Protein AF-A0A7S1F324-F1 (afdb_monomer_lite)

Sequence (450 aa):
MTAVSWQACWEHEQEELARSQRVQKQLEDVLQTMVARCQDAEAQNAKLCSGLREAQVETMESEAERASEANADAEARLCFLENEMVVLQQEHQDSLRLLSERRRGIERATSRQLALEQECSNAESRLKAAAEESRSLVTEEALERGRAEAVFHRQRLQESETETARLREALADSWASRDQVDSVGVCDLASDLQALDDVEDSLRSLADQQKTSASEVHRVQKLERTEMVLQAQLRGKSEEHAELKSARVDLGDTGQAMREALASQSEGHVTRIDKMAEQRRVMDQDRARLQDEIADLQARITCMAPELENVRELKLKHDRLDVENQAFINESTRLQAMNSAFGAQLLGEALDDGTAAVSEAVSRLLTLQSRLCERREKHCAEKQKLADKIRTLERGMAQGIAQDAELPRSSTTSTESQGAWTSPGSLGTTVSGAKTAFQSGLSMLRKTVS

Radius of gyration: 83.54 Å; chains: 1; bounding box: 169×84×232 Å

pLDDT: mean 81.4, std 20.2, range [29.12, 98.31]

Organism: Noctiluca scintillans (NCBI:txid2966)

Foldseek 3Di:
DPPPDPVVVVVVVVVVVVVVVVVVVVVVVVVVVVVVVVVVVVVVVVVVVVVVVVVVVVVVVVVVVVVVVVVVVVVVVVVVVVVVVVVVVVVVVVVVVVVVVVVVVVVVVVVVVVVVVVVVVVVVVVVVVVVVVVVVVVVVVVVVVVVVVVVVVVVVVVVVVVVVVVVVVVVVVVVVDDDDDDDDDDDDPPDVVVVVVVVVVVVVVVVVVVVVVVVVVVVVVVVVVVVVVVVVVVVVVVVVVVVVVVVVVVVVVVVVVVVVVVVVVVVVVVVVVVVVVVVVVVVVVVVVVVVVVVVVVVVVVVVCVVVVVVVVVVVVVVVVVVVVVVVVVVVVVVVVVVVVVVCCVLQPPDVVPVPVSVVVSVVVVVVVVVVVVVVVVVVVVVVVVVVVVVVVVVVVVVVVVVPDPDDDDDDDDYDDDDDDDDDDDDDDDDDDDDDDDDPDDPDPPPPPDD

Secondary structure (DSSP, 8-state):
-----HHHHHHHHHHHHHHHHHHHHHHHHHHHHHHHHHHHHHHHHHHHHHHHHHHHHHHHHHHHHHHHHHHHHHHHHHHHHHHHHHHHHHHHHHHHHHHHHHHHHHHHHHHHHHHHHHHHHHHHHHHHHHHHHHHHHHHHHHHHHHHHHHHHHHHHHHHHHHHHHHHHHHHHHHTSS------------TTHHHHHHHHHHHHHHHHHHHHHHHHHHHHHHHHHHHHHHHHHHHHHHHHHHHHHHHHHHHHHHHHHHHHHHHHHHHHHHHHHHHHHHHHHHHHHHHHHHHHHHHHHHHHHHHHHHHHHHHHHHHHHHHHHHHHHHHHHHHHHHHHHHHHHHHHHHHH-S--SSTTHHHHHHHHHHHHHHHHHHHHHHHHHHHHHHHHHHHHHHHHHHHHHTSS----------------------------------SS-SSSSSSS---

Structure (mmCIF, N/CA/C/O backbone):
data_AF-A0A7S1F324-F1
#
_entry.id   AF-A0A7S1F324-F1
#
loop_
_atom_site.group_PDB
_atom_site.id
_atom_site.type_symbol
_atom_site.label_atom_id
_atom_site.label_alt_id
_atom_site.label_comp_id
_atom_site.label_asym_id
_atom_site.label_entity_id
_atom_site.label_seq_id
_atom_site.pdbx_PDB_ins_code
_atom_site.Cartn_x
_atom_site.Cartn_y
_atom_site.Cartn_z
_atom_site.occupancy
_atom_site.B_iso_or_equiv
_atom_site.auth_seq_id
_atom_site.auth_comp_id
_atom_site.auth_asym_id
_atom_site.auth_atom_id
_atom_site.pdbx_PDB_model_num
ATOM 1 N N . MET A 1 1 ? 82.723 6.793 -105.016 1.00 43.66 1 MET A N 1
ATOM 2 C CA . MET A 1 1 ? 82.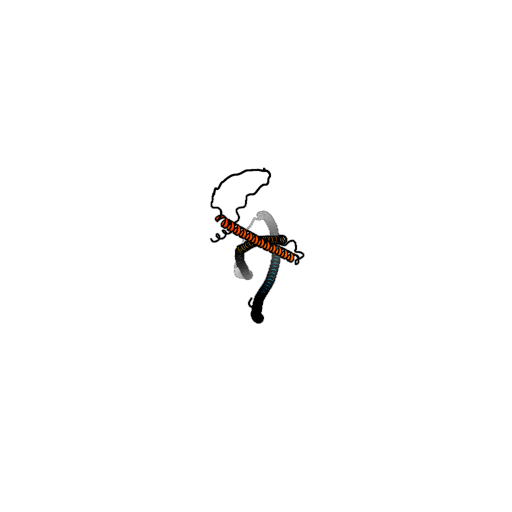043 5.482 -105.019 1.00 43.66 1 MET A CA 1
ATOM 3 C C . MET A 1 1 ? 83.060 4.430 -104.620 1.00 43.66 1 MET A C 1
ATOM 5 O O . MET A 1 1 ? 83.708 3.839 -105.470 1.00 43.66 1 MET A O 1
ATOM 9 N N . THR A 1 2 ? 83.286 4.279 -103.320 1.00 45.34 2 THR A N 1
ATOM 10 C CA . THR A 1 2 ? 84.038 3.146 -102.785 1.00 45.34 2 THR A CA 1
ATOM 11 C C . THR A 1 2 ? 83.086 1.959 -102.784 1.00 45.34 2 THR A C 1
ATOM 13 O O . THR A 1 2 ? 82.023 2.023 -102.169 1.00 45.34 2 THR A O 1
ATOM 16 N N . ALA A 1 3 ? 83.419 0.917 -103.543 1.00 52.47 3 ALA A N 1
ATOM 17 C CA . ALA A 1 3 ? 82.713 -0.352 -103.491 1.00 52.47 3 ALA A CA 1
ATOM 18 C C . ALA A 1 3 ? 82.925 -0.933 -102.089 1.00 52.47 3 ALA A C 1
ATOM 20 O O . ALA A 1 3 ? 83.946 -1.561 -101.815 1.00 52.47 3 ALA A O 1
ATOM 21 N N . VAL A 1 4 ? 81.995 -0.642 -101.177 1.00 57.00 4 VAL A N 1
ATOM 22 C CA . VAL A 1 4 ? 81.882 -1.372 -99.918 1.00 57.00 4 VAL A CA 1
ATOM 23 C C . VAL A 1 4 ? 81.675 -2.823 -100.325 1.00 57.00 4 VAL A C 1
ATOM 25 O O . VAL A 1 4 ? 80.717 -3.143 -101.029 1.00 57.00 4 VAL A O 1
ATOM 28 N N . SER A 1 5 ? 82.642 -3.678 -99.993 1.00 67.44 5 SER A N 1
ATOM 29 C CA . SER A 1 5 ? 82.547 -5.096 -100.316 1.00 67.44 5 SER A CA 1
ATOM 30 C C . SER A 1 5 ? 81.265 -5.639 -99.687 1.00 67.44 5 SER A C 1
ATOM 32 O O . SER A 1 5 ? 81.006 -5.383 -98.513 1.00 67.44 5 SER A O 1
ATOM 34 N N . TRP A 1 6 ? 80.464 -6.365 -100.466 1.00 73.56 6 TRP A N 1
ATOM 35 C CA . TRP A 1 6 ? 79.213 -6.997 -100.027 1.00 73.56 6 TRP A CA 1
ATOM 36 C C . TRP A 1 6 ? 79.372 -7.775 -98.703 1.00 73.56 6 TRP A C 1
ATOM 38 O O . TRP A 1 6 ? 78.458 -7.821 -97.885 1.00 73.56 6 TRP A O 1
ATOM 48 N N . GLN A 1 7 ? 80.580 -8.280 -98.447 1.00 78.06 7 GLN A N 1
ATOM 49 C CA . GLN A 1 7 ? 80.986 -8.957 -97.221 1.00 78.06 7 GLN A CA 1
ATOM 50 C C . GLN A 1 7 ? 80.931 -8.067 -95.961 1.00 78.06 7 GLN A C 1
ATOM 52 O O . GLN A 1 7 ? 80.422 -8.510 -94.940 1.00 78.06 7 GLN A O 1
ATOM 57 N N . ALA A 1 8 ? 81.351 -6.800 -96.037 1.00 77.94 8 ALA A N 1
ATOM 58 C CA . ALA A 1 8 ? 81.306 -5.874 -94.898 1.00 77.94 8 ALA A CA 1
ATOM 59 C C . ALA A 1 8 ? 79.869 -5.445 -94.539 1.00 77.94 8 ALA A C 1
ATOM 61 O O . ALA A 1 8 ? 79.550 -5.247 -93.369 1.00 77.94 8 ALA A O 1
ATOM 62 N N . CYS A 1 9 ? 78.985 -5.323 -95.537 1.00 80.38 9 CYS A N 1
ATOM 63 C CA . CYS A 1 9 ? 77.559 -5.086 -95.293 1.00 80.38 9 CYS A CA 1
ATOM 64 C C . CYS A 1 9 ? 76.898 -6.302 -94.629 1.00 80.38 9 CYS A C 1
ATOM 66 O O . CYS A 1 9 ? 76.153 -6.133 -93.670 1.00 80.38 9 CYS A O 1
ATOM 68 N N . TRP A 1 10 ? 77.218 -7.514 -95.092 1.00 82.88 10 TRP A N 1
ATOM 69 C CA . TRP A 1 10 ? 76.704 -8.751 -94.503 1.00 82.88 10 TRP A CA 1
ATOM 70 C C . TRP A 1 10 ? 77.180 -8.953 -93.055 1.00 82.88 10 TRP A C 1
ATOM 72 O O . TRP A 1 10 ? 76.378 -9.297 -92.192 1.00 82.88 10 TRP A O 1
ATOM 82 N N . GLU A 1 11 ? 78.453 -8.678 -92.754 1.00 84.88 11 GLU A N 1
ATOM 83 C CA . GLU A 1 11 ? 78.986 -8.729 -91.383 1.00 84.88 11 GLU A CA 1
ATOM 84 C C . GLU A 1 11 ? 78.299 -7.707 -90.463 1.00 84.88 11 GLU A C 1
ATOM 86 O O . GLU A 1 11 ? 77.912 -8.049 -89.346 1.00 84.88 11 GLU A O 1
ATOM 91 N N . HIS A 1 12 ? 78.057 -6.483 -90.945 1.00 85.25 12 HIS A N 1
ATOM 92 C CA . HIS A 1 12 ? 77.325 -5.471 -90.182 1.00 85.25 12 HIS A CA 1
ATOM 93 C C . HIS A 1 12 ? 75.865 -5.878 -89.911 1.00 85.25 12 HIS A C 1
ATOM 95 O O . HIS A 1 12 ? 75.381 -5.720 -88.792 1.00 85.25 12 HIS A O 1
ATOM 101 N N . GLU A 1 13 ? 75.172 -6.461 -90.894 1.00 84.94 13 GLU A N 1
ATOM 102 C CA . GLU A 1 13 ? 73.819 -7.002 -90.708 1.00 84.94 13 GLU A CA 1
ATOM 103 C C . GLU A 1 13 ? 73.797 -8.167 -89.704 1.00 84.94 13 GLU A C 1
ATOM 105 O O . GLU A 1 13 ? 72.893 -8.236 -88.872 1.00 84.94 13 GLU A O 1
ATOM 110 N N . GLN A 1 14 ? 74.803 -9.050 -89.712 1.00 86.19 14 GLN A N 1
ATOM 111 C CA . GLN A 1 14 ? 74.933 -10.121 -88.714 1.00 86.19 14 GLN A CA 1
ATOM 112 C C . GLN A 1 14 ? 75.189 -9.572 -87.304 1.00 86.19 14 GLN A C 1
ATOM 114 O O . GLN A 1 14 ? 74.622 -10.073 -86.329 1.00 86.19 14 GLN A O 1
ATOM 119 N N . GLU A 1 15 ? 75.998 -8.520 -87.173 1.00 88.19 15 GLU A N 1
ATOM 120 C CA . GLU A 1 15 ? 76.213 -7.847 -85.892 1.00 88.19 15 GLU A CA 1
ATOM 121 C C . GLU A 1 15 ? 74.943 -7.169 -85.369 1.00 88.19 15 GLU A C 1
ATOM 123 O O . GLU A 1 15 ? 74.643 -7.280 -84.178 1.00 88.19 15 GLU A O 1
ATOM 128 N N . GLU A 1 16 ? 74.182 -6.494 -86.233 1.00 87.88 16 GLU A N 1
ATOM 129 C CA . GLU A 1 16 ? 72.907 -5.869 -85.868 1.00 87.88 16 GLU A CA 1
ATOM 130 C C . GLU A 1 16 ? 71.838 -6.914 -85.518 1.00 87.88 16 GLU A C 1
ATOM 132 O O . GLU A 1 16 ? 71.122 -6.748 -84.528 1.00 87.88 16 GLU A O 1
ATOM 137 N N . LEU A 1 17 ? 71.791 -8.054 -86.216 1.00 89.94 17 LEU A N 1
ATOM 138 C CA . LEU A 1 17 ? 70.951 -9.192 -85.828 1.00 89.94 17 LEU A CA 1
ATOM 139 C C . LEU A 1 17 ? 71.356 -9.750 -84.457 1.00 89.94 17 LEU A C 1
ATOM 141 O O . LEU A 1 17 ? 70.496 -9.974 -83.606 1.00 89.94 17 LEU A O 1
ATOM 145 N N . ALA A 1 18 ? 72.652 -9.913 -84.187 1.00 88.88 18 ALA A N 1
ATOM 146 C CA . ALA A 1 18 ? 73.140 -10.366 -82.884 1.00 88.88 18 ALA A CA 1
ATOM 147 C C . ALA A 1 18 ? 72.895 -9.335 -81.762 1.00 88.88 18 ALA A C 1
ATOM 149 O O . ALA A 1 18 ? 72.732 -9.704 -80.594 1.00 88.88 18 ALA A O 1
ATOM 150 N N . ARG A 1 19 ? 72.882 -8.032 -82.073 1.00 90.12 19 ARG A N 1
ATOM 151 C CA . ARG A 1 19 ? 72.473 -6.968 -81.138 1.00 90.12 19 ARG A CA 1
ATOM 152 C C . ARG A 1 19 ? 70.972 -7.026 -80.879 1.00 90.12 19 ARG A C 1
ATOM 154 O O . ARG A 1 19 ? 70.580 -7.049 -79.717 1.00 90.12 19 ARG A O 1
ATOM 161 N N . SER A 1 20 ? 70.157 -7.138 -81.924 1.00 90.62 20 SER A N 1
ATOM 162 C CA . SER A 1 20 ? 68.700 -7.268 -81.827 1.00 90.62 20 SER A CA 1
ATOM 163 C C . SER A 1 20 ? 68.297 -8.496 -81.007 1.00 90.62 20 SER A C 1
ATOM 165 O O . SER A 1 20 ? 67.514 -8.366 -80.072 1.00 90.62 20 SER A O 1
ATOM 167 N N . GLN A 1 21 ? 68.923 -9.654 -81.240 1.00 92.94 21 GLN A N 1
ATOM 168 C CA . GLN A 1 21 ? 68.690 -10.872 -80.453 1.00 92.94 21 GLN A CA 1
ATOM 169 C C . GLN A 1 21 ? 69.096 -10.716 -78.981 1.00 92.94 21 GLN A C 1
ATOM 171 O O . GLN A 1 21 ? 68.427 -11.244 -78.096 1.00 92.94 21 GLN A O 1
ATOM 176 N N . ARG A 1 22 ? 70.185 -9.990 -78.687 1.00 92.81 22 ARG A N 1
ATOM 177 C CA . ARG A 1 22 ? 70.582 -9.689 -77.300 1.00 92.81 22 ARG A CA 1
ATOM 178 C C . ARG A 1 22 ? 69.589 -8.760 -76.615 1.00 92.81 22 ARG A C 1
ATOM 180 O O . ARG A 1 22 ? 69.219 -9.030 -75.478 1.00 92.81 22 ARG A O 1
ATOM 187 N N . VAL A 1 23 ? 69.144 -7.708 -77.300 1.00 93.88 23 VAL A N 1
ATOM 188 C CA . VAL A 1 23 ? 68.120 -6.789 -76.782 1.00 93.88 23 VAL A CA 1
ATOM 189 C C . VAL A 1 23 ? 66.800 -7.528 -76.575 1.00 93.88 23 VAL A C 1
ATOM 191 O O . VAL A 1 23 ? 66.173 -7.353 -75.539 1.00 93.88 23 VAL A O 1
ATOM 194 N N . GLN A 1 24 ? 66.408 -8.407 -77.499 1.00 94.06 24 GLN A N 1
ATOM 195 C CA . GLN A 1 24 ? 65.212 -9.229 -77.356 1.00 94.06 24 GLN A CA 1
ATOM 196 C C . GLN A 1 24 ? 65.297 -10.128 -76.117 1.00 94.06 24 GLN A C 1
ATOM 198 O O . GLN A 1 24 ? 64.374 -10.111 -75.312 1.00 94.06 24 GLN A O 1
ATOM 203 N N . LYS A 1 25 ? 66.420 -10.827 -75.899 1.00 93.88 25 LYS A N 1
ATOM 204 C CA . LYS A 1 25 ? 66.631 -11.624 -74.678 1.00 93.88 25 LYS A CA 1
ATOM 205 C C . LYS A 1 25 ? 66.580 -10.776 -73.408 1.00 93.88 25 LYS A C 1
ATOM 207 O O . LYS A 1 25 ? 65.934 -11.162 -72.448 1.00 93.88 25 LYS A O 1
ATOM 212 N N . GLN A 1 26 ? 67.198 -9.594 -73.413 1.00 93.81 26 GLN A N 1
ATOM 213 C CA . GLN A 1 26 ? 67.134 -8.676 -72.271 1.00 93.81 26 GLN A CA 1
ATOM 214 C C . GLN A 1 26 ? 65.704 -8.198 -71.993 1.00 93.81 26 GLN A C 1
ATOM 216 O O . GLN A 1 26 ? 65.310 -8.092 -70.835 1.00 93.81 26 GLN A O 1
ATOM 221 N N . LEU A 1 27 ? 64.917 -7.915 -73.034 1.00 93.88 27 LEU A N 1
ATOM 222 C CA . LEU A 1 27 ? 63.509 -7.552 -72.887 1.00 93.88 27 LEU A CA 1
ATOM 223 C C . LEU A 1 27 ? 62.671 -8.735 -72.392 1.00 93.88 27 LEU A C 1
ATOM 225 O O . LEU A 1 27 ? 61.809 -8.533 -71.544 1.00 93.88 27 LEU A O 1
ATOM 229 N N . GLU A 1 28 ? 62.937 -9.952 -72.865 1.00 95.12 28 GLU A N 1
ATOM 230 C CA . GLU A 1 28 ? 62.298 -11.179 -72.376 1.00 95.12 28 GLU A CA 1
ATOM 231 C C . GLU A 1 28 ? 62.618 -11.422 -70.894 1.00 95.12 28 GLU A C 1
ATOM 233 O O . GLU A 1 28 ? 61.700 -11.659 -70.111 1.00 95.12 28 GLU A O 1
ATOM 238 N N . ASP A 1 29 ? 63.875 -11.260 -70.475 1.00 94.50 29 ASP A N 1
ATOM 239 C CA . ASP A 1 29 ? 64.290 -11.373 -69.072 1.00 94.50 29 ASP A CA 1
ATOM 240 C C . ASP A 1 29 ? 63.619 -10.292 -68.200 1.00 94.50 29 ASP A C 1
ATOM 242 O O . ASP A 1 29 ? 63.104 -10.571 -67.112 1.00 94.50 29 ASP A O 1
ATOM 246 N N . VAL A 1 30 ? 63.554 -9.042 -68.678 1.00 95.25 30 VAL A N 1
ATOM 247 C CA . VAL A 1 30 ? 62.850 -7.955 -67.975 1.00 95.25 30 VAL A CA 1
ATOM 248 C C . VAL A 1 30 ? 61.349 -8.242 -67.884 1.00 95.25 30 VAL A C 1
ATOM 250 O O . VAL A 1 30 ? 60.758 -8.051 -66.823 1.00 95.25 30 VAL A O 1
ATOM 253 N N . LEU A 1 31 ? 60.722 -8.750 -68.945 1.00 94.50 31 LEU A N 1
ATOM 254 C CA . LEU A 1 31 ? 59.314 -9.146 -68.910 1.00 94.50 31 LEU A CA 1
ATOM 255 C C . LEU A 1 31 ? 59.080 -10.286 -67.915 1.00 94.50 31 LEU A C 1
ATOM 257 O O . LEU A 1 31 ? 58.154 -10.196 -67.114 1.00 94.50 31 LEU A O 1
ATOM 261 N N . GLN A 1 32 ? 59.934 -11.311 -67.894 1.00 95.06 32 GLN A N 1
ATOM 262 C CA . GLN A 1 32 ? 59.830 -12.416 -66.936 1.00 95.06 32 GLN A CA 1
ATOM 263 C C . GLN A 1 32 ? 59.980 -11.937 -65.488 1.00 95.06 32 GLN A 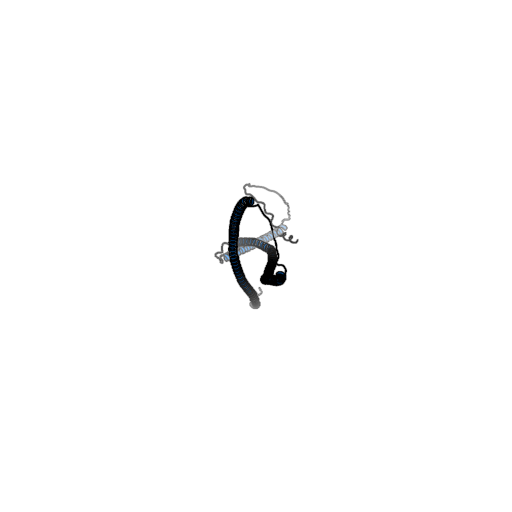C 1
ATOM 265 O O . GLN A 1 32 ? 59.193 -12.330 -64.627 1.00 95.06 32 GLN A O 1
ATOM 270 N N . THR A 1 33 ? 60.933 -11.041 -65.210 1.00 95.06 33 THR A N 1
ATOM 271 C CA . THR A 1 33 ? 61.098 -10.471 -63.861 1.00 95.06 33 THR A CA 1
ATOM 272 C C . THR A 1 33 ? 59.917 -9.593 -63.443 1.00 95.06 33 THR A C 1
ATOM 274 O O . THR A 1 33 ? 59.525 -9.622 -62.277 1.00 95.06 33 THR A O 1
ATOM 277 N N . MET A 1 34 ? 59.308 -8.845 -64.370 1.00 93.31 34 MET A N 1
ATOM 278 C CA . MET A 1 34 ? 58.098 -8.065 -64.085 1.00 93.31 34 MET A CA 1
ATOM 279 C C . MET A 1 34 ? 56.879 -8.961 -63.863 1.00 93.31 34 MET A C 1
ATOM 281 O O . MET A 1 34 ? 56.130 -8.720 -62.922 1.00 93.31 34 MET A O 1
ATOM 285 N N . VAL A 1 35 ? 56.714 -10.027 -64.651 1.00 95.25 35 VAL A N 1
ATOM 286 C CA . VAL A 1 35 ? 55.645 -11.020 -64.454 1.00 95.25 35 VAL A CA 1
ATOM 287 C C . VAL A 1 35 ? 55.781 -11.702 -63.092 1.00 95.25 35 VAL A C 1
ATOM 289 O O . VAL A 1 35 ? 54.798 -11.770 -62.359 1.00 95.25 35 VAL A O 1
ATOM 292 N N . ALA A 1 36 ? 56.988 -12.130 -62.711 1.00 94.81 36 ALA A N 1
ATOM 293 C CA . ALA A 1 36 ? 57.236 -12.714 -61.393 1.00 94.81 36 ALA A CA 1
ATOM 294 C C . ALA A 1 36 ? 56.895 -11.727 -60.261 1.00 94.81 36 ALA A C 1
ATOM 296 O O . ALA A 1 36 ? 56.207 -12.084 -59.310 1.00 94.81 36 ALA A O 1
ATOM 297 N N . ARG A 1 37 ? 57.282 -10.451 -60.400 1.00 94.94 37 ARG A N 1
ATOM 298 C CA . ARG A 1 37 ? 56.924 -9.399 -59.435 1.00 94.94 37 ARG A CA 1
ATOM 299 C C . ARG A 1 37 ? 55.421 -9.141 -59.346 1.00 94.94 37 ARG A C 1
ATOM 301 O O . ARG A 1 37 ? 54.924 -8.904 -58.248 1.00 94.94 37 ARG A O 1
ATOM 308 N N . CYS A 1 38 ? 54.701 -9.171 -60.467 1.00 93.56 38 CYS A N 1
ATOM 309 C CA . CYS A 1 38 ? 53.242 -9.056 -60.473 1.00 93.56 38 CYS A CA 1
ATOM 310 C C . CYS A 1 38 ? 52.597 -10.236 -59.739 1.00 93.56 38 CYS A C 1
ATOM 312 O O . CYS A 1 38 ? 51.747 -10.011 -58.884 1.00 93.56 38 CYS A O 1
ATOM 314 N N . GLN A 1 39 ? 53.052 -11.465 -59.996 1.00 95.56 39 GLN A N 1
ATOM 315 C CA . GLN A 1 39 ? 52.561 -12.663 -59.308 1.00 95.56 39 GLN A CA 1
ATOM 316 C C . GLN A 1 39 ? 52.850 -12.623 -57.800 1.00 95.56 39 GLN A C 1
ATOM 318 O O . GLN A 1 39 ? 51.973 -12.938 -56.997 1.00 95.56 39 GLN A O 1
ATOM 323 N N . ASP A 1 40 ? 54.041 -12.172 -57.395 1.00 94.62 40 ASP A N 1
ATOM 324 C CA . ASP A 1 40 ? 54.388 -11.995 -55.981 1.00 94.62 40 ASP A CA 1
ATOM 325 C C . ASP A 1 40 ? 53.497 -10.941 -55.305 1.00 94.62 40 ASP A C 1
ATOM 327 O O . ASP A 1 40 ? 53.024 -11.149 -54.185 1.00 94.62 40 ASP A O 1
ATOM 331 N N . ALA A 1 41 ? 53.230 -9.819 -55.982 1.00 91.88 41 ALA A N 1
ATOM 332 C CA . ALA A 1 41 ? 52.347 -8.770 -55.478 1.00 91.88 41 ALA A CA 1
ATOM 333 C C . ALA A 1 41 ? 50.883 -9.237 -55.386 1.00 91.88 41 ALA A C 1
ATOM 335 O O . ALA A 1 41 ? 50.205 -8.942 -54.402 1.00 91.88 41 ALA A O 1
ATOM 336 N N . GLU A 1 42 ? 50.397 -10.002 -56.365 1.00 94.38 42 GLU A N 1
ATOM 337 C CA . GLU A 1 42 ? 49.073 -10.632 -56.333 1.00 94.38 42 GLU A CA 1
ATOM 338 C C . GLU A 1 42 ? 48.958 -11.631 -55.179 1.00 94.38 42 GLU A C 1
ATOM 340 O O . GLU A 1 42 ? 47.978 -11.598 -54.435 1.00 94.38 42 GLU A O 1
ATOM 345 N N . ALA A 1 43 ? 49.981 -12.462 -54.958 1.00 94.00 43 ALA A N 1
ATOM 346 C CA . ALA A 1 43 ? 50.018 -13.401 -53.842 1.00 94.00 43 ALA A CA 1
ATOM 347 C C . ALA A 1 43 ? 50.049 -12.686 -52.479 1.00 94.00 43 ALA A C 1
ATOM 349 O O . ALA A 1 43 ? 49.397 -13.129 -51.531 1.00 94.00 43 ALA A O 1
ATOM 350 N N . GLN A 1 44 ? 50.778 -11.572 -52.364 1.00 93.19 44 GLN A N 1
ATOM 351 C CA . GLN A 1 44 ? 50.785 -10.744 -51.153 1.00 93.19 44 GLN A CA 1
ATOM 352 C C . GLN A 1 44 ? 49.433 -10.064 -50.920 1.00 93.19 44 GLN A C 1
ATOM 354 O O . GLN A 1 44 ? 48.917 -10.120 -49.805 1.00 93.19 44 GLN A O 1
ATOM 359 N N . ASN A 1 45 ? 48.819 -9.494 -51.959 1.00 89.31 45 ASN A N 1
ATOM 360 C CA . ASN A 1 45 ? 47.478 -8.917 -51.866 1.00 89.31 45 ASN A CA 1
ATOM 361 C C . ASN A 1 45 ? 46.437 -9.970 -51.478 1.00 89.31 45 ASN A C 1
ATOM 363 O O . ASN A 1 45 ? 45.616 -9.711 -50.605 1.00 89.31 45 ASN A O 1
ATOM 367 N N . ALA A 1 46 ? 46.499 -11.175 -52.049 1.00 93.19 46 ALA A N 1
ATOM 368 C CA . ALA A 1 46 ? 45.600 -12.267 -51.688 1.00 93.19 46 ALA A CA 1
ATOM 369 C C . ALA A 1 46 ? 45.723 -12.644 -50.202 1.00 93.19 46 ALA A C 1
ATOM 371 O O . ALA A 1 46 ? 44.701 -12.782 -49.533 1.00 93.19 46 ALA A O 1
ATOM 372 N N . LYS A 1 47 ? 46.953 -12.732 -49.670 1.00 93.19 47 LYS A N 1
ATOM 373 C CA . LYS A 1 47 ? 47.212 -12.995 -48.242 1.00 93.19 47 LYS A CA 1
ATOM 374 C C . LYS A 1 47 ? 46.704 -11.878 -47.331 1.00 93.19 47 LYS A C 1
ATOM 376 O O . LYS A 1 47 ? 46.124 -12.156 -46.286 1.00 93.19 47 LYS A O 1
ATOM 381 N N . LEU A 1 48 ? 46.911 -10.616 -47.711 1.00 90.00 48 LEU A N 1
ATOM 382 C CA . LEU A 1 48 ? 46.400 -9.478 -46.944 1.00 90.00 48 LEU A CA 1
ATOM 383 C C . LEU A 1 48 ? 44.869 -9.448 -46.961 1.00 90.00 48 LEU A C 1
ATOM 385 O O . LEU A 1 48 ? 44.248 -9.233 -45.925 1.00 90.00 48 LEU A O 1
ATOM 389 N N . CYS A 1 49 ? 44.249 -9.714 -48.112 1.00 88.88 49 CYS A N 1
ATOM 390 C CA . CYS A 1 49 ? 42.799 -9.782 -48.231 1.00 88.88 49 CYS A CA 1
ATOM 391 C C . CYS A 1 49 ? 42.195 -10.958 -47.455 1.00 88.88 49 CYS A C 1
ATOM 393 O O . CYS A 1 49 ? 41.130 -10.780 -46.869 1.00 88.88 49 CYS A O 1
ATOM 395 N N . SER A 1 50 ? 42.826 -12.138 -47.436 1.00 89.69 50 SER A N 1
ATOM 396 C CA . SER A 1 50 ? 42.333 -13.268 -46.637 1.00 89.69 50 SER A CA 1
ATOM 397 C C . SER A 1 50 ? 42.469 -12.988 -45.142 1.00 89.69 50 SER A C 1
ATOM 399 O O . SER A 1 50 ? 41.479 -13.111 -44.432 1.00 89.69 50 SER A O 1
ATOM 401 N N . GLY A 1 51 ? 43.624 -12.489 -44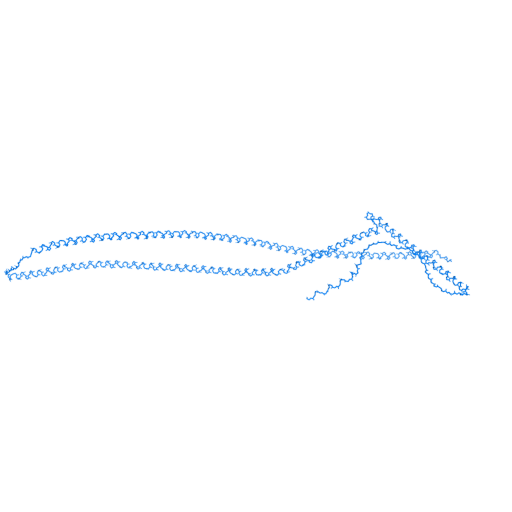.687 1.00 90.06 51 GLY A N 1
ATOM 402 C CA . GLY A 1 51 ? 43.835 -12.157 -43.274 1.00 90.06 51 GLY A CA 1
ATOM 403 C C . GLY A 1 51 ? 42.916 -11.040 -42.768 1.00 90.06 51 GLY A C 1
ATOM 404 O O . GLY A 1 51 ? 42.402 -11.120 -41.657 1.00 90.06 51 GLY A O 1
ATOM 405 N N . LEU A 1 52 ? 42.641 -10.018 -43.591 1.00 88.38 52 LEU A N 1
ATOM 406 C CA . LEU A 1 52 ? 41.666 -8.975 -43.246 1.00 88.38 52 LEU A CA 1
ATOM 407 C C . LEU A 1 52 ? 40.239 -9.522 -43.160 1.00 88.38 52 LEU A C 1
ATOM 409 O O . LEU A 1 52 ? 39.497 -9.116 -42.271 1.00 88.38 52 LEU A O 1
ATOM 413 N N . ARG A 1 53 ? 39.849 -10.432 -44.062 1.00 90.31 53 ARG A N 1
ATOM 414 C CA . ARG A 1 53 ? 38.523 -11.065 -44.019 1.00 90.31 53 ARG A CA 1
ATOM 415 C C . ARG A 1 53 ? 38.376 -11.973 -42.805 1.00 90.31 53 ARG A C 1
ATOM 417 O O . ARG A 1 53 ? 37.347 -11.899 -42.154 1.00 90.31 53 ARG A O 1
ATOM 424 N N . GLU A 1 54 ? 39.385 -12.781 -42.495 1.00 91.62 54 GLU A N 1
ATOM 425 C CA . GLU A 1 54 ? 39.394 -13.662 -41.320 1.00 91.62 54 GLU A CA 1
ATOM 426 C C . GLU A 1 54 ? 39.268 -12.846 -40.029 1.00 91.62 54 GLU A C 1
ATOM 428 O O . GLU A 1 54 ? 38.343 -13.075 -39.259 1.00 91.62 54 GLU A O 1
ATOM 433 N N . ALA A 1 55 ? 40.087 -11.802 -39.854 1.00 90.06 55 ALA A N 1
ATOM 434 C CA . ALA A 1 55 ? 40.000 -10.930 -38.683 1.00 90.06 55 ALA A CA 1
ATOM 435 C C . ALA A 1 55 ? 38.646 -10.202 -38.583 1.00 90.06 55 ALA A C 1
ATOM 437 O O . ALA A 1 55 ? 38.087 -10.074 -37.497 1.00 90.06 55 ALA A O 1
ATOM 438 N N . GLN A 1 56 ? 38.094 -9.734 -39.710 1.00 91.81 56 GLN A N 1
ATOM 439 C CA . GLN A 1 56 ? 36.760 -9.128 -39.730 1.00 91.81 56 GLN A CA 1
ATOM 440 C C . GLN A 1 56 ? 35.678 -10.136 -39.332 1.00 91.81 56 GLN A C 1
ATOM 442 O O . GLN A 1 56 ? 34.819 -9.804 -38.519 1.00 91.81 56 GLN A O 1
ATOM 447 N N . VAL A 1 57 ? 35.728 -11.362 -39.857 1.00 92.88 57 VAL A N 1
ATOM 448 C CA . VAL A 1 57 ? 34.778 -12.426 -39.508 1.00 92.88 57 VAL A CA 1
ATOM 449 C C . VAL A 1 57 ? 34.870 -12.764 -38.021 1.00 92.88 57 VAL A C 1
ATOM 451 O O . VAL A 1 57 ? 33.843 -12.715 -37.356 1.00 92.88 57 VAL A O 1
ATOM 454 N N . GLU A 1 58 ? 36.069 -12.966 -37.470 1.00 93.94 58 GLU A N 1
ATOM 455 C CA . GLU A 1 58 ? 36.262 -13.239 -36.036 1.00 93.94 58 GLU A CA 1
ATOM 456 C C . GLU A 1 58 ? 35.704 -12.112 -35.152 1.00 93.94 58 GLU A C 1
ATOM 458 O O . GLU A 1 58 ? 35.032 -12.365 -34.149 1.00 93.94 58 GLU A O 1
ATOM 463 N N . THR A 1 59 ? 35.928 -10.844 -35.526 1.00 94.38 59 THR A N 1
ATOM 464 C CA . THR A 1 59 ? 35.364 -9.717 -34.767 1.00 94.38 59 THR A CA 1
ATOM 465 C C . THR A 1 59 ? 33.840 -9.703 -34.809 1.00 94.38 59 THR A C 1
ATOM 467 O O . THR A 1 59 ? 33.217 -9.566 -33.757 1.00 94.38 59 THR A O 1
ATOM 470 N N . MET A 1 60 ? 33.240 -9.918 -35.983 1.00 92.06 60 MET A N 1
ATOM 471 C CA . MET A 1 60 ? 31.787 -9.955 -36.149 1.00 92.06 60 MET A CA 1
ATOM 472 C C . MET A 1 60 ? 31.159 -11.157 -35.435 1.00 92.06 60 MET A C 1
ATOM 474 O O . MET A 1 60 ? 30.093 -11.012 -34.844 1.00 92.06 60 MET A O 1
ATOM 478 N N . GLU A 1 61 ? 31.816 -12.319 -35.441 1.00 94.69 61 GLU A N 1
ATOM 479 C CA . GLU A 1 61 ? 31.395 -13.505 -34.685 1.00 94.69 61 GLU A CA 1
ATOM 480 C C . GLU A 1 61 ? 31.422 -13.219 -33.180 1.00 94.69 61 GLU A C 1
ATOM 482 O O . GLU A 1 61 ? 30.413 -13.413 -32.508 1.00 94.69 61 GLU A O 1
ATOM 487 N N . SER A 1 62 ? 32.503 -12.622 -32.663 1.00 94.19 62 SER A N 1
ATOM 488 C CA . SER A 1 62 ? 32.587 -12.239 -31.245 1.00 94.19 62 SER A CA 1
ATOM 489 C C . SER A 1 62 ? 31.554 -11.176 -30.840 1.00 94.19 62 SER A C 1
ATOM 491 O O . SER A 1 62 ? 31.112 -11.124 -29.692 1.00 94.19 62 SER A O 1
ATOM 493 N N . GLU A 1 63 ? 31.191 -10.275 -31.757 1.00 94.62 63 GLU A N 1
ATOM 494 C CA . GLU A 1 63 ? 30.145 -9.272 -31.543 1.00 94.62 63 GLU A CA 1
ATOM 495 C C . GLU A 1 63 ? 28.758 -9.910 -31.555 1.00 94.62 63 GLU A C 1
ATOM 497 O O . GLU A 1 63 ? 27.934 -9.577 -30.703 1.00 94.62 63 GLU A O 1
ATOM 502 N N . ALA A 1 64 ? 28.518 -10.851 -32.469 1.00 93.06 64 ALA A N 1
ATOM 503 C CA . ALA A 1 64 ? 27.274 -11.601 -32.555 1.00 93.06 64 ALA A CA 1
ATOM 504 C C . ALA A 1 64 ? 27.062 -12.496 -31.326 1.00 93.06 64 ALA A C 1
ATOM 506 O O . ALA A 1 64 ? 25.959 -12.517 -30.782 1.00 93.06 64 ALA A O 1
ATOM 507 N N . GLU A 1 65 ? 28.105 -13.173 -30.842 1.00 96.06 65 GLU A N 1
ATOM 508 C CA . GLU A 1 65 ? 28.060 -13.968 -29.610 1.00 96.06 65 GLU A CA 1
ATOM 509 C C . GLU A 1 65 ? 27.739 -13.088 -28.399 1.00 96.06 65 GLU A C 1
ATOM 511 O O . GLU A 1 65 ? 26.774 -13.358 -27.685 1.00 96.06 65 GLU A O 1
ATOM 516 N N . ARG A 1 66 ? 28.449 -11.964 -28.226 1.00 95.31 66 ARG A N 1
ATOM 517 C CA . ARG A 1 66 ? 28.161 -11.005 -27.143 1.00 95.31 66 ARG A CA 1
ATOM 518 C C . ARG A 1 66 ? 26.745 -10.438 -27.219 1.00 95.31 66 ARG A C 1
ATOM 520 O O . ARG A 1 66 ? 26.099 -10.262 -26.188 1.00 95.31 66 ARG A O 1
ATOM 527 N N . ALA A 1 67 ? 26.255 -10.133 -28.420 1.00 93.06 67 ALA A N 1
ATOM 528 C CA . ALA A 1 67 ? 24.887 -9.662 -28.613 1.00 93.06 67 ALA A CA 1
ATOM 529 C C . ALA A 1 67 ? 23.857 -10.758 -28.293 1.00 93.06 67 ALA A C 1
ATOM 531 O O . ALA A 1 67 ? 22.828 -10.467 -27.684 1.00 93.06 67 ALA A O 1
ATOM 532 N N . SER A 1 68 ? 24.143 -12.011 -28.656 1.00 95.00 68 SER A N 1
ATOM 533 C CA . SER A 1 68 ? 23.299 -13.166 -28.343 1.00 95.00 68 SER A CA 1
ATOM 534 C C . SER A 1 68 ? 23.229 -13.428 -26.838 1.00 95.00 68 SER A C 1
ATOM 536 O O . SER A 1 68 ? 22.139 -13.643 -26.314 1.00 95.00 68 SER A O 1
ATOM 538 N N . GLU A 1 69 ? 24.360 -13.380 -26.132 1.00 96.75 69 GLU A N 1
ATOM 539 C CA . GLU A 1 69 ? 24.412 -13.516 -24.671 1.00 96.75 69 GLU A CA 1
ATOM 540 C C . GLU A 1 69 ? 23.643 -12.385 -23.980 1.00 96.75 69 GLU A C 1
ATOM 542 O O . GLU A 1 69 ? 22.795 -12.641 -23.126 1.00 96.75 69 GLU A O 1
ATOM 547 N N . ALA A 1 70 ? 23.854 -11.136 -24.408 1.00 95.62 70 ALA A N 1
ATOM 548 C CA . ALA A 1 70 ? 23.123 -9.990 -23.873 1.00 95.62 70 ALA A CA 1
ATOM 549 C C . ALA A 1 70 ? 21.606 -10.094 -24.114 1.00 95.62 70 ALA A C 1
ATOM 551 O O . ALA A 1 70 ? 20.818 -9.688 -23.257 1.00 95.62 70 ALA A O 1
ATOM 552 N N . ASN A 1 71 ? 21.188 -10.645 -25.259 1.00 93.50 71 ASN A N 1
ATOM 553 C CA . ASN A 1 71 ? 19.777 -10.882 -25.543 1.00 93.50 71 ASN A CA 1
ATOM 554 C C . ASN A 1 71 ? 19.200 -12.006 -24.667 1.00 93.50 71 ASN A C 1
ATOM 556 O O . ASN A 1 71 ? 18.123 -11.833 -24.104 1.00 93.50 71 ASN A O 1
ATOM 560 N N . ALA A 1 72 ? 19.930 -13.108 -24.473 1.00 96.75 72 ALA A N 1
ATOM 561 C CA . ALA A 1 72 ? 19.515 -14.187 -23.574 1.00 96.75 72 ALA A CA 1
ATOM 562 C C . ALA A 1 72 ? 19.363 -13.698 -22.118 1.00 96.75 72 ALA A C 1
ATOM 564 O O . ALA A 1 72 ? 18.380 -14.022 -21.449 1.00 96.75 72 ALA A O 1
ATOM 565 N N . ASP A 1 73 ? 20.282 -12.853 -21.645 1.00 96.44 73 ASP A N 1
ATOM 566 C CA . ASP A 1 73 ? 20.192 -12.219 -20.327 1.00 96.44 73 ASP A CA 1
ATOM 567 C C . ASP A 1 73 ? 18.983 -11.277 -20.217 1.00 96.44 73 ASP A C 1
ATOM 569 O O . ASP A 1 73 ? 18.315 -11.228 -19.179 1.00 96.44 73 ASP A O 1
ATOM 573 N N . ALA A 1 74 ? 18.684 -10.519 -21.275 1.00 94.38 74 ALA A N 1
ATOM 574 C CA . ALA A 1 74 ? 17.511 -9.651 -21.321 1.00 94.38 74 ALA A CA 1
ATOM 575 C C . ALA A 1 74 ? 16.206 -10.464 -21.297 1.00 94.38 74 ALA A C 1
ATOM 577 O O . ALA A 1 74 ? 15.302 -10.135 -20.528 1.00 94.38 74 ALA A O 1
ATOM 578 N N . GLU A 1 75 ? 16.122 -11.550 -22.065 1.00 96.50 75 GLU A N 1
ATOM 579 C CA . GLU A 1 75 ? 14.981 -12.473 -22.073 1.00 96.50 75 GLU A CA 1
ATOM 580 C C . GLU A 1 75 ? 14.775 -13.132 -20.702 1.00 96.50 75 GLU A C 1
ATOM 582 O O . GLU A 1 75 ? 13.648 -13.181 -20.203 1.00 96.50 75 GLU A O 1
ATOM 587 N N . ALA A 1 76 ? 15.852 -13.556 -20.035 1.00 96.88 76 ALA A N 1
ATOM 588 C CA . ALA A 1 76 ? 15.783 -14.104 -18.682 1.00 96.88 76 ALA A CA 1
ATOM 589 C C . ALA A 1 76 ? 15.256 -13.075 -17.666 1.00 96.88 76 ALA A C 1
ATOM 591 O O . ALA A 1 76 ? 14.428 -13.407 -16.812 1.00 96.88 76 ALA A O 1
ATOM 592 N N . ARG A 1 77 ? 15.684 -11.808 -17.775 1.00 96.56 77 ARG A N 1
ATOM 593 C CA . ARG A 1 77 ? 15.168 -10.709 -16.939 1.00 96.56 77 ARG A CA 1
ATOM 594 C C . ARG A 1 77 ? 13.697 -10.423 -17.212 1.00 96.56 77 ARG A C 1
ATOM 596 O O . ARG A 1 77 ? 12.951 -10.207 -16.262 1.00 96.56 77 ARG A O 1
ATOM 603 N N . LEU A 1 78 ? 13.271 -10.441 -18.475 1.00 95.12 78 LEU A N 1
ATOM 604 C CA . LEU A 1 78 ? 11.861 -10.273 -18.832 1.00 95.12 78 LEU A CA 1
ATOM 605 C C . LEU A 1 78 ? 11.009 -11.402 -18.246 1.00 95.12 78 LEU A C 1
ATOM 607 O O . LEU A 1 78 ? 10.024 -11.111 -17.577 1.00 95.12 78 LEU A O 1
ATOM 611 N N . CYS A 1 79 ? 11.436 -12.660 -18.377 1.00 96.94 79 CYS A N 1
ATOM 612 C CA . CYS A 1 79 ? 10.737 -13.800 -17.774 1.00 96.94 79 CYS A CA 1
ATOM 613 C C . CYS A 1 79 ? 10.642 -13.677 -16.243 1.00 96.94 79 CYS A C 1
ATOM 615 O O . CYS A 1 79 ? 9.615 -14.002 -15.647 1.00 96.94 79 CYS A O 1
ATOM 617 N N . PHE A 1 80 ? 11.708 -13.207 -15.583 1.00 97.06 80 PHE A N 1
ATOM 618 C CA . PHE A 1 80 ? 11.694 -12.960 -14.141 1.00 97.06 80 PHE A CA 1
ATOM 619 C C . PHE A 1 80 ? 10.664 -11.888 -13.759 1.00 97.06 80 PHE A C 1
ATOM 621 O O . PHE A 1 80 ? 9.842 -12.124 -12.875 1.00 97.06 80 PHE A O 1
ATOM 628 N N . LEU A 1 81 ? 10.664 -10.751 -14.459 1.00 95.69 81 LEU A N 1
ATOM 629 C CA . LEU A 1 81 ? 9.722 -9.655 -14.216 1.00 95.69 81 LEU A CA 1
ATOM 630 C C . LEU A 1 81 ? 8.273 -10.061 -14.515 1.00 95.69 81 LEU A C 1
ATOM 632 O O . LEU A 1 81 ? 7.366 -9.682 -13.778 1.00 95.69 81 LEU A O 1
ATOM 636 N N . GLU A 1 82 ? 8.036 -10.855 -15.559 1.00 97.06 82 GLU A N 1
ATOM 637 C CA . GLU A 1 82 ? 6.712 -11.405 -15.865 1.00 97.06 82 GLU A CA 1
ATOM 638 C C . GLU A 1 82 ? 6.203 -12.300 -14.729 1.00 97.06 82 GLU A C 1
ATOM 640 O O . GLU A 1 82 ? 5.062 -12.145 -14.288 1.00 97.06 82 GLU A O 1
ATOM 645 N N . ASN A 1 83 ? 7.054 -13.182 -14.197 1.00 96.88 83 ASN A N 1
ATOM 646 C CA . ASN A 1 83 ? 6.709 -14.016 -13.046 1.00 96.88 83 ASN A CA 1
ATOM 647 C C . ASN A 1 83 ? 6.431 -13.174 -11.792 1.00 96.88 83 ASN A C 1
ATOM 649 O O . ASN A 1 83 ? 5.460 -13.436 -11.082 1.00 96.88 83 ASN A O 1
ATOM 653 N N . GLU A 1 84 ? 7.236 -12.142 -11.538 1.00 96.75 84 GLU A N 1
ATOM 654 C CA . GLU A 1 84 ? 7.036 -11.220 -10.416 1.00 96.75 84 GLU A CA 1
ATOM 655 C C . GLU A 1 84 ? 5.705 -10.461 -10.540 1.00 96.75 84 GLU A C 1
ATOM 657 O O . GLU A 1 84 ? 4.939 -10.392 -9.577 1.00 96.75 84 GLU A O 1
ATOM 662 N N . MET A 1 85 ? 5.353 -9.982 -11.739 1.00 95.50 85 MET A N 1
ATOM 663 C CA . MET A 1 85 ? 4.046 -9.362 -11.976 1.00 95.50 85 MET A CA 1
ATOM 664 C C . MET A 1 85 ? 2.888 -10.327 -11.713 1.00 95.50 85 MET A C 1
ATOM 666 O O . MET A 1 85 ? 1.873 -9.914 -11.150 1.00 95.50 85 MET A O 1
ATOM 670 N N . VAL A 1 86 ? 3.010 -11.598 -12.107 1.00 97.75 86 VAL A N 1
ATOM 671 C CA . VAL A 1 86 ? 1.975 -12.610 -11.842 1.00 97.75 86 VAL A CA 1
ATOM 672 C C . VAL A 1 86 ? 1.800 -12.826 -10.337 1.00 97.75 86 VAL A C 1
ATOM 674 O O . VAL A 1 86 ? 0.663 -12.876 -9.866 1.00 97.75 86 VAL A O 1
ATOM 677 N N . VAL A 1 87 ? 2.894 -12.897 -9.574 1.00 97.50 87 VAL A N 1
ATOM 678 C CA . VAL A 1 87 ? 2.844 -13.021 -8.107 1.00 97.50 87 VAL A CA 1
ATOM 679 C C . VAL A 1 87 ? 2.165 -11.801 -7.483 1.00 97.50 87 VAL A C 1
ATOM 681 O O . VAL A 1 87 ? 1.200 -11.958 -6.737 1.00 97.50 87 VAL A O 1
ATOM 684 N N . LEU A 1 88 ? 2.571 -10.585 -7.858 1.00 94.44 88 LEU A N 1
ATOM 685 C CA . LEU A 1 88 ? 1.964 -9.351 -7.346 1.00 94.44 88 LEU A CA 1
ATOM 686 C C . LEU A 1 88 ? 0.467 -9.252 -7.682 1.00 94.44 88 LEU A C 1
ATOM 688 O O . LEU A 1 88 ? -0.338 -8.802 -6.864 1.00 94.44 88 LEU A O 1
ATOM 692 N N . GLN A 1 89 ? 0.057 -9.706 -8.870 1.00 96.44 89 GLN A N 1
ATOM 693 C CA . GLN A 1 89 ? -1.358 -9.773 -9.241 1.00 96.44 89 GLN A CA 1
ATOM 694 C C . GLN A 1 89 ? -2.136 -10.770 -8.374 1.00 96.44 89 GLN A C 1
ATOM 696 O O . GLN A 1 89 ? -3.273 -10.478 -7.991 1.00 96.44 89 GLN A O 1
ATOM 701 N N . GLN A 1 90 ? -1.549 -11.922 -8.043 1.00 97.25 90 GLN A N 1
ATOM 702 C CA . GLN A 1 90 ? -2.164 -12.905 -7.146 1.00 97.25 90 GLN A CA 1
ATOM 703 C C . GLN A 1 90 ? -2.304 -12.349 -5.724 1.00 97.25 90 GLN A C 1
ATOM 705 O O . GLN A 1 90 ? -3.403 -12.374 -5.168 1.00 97.25 90 GLN A O 1
ATOM 710 N N . GLU A 1 91 ? -1.248 -11.748 -5.174 1.00 96.38 91 GLU A N 1
ATOM 711 C CA . GLU A 1 91 ? -1.274 -11.111 -3.850 1.00 96.38 91 GLU A CA 1
ATOM 712 C C . GLU A 1 91 ? -2.314 -9.985 -3.770 1.00 96.38 91 GLU A C 1
ATOM 714 O O . GLU A 1 91 ? -3.034 -9.844 -2.773 1.00 96.38 91 GLU A O 1
ATOM 719 N N . HIS A 1 92 ? -2.450 -9.200 -4.843 1.00 94.12 92 HIS A N 1
ATOM 720 C CA . HIS A 1 92 ? -3.481 -8.174 -4.943 1.00 94.12 92 HIS A CA 1
ATOM 721 C C . HIS A 1 92 ? -4.893 -8.779 -4.929 1.00 94.12 92 HIS A C 1
ATOM 723 O O . HIS A 1 92 ? -5.769 -8.304 -4.199 1.00 94.12 92 HIS A O 1
ATOM 729 N N . GLN A 1 93 ? -5.128 -9.851 -5.692 1.00 97.44 93 GLN A N 1
ATOM 730 C CA . GLN A 1 93 ? -6.416 -10.551 -5.701 1.00 97.44 93 GLN A CA 1
ATOM 731 C C . GLN A 1 93 ? -6.753 -11.151 -4.332 1.00 97.44 93 GLN A C 1
ATOM 733 O O . GLN A 1 93 ? -7.893 -11.028 -3.874 1.00 97.44 93 GLN A O 1
ATOM 738 N N . ASP A 1 94 ? -5.780 -11.743 -3.646 1.00 96.50 94 ASP A N 1
ATOM 739 C CA . ASP A 1 94 ? -5.976 -12.307 -2.311 1.00 96.50 94 ASP A CA 1
ATOM 740 C C . ASP A 1 94 ? -6.235 -11.220 -1.264 1.00 96.50 94 ASP A C 1
ATOM 742 O O . ASP A 1 94 ? -7.133 -11.357 -0.428 1.00 96.50 94 ASP A O 1
ATOM 746 N N . SER A 1 95 ? -5.564 -10.073 -1.376 1.00 95.75 95 SER A N 1
ATOM 747 C CA . SER A 1 95 ? -5.845 -8.895 -0.550 1.00 95.75 95 SER A CA 1
ATOM 748 C C . SER A 1 95 ? -7.279 -8.388 -0.745 1.00 95.75 95 SER A C 1
ATOM 750 O O . SER A 1 95 ? -7.982 -8.095 0.229 1.00 95.75 95 SER A O 1
ATOM 752 N N . LEU A 1 96 ? -7.767 -8.336 -1.990 1.00 97.25 96 LEU A N 1
ATOM 753 C CA . LEU A 1 96 ? -9.156 -7.973 -2.286 1.00 97.25 96 LEU A CA 1
ATOM 754 C C . LEU A 1 96 ? -10.153 -8.991 -1.717 1.00 97.25 96 LEU A C 1
ATOM 756 O O . LEU A 1 96 ? -11.180 -8.589 -1.155 1.00 97.25 96 LEU A O 1
ATOM 760 N N . ARG A 1 97 ? -9.850 -10.293 -1.804 1.00 97.06 97 ARG A N 1
ATOM 761 C CA . ARG A 1 97 ? -10.667 -11.357 -1.197 1.00 97.06 97 ARG A CA 1
ATOM 762 C C . ARG A 1 97 ? -10.750 -11.182 0.316 1.00 97.06 97 ARG A C 1
ATOM 764 O O . ARG A 1 97 ? -11.863 -11.086 0.836 1.00 97.06 97 ARG A O 1
ATOM 771 N N . LEU A 1 98 ? -9.618 -11.007 0.999 1.00 97.69 98 LEU A N 1
ATOM 772 C CA . LEU A 1 98 ? -9.561 -10.763 2.445 1.00 97.69 98 LEU A CA 1
ATOM 773 C C . LEU A 1 98 ? -10.353 -9.514 2.855 1.00 97.69 98 LEU A C 1
ATOM 775 O O . LEU A 1 98 ? -11.097 -9.536 3.837 1.00 97.69 98 LEU A O 1
ATOM 779 N N . LEU A 1 99 ? -10.251 -8.419 2.095 1.00 95.69 99 LEU A N 1
ATOM 780 C CA . LEU A 1 99 ? -11.045 -7.212 2.343 1.00 95.69 99 LEU A CA 1
ATOM 781 C C . LEU A 1 99 ? -12.547 -7.454 2.152 1.00 95.69 99 LEU A C 1
ATOM 783 O O . LEU A 1 99 ? -13.356 -6.899 2.899 1.00 95.69 99 LEU A O 1
ATOM 787 N N . SER A 1 100 ? -12.940 -8.264 1.168 1.00 96.25 100 SER A N 1
ATOM 788 C CA . SER A 1 100 ? -14.344 -8.627 0.954 1.00 96.25 100 SER A CA 1
ATOM 789 C C . SER A 1 100 ? -14.891 -9.489 2.097 1.00 96.25 100 SER A C 1
ATOM 791 O O . SER A 1 100 ? -16.002 -9.256 2.574 1.00 96.25 100 SER A O 1
ATOM 793 N N . GLU A 1 101 ? -14.094 -10.427 2.611 1.00 97.19 101 GLU A N 1
ATOM 794 C CA . GLU A 1 101 ? -14.458 -11.273 3.747 1.00 97.19 101 GLU A CA 1
ATOM 795 C C . GLU A 1 101 ? -14.574 -10.466 5.037 1.00 97.19 101 GLU A C 1
ATOM 797 O O . GLU A 1 101 ? -15.549 -10.627 5.774 1.00 97.19 101 GLU A O 1
ATOM 802 N N . ARG A 1 102 ? -13.639 -9.537 5.279 1.00 94.62 102 ARG A N 1
ATOM 803 C CA . ARG A 1 102 ? -13.713 -8.600 6.409 1.00 94.62 102 ARG A CA 1
ATOM 804 C C . ARG A 1 102 ? -14.959 -7.724 6.333 1.00 94.62 102 ARG A C 1
ATOM 806 O O . ARG A 1 102 ? -15.643 -7.585 7.343 1.00 94.62 102 ARG A O 1
ATOM 813 N N . ARG A 1 103 ? -15.298 -7.189 5.153 1.00 95.50 103 ARG A N 1
ATOM 814 C CA . ARG A 1 103 ? -16.535 -6.412 4.950 1.00 95.50 103 ARG A CA 1
ATOM 815 C C . ARG A 1 103 ? -17.783 -7.231 5.270 1.00 95.50 103 ARG A C 1
ATOM 817 O O . ARG A 1 103 ? -18.579 -6.798 6.095 1.00 95.50 103 ARG A O 1
ATOM 824 N N . ARG A 1 104 ? -17.889 -8.456 4.744 1.00 96.81 104 ARG A N 1
ATOM 825 C CA . ARG A 1 104 ? -18.986 -9.381 5.093 1.00 96.81 104 ARG A CA 1
ATOM 826 C C . ARG A 1 104 ? -19.016 -9.701 6.591 1.00 96.81 104 ARG A C 1
ATOM 828 O O . ARG A 1 104 ? -20.086 -9.850 7.171 1.00 96.81 104 ARG A O 1
ATOM 835 N N . GLY A 1 105 ? -17.854 -9.832 7.230 1.00 95.44 105 GLY A N 1
ATOM 836 C CA . GLY A 1 105 ? -17.740 -10.031 8.676 1.00 95.44 105 GLY A CA 1
ATOM 837 C C . GLY A 1 105 ? -18.316 -8.858 9.472 1.00 95.44 105 GLY A C 1
ATOM 838 O O . GLY A 1 105 ? -19.100 -9.080 10.395 1.00 95.44 105 GLY A O 1
ATOM 839 N N . ILE A 1 106 ? -17.987 -7.627 9.072 1.00 92.25 106 ILE A N 1
ATOM 840 C CA . ILE A 1 106 ? -18.529 -6.397 9.663 1.00 92.25 106 ILE A CA 1
ATOM 841 C C . ILE A 1 106 ? -20.042 -6.324 9.444 1.00 92.25 106 ILE A C 1
ATOM 843 O O . ILE A 1 106 ? -20.764 -6.122 10.409 1.00 92.25 106 ILE A O 1
ATOM 847 N N . GLU A 1 107 ? -20.536 -6.572 8.229 1.00 95.56 107 GLU A N 1
ATOM 848 C CA . GLU A 1 107 ? -21.977 -6.577 7.918 1.00 95.56 107 GLU A CA 1
ATOM 849 C C . GLU A 1 107 ? -22.762 -7.583 8.773 1.00 95.56 107 GLU A C 1
ATOM 851 O O . GLU A 1 107 ? -23.855 -7.290 9.262 1.00 95.56 107 GLU A O 1
ATOM 856 N N . ARG A 1 108 ? -22.206 -8.778 9.012 1.00 95.88 108 ARG A N 1
ATOM 857 C CA . ARG A 1 108 ? -22.818 -9.762 9.920 1.00 95.88 108 ARG A CA 1
ATOM 858 C C . ARG A 1 108 ? -22.803 -9.281 11.368 1.00 95.88 108 ARG A C 1
ATOM 860 O O . ARG A 1 108 ? -23.772 -9.514 12.086 1.00 95.88 108 ARG A O 1
ATOM 867 N N . ALA A 1 109 ? -21.715 -8.652 11.812 1.00 89.19 109 ALA A N 1
ATOM 868 C CA . ALA A 1 109 ? -21.601 -8.129 13.169 1.00 89.19 109 ALA A CA 1
ATOM 869 C C . ALA A 1 109 ? -22.576 -6.968 13.412 1.00 89.19 109 ALA A C 1
ATOM 871 O O . ALA A 1 109 ? -23.281 -6.983 14.416 1.00 89.19 109 ALA A O 1
ATOM 872 N N . THR A 1 110 ? -22.690 -6.026 12.471 1.00 93.81 110 THR A N 1
ATOM 873 C CA . THR A 1 110 ? -23.651 -4.917 12.551 1.00 93.81 110 THR A CA 1
ATOM 874 C C . THR A 1 110 ? -25.089 -5.421 12.503 1.00 93.81 110 THR A C 1
ATOM 876 O O . THR A 1 110 ? -25.913 -4.968 13.289 1.00 93.81 110 THR A O 1
ATOM 879 N N . SER A 1 111 ? -25.391 -6.421 11.668 1.00 94.00 111 SER A N 1
ATOM 880 C CA . SER A 1 111 ? -26.722 -7.046 11.634 1.00 94.00 111 SER A CA 1
ATOM 881 C C . SER A 1 111 ? -27.086 -7.708 12.969 1.00 94.00 111 SER A C 1
ATOM 883 O O . SER A 1 111 ? -28.211 -7.571 13.441 1.00 94.00 111 SER A O 1
ATOM 885 N N . ARG A 1 112 ? -26.131 -8.397 13.614 1.00 90.75 112 ARG A N 1
ATOM 886 C CA . ARG A 1 112 ? -26.327 -8.976 14.956 1.00 90.75 112 ARG A CA 1
ATOM 887 C C . ARG A 1 112 ? -26.505 -7.901 16.022 1.00 90.75 112 ARG A C 1
ATOM 889 O O . ARG A 1 112 ? -27.352 -8.061 16.890 1.00 90.75 112 ARG A O 1
ATOM 896 N N . GLN A 1 113 ? -25.731 -6.821 15.953 1.00 90.44 113 GLN A N 1
ATOM 897 C CA . GLN A 1 113 ? -25.861 -5.702 16.880 1.00 90.44 113 GLN A CA 1
ATOM 898 C C . GLN A 1 113 ? -27.245 -5.049 16.766 1.00 90.44 113 GLN A C 1
ATOM 900 O O . GLN A 1 113 ? -27.901 -4.872 17.784 1.00 90.44 113 GLN A O 1
ATOM 905 N N . LEU A 1 114 ? -27.727 -4.786 15.548 1.00 93.00 114 LEU A N 1
ATOM 906 C CA . LEU A 1 114 ? -29.069 -4.241 15.320 1.00 93.00 114 LEU A CA 1
ATOM 907 C C . LEU A 1 114 ? -30.169 -5.167 15.858 1.00 93.00 114 LEU A C 1
ATOM 909 O O . LEU A 1 114 ? -31.137 -4.687 16.442 1.00 93.00 114 LEU A O 1
ATOM 913 N N . ALA A 1 115 ? -30.022 -6.487 15.703 1.00 91.62 115 ALA A N 1
ATOM 914 C CA . ALA A 1 115 ? -30.964 -7.452 16.274 1.00 91.62 115 ALA A CA 1
ATOM 915 C C . ALA A 1 115 ? -30.975 -7.403 17.814 1.00 91.62 115 ALA A C 1
ATOM 917 O O . ALA A 1 115 ? -32.044 -7.359 18.416 1.00 91.62 115 ALA A O 1
ATOM 918 N N . LEU A 1 116 ? -29.801 -7.328 18.450 1.00 89.06 116 LEU A N 1
ATOM 919 C CA . LEU A 1 116 ? -29.693 -7.186 19.906 1.00 89.06 116 LEU A CA 1
ATOM 920 C C . LEU A 1 116 ? -30.258 -5.846 20.401 1.00 89.06 116 LEU A C 1
ATOM 922 O O . LEU A 1 116 ? -30.948 -5.810 21.413 1.00 89.06 116 LEU A O 1
ATOM 926 N N . GLU A 1 117 ? -30.023 -4.745 19.686 1.00 90.12 117 GLU A N 1
ATOM 927 C CA . GLU A 1 117 ? -30.606 -3.433 20.006 1.00 90.12 117 GLU A CA 1
ATOM 928 C C . GLU A 1 117 ? -32.145 -3.460 19.914 1.00 90.12 117 GLU A C 1
ATOM 930 O O . GLU A 1 117 ? -32.841 -2.901 20.769 1.00 90.12 117 GLU A O 1
ATOM 935 N N . GLN A 1 118 ? -32.701 -4.170 18.928 1.00 92.75 118 GLN A N 1
ATOM 936 C CA . GLN A 1 118 ? -34.144 -4.411 18.828 1.00 92.75 118 GLN A CA 1
ATOM 937 C C . GLN A 1 118 ? -34.670 -5.265 19.990 1.00 92.75 118 GLN A C 1
ATOM 939 O O . GLN A 1 118 ? -35.705 -4.943 20.568 1.00 92.75 118 GLN A O 1
ATOM 944 N N . GLU A 1 119 ? -33.965 -6.326 20.382 1.00 89.50 119 GLU A N 1
ATOM 945 C CA . GLU A 1 119 ? -34.340 -7.143 21.543 1.00 89.50 119 GLU A CA 1
ATOM 946 C C . GLU A 1 119 ? -34.300 -6.342 22.852 1.00 89.50 119 GLU A C 1
ATOM 948 O O . GLU A 1 119 ? -35.248 -6.415 23.637 1.00 89.50 119 GLU A O 1
ATOM 953 N N . CYS A 1 120 ? -33.265 -5.522 23.058 1.00 86.75 120 CYS A N 1
ATOM 954 C CA . CYS A 1 120 ? -33.142 -4.639 24.219 1.00 86.75 120 CYS A CA 1
ATOM 955 C C . CYS A 1 120 ? -34.269 -3.602 24.269 1.00 86.75 120 CYS A C 1
ATOM 957 O O . CYS A 1 120 ? -34.931 -3.473 25.295 1.00 86.75 120 CYS A O 1
ATOM 959 N N . SER A 1 121 ? -34.546 -2.903 23.163 1.00 91.94 121 SER A N 1
ATOM 960 C CA . SER A 1 121 ? -35.643 -1.923 23.114 1.00 91.94 121 SER A CA 1
ATOM 961 C C . SER A 1 121 ? -37.014 -2.569 23.354 1.00 91.94 121 SER A C 1
ATOM 963 O O . SER A 1 121 ? -37.843 -2.022 24.088 1.00 91.94 121 SER A O 1
ATOM 965 N N . ASN A 1 122 ? -37.238 -3.779 22.831 1.00 91.31 122 ASN A N 1
ATOM 966 C CA . ASN A 1 122 ? -38.436 -4.562 23.123 1.00 91.31 122 ASN A CA 1
ATOM 967 C C . ASN A 1 122 ? -38.516 -4.941 24.610 1.00 91.31 122 ASN A C 1
ATOM 969 O O . ASN A 1 122 ? -39.578 -4.795 25.218 1.00 91.31 122 ASN A O 1
ATOM 973 N N . ALA A 1 123 ? -37.419 -5.390 25.222 1.00 86.50 123 ALA A N 1
ATOM 974 C CA . ALA A 1 123 ? -37.371 -5.706 26.648 1.00 86.50 123 ALA A CA 1
ATOM 975 C C . ALA A 1 123 ? -37.635 -4.466 27.521 1.00 86.50 123 ALA A C 1
ATOM 977 O O . ALA A 1 123 ? -38.440 -4.534 28.448 1.00 86.50 123 ALA A O 1
ATOM 978 N N . GLU A 1 124 ? -37.047 -3.317 27.185 1.00 89.50 124 GLU A N 1
ATOM 979 C CA . GLU A 1 124 ? -37.318 -2.044 27.859 1.00 89.50 124 GLU A CA 1
ATOM 980 C C . GLU A 1 124 ? -38.786 -1.628 27.738 1.00 89.50 124 GLU A C 1
ATOM 982 O O . GLU A 1 124 ? -39.373 -1.168 28.717 1.00 89.50 124 GLU A O 1
ATOM 987 N N . SER A 1 125 ? -39.403 -1.804 26.565 1.00 90.94 125 SER A N 1
ATOM 988 C CA . SER A 1 125 ? -40.829 -1.508 26.382 1.00 90.94 125 SER A CA 1
ATOM 989 C C . SER A 1 125 ? -41.717 -2.403 27.255 1.00 90.94 125 SER A C 1
ATOM 991 O O . SER A 1 125 ? -42.649 -1.908 27.885 1.00 90.94 125 SER A O 1
ATOM 993 N N . ARG A 1 126 ? -41.375 -3.694 27.385 1.00 90.56 126 ARG A N 1
ATOM 994 C CA . ARG A 1 126 ? -42.072 -4.638 28.273 1.00 90.56 126 ARG A CA 1
ATOM 995 C C . ARG A 1 126 ? -41.895 -4.270 29.742 1.00 90.56 126 ARG A C 1
ATOM 997 O O . ARG A 1 126 ? -42.859 -4.330 30.494 1.00 90.56 126 ARG A O 1
ATOM 1004 N N . LEU A 1 127 ? -40.692 -3.858 30.147 1.00 88.19 127 LEU A N 1
ATOM 1005 C CA . LEU A 1 127 ? -40.433 -3.388 31.509 1.00 88.19 127 LEU A CA 1
ATOM 1006 C C . LEU A 1 127 ? -41.215 -2.111 31.826 1.00 88.19 127 LEU A C 1
ATOM 1008 O O . LEU A 1 127 ? -41.783 -2.009 32.910 1.00 88.19 127 LEU A O 1
ATOM 1012 N N . LYS A 1 128 ? -41.280 -1.156 30.890 1.00 91.94 128 LYS A N 1
ATOM 1013 C CA . LYS A 1 128 ? -42.096 0.059 31.040 1.00 91.94 128 LYS A CA 1
ATOM 1014 C C . LYS A 1 128 ? -43.580 -0.283 31.172 1.00 91.94 128 LYS A C 1
ATOM 1016 O O . LYS A 1 128 ? -44.203 0.192 32.113 1.00 91.94 128 LYS A O 1
ATOM 1021 N N . ALA A 1 129 ? -44.106 -1.164 30.318 1.00 90.56 129 ALA A N 1
ATOM 1022 C CA . ALA A 1 129 ? -45.491 -1.626 30.402 1.00 90.56 129 ALA A CA 1
ATOM 1023 C C . ALA A 1 129 ? -45.789 -2.316 31.748 1.00 90.56 129 ALA A C 1
ATOM 1025 O O . ALA A 1 129 ? -46.736 -1.940 32.429 1.00 90.56 129 ALA A O 1
ATOM 1026 N N . ALA A 1 130 ? -44.933 -3.238 32.202 1.00 85.56 130 ALA A N 1
ATOM 1027 C CA . ALA A 1 130 ? -45.090 -3.896 33.504 1.00 85.56 130 ALA A CA 1
ATOM 1028 C C . ALA A 1 130 ? -44.983 -2.910 34.690 1.00 85.56 130 ALA A C 1
ATOM 1030 O O . ALA A 1 130 ? -45.669 -3.048 35.708 1.00 85.56 130 ALA A O 1
ATOM 1031 N N . ALA A 1 131 ? -44.133 -1.883 34.580 1.00 83.75 131 ALA A N 1
ATOM 1032 C CA . ALA A 1 131 ? -44.034 -0.818 35.575 1.00 83.75 131 ALA A CA 1
ATOM 1033 C C . ALA A 1 131 ? -45.292 0.071 35.604 1.00 83.75 131 ALA A C 1
ATOM 1035 O O . ALA A 1 131 ? -45.717 0.496 36.677 1.00 83.75 131 ALA A O 1
ATOM 1036 N N . GLU A 1 132 ? -45.900 0.353 34.453 1.00 87.50 132 GLU A N 1
ATOM 1037 C CA . GLU A 1 132 ? -47.174 1.074 34.357 1.00 87.50 132 GLU A CA 1
ATOM 1038 C C . GLU A 1 132 ? -48.335 0.239 34.917 1.00 87.50 132 GLU A C 1
ATOM 1040 O O . GLU A 1 132 ? -49.102 0.743 35.738 1.00 87.50 132 GLU A O 1
ATOM 1045 N N . GLU A 1 133 ? -48.406 -1.050 34.570 1.00 87.88 133 GLU A N 1
ATOM 1046 C CA . GLU A 1 133 ? -49.396 -1.996 35.100 1.00 87.88 133 GLU A CA 1
ATOM 1047 C C . GLU A 1 133 ? -49.302 -2.108 36.629 1.00 87.88 133 GLU A C 1
ATOM 1049 O O . GLU A 1 133 ? -50.300 -1.915 37.324 1.00 87.88 133 GLU A O 1
ATOM 1054 N N . SER A 1 134 ? -48.104 -2.318 37.185 1.00 78.12 134 SER A N 1
ATOM 1055 C CA . SER A 1 134 ? -47.915 -2.383 38.645 1.00 78.12 134 SER A CA 1
ATOM 1056 C C . SER A 1 134 ? -48.277 -1.074 39.353 1.00 78.12 134 SER A C 1
ATOM 1058 O O . SER A 1 134 ? -48.904 -1.108 40.411 1.00 78.12 134 SER A O 1
ATOM 1060 N N . ARG A 1 135 ? -47.964 0.091 38.767 1.00 82.62 135 ARG A N 1
ATOM 1061 C CA . ARG A 1 135 ? -48.411 1.388 39.306 1.00 82.62 135 ARG A CA 1
ATOM 1062 C C . ARG A 1 135 ? -49.934 1.512 39.295 1.00 82.62 135 ARG A C 1
ATOM 1064 O O . ARG A 1 135 ? -50.487 1.992 40.279 1.00 82.62 135 ARG A O 1
ATOM 1071 N N . SER A 1 136 ? -50.600 1.064 38.230 1.00 83.12 136 SER A N 1
ATOM 1072 C CA . SER A 1 136 ? -52.064 1.105 38.129 1.00 83.12 136 SER A CA 1
ATOM 1073 C C . SER A 1 136 ? -52.744 0.212 39.175 1.00 83.12 136 SER A C 1
ATOM 1075 O O . SER A 1 136 ? -53.637 0.682 39.882 1.00 83.12 136 SER A O 1
ATOM 1077 N N . LEU A 1 137 ? -52.236 -1.009 39.383 1.00 81.19 137 LEU A N 1
ATOM 1078 C CA . LEU A 1 137 ? -52.739 -1.939 40.398 1.00 81.19 137 LEU A CA 1
ATOM 1079 C C . LEU A 1 137 ? -52.532 -1.394 41.816 1.00 81.19 137 LEU A C 1
ATOM 1081 O O . LEU A 1 137 ? -53.450 -1.419 42.626 1.00 81.19 137 LEU A O 1
ATOM 1085 N N . VAL A 1 138 ? -51.365 -0.811 42.113 1.00 82.62 138 VAL A N 1
ATOM 1086 C CA . VAL A 1 138 ? -51.107 -0.196 43.429 1.00 82.62 138 VAL A CA 1
ATOM 1087 C C . VAL A 1 138 ? -52.039 0.993 43.689 1.00 82.62 138 VAL A C 1
ATOM 1089 O O . VAL A 1 138 ? -52.494 1.176 44.820 1.00 82.62 138 VAL A O 1
ATOM 1092 N N . THR A 1 139 ? -52.357 1.800 42.669 1.00 76.81 139 THR A N 1
ATOM 1093 C CA . THR A 1 139 ? -53.340 2.884 42.825 1.00 76.81 139 THR A CA 1
ATOM 1094 C C . THR A 1 139 ? -54.759 2.358 43.028 1.00 76.81 139 THR A C 1
ATOM 1096 O O . THR A 1 139 ? -55.508 2.943 43.809 1.00 76.81 139 THR A O 1
ATOM 1099 N N . GLU A 1 140 ? -55.119 1.245 42.390 1.00 80.69 140 GLU A N 1
ATOM 1100 C CA . GLU A 1 140 ? -56.416 0.592 42.568 1.00 80.69 140 GLU A CA 1
ATOM 1101 C C . GLU A 1 140 ? -56.548 -0.008 43.977 1.00 80.69 140 GLU A C 1
ATOM 1103 O O . GLU A 1 140 ? -57.489 0.327 44.698 1.00 80.69 140 GLU A O 1
ATOM 1108 N N . GLU A 1 141 ? -55.545 -0.757 44.446 1.00 78.50 141 GLU A N 1
ATOM 1109 C CA . GLU A 1 141 ? -55.509 -1.301 45.810 1.00 78.50 141 GLU A CA 1
ATOM 1110 C C . GLU A 1 141 ? -55.544 -0.200 46.886 1.00 78.50 141 GLU A C 1
ATOM 1112 O O . GLU A 1 141 ? -56.196 -0.351 47.922 1.00 78.50 141 GLU A O 1
ATOM 1117 N N . ALA A 1 142 ? -54.858 0.929 46.671 1.00 74.69 142 ALA A N 1
ATOM 1118 C CA . ALA A 1 142 ? -54.885 2.058 47.603 1.00 74.69 142 ALA A CA 1
ATOM 1119 C C . ALA A 1 142 ? -56.276 2.714 47.678 1.00 74.69 142 ALA A C 1
ATOM 1121 O O . ALA A 1 142 ? -56.720 3.101 48.762 1.00 74.69 142 ALA A O 1
ATOM 1122 N N . LEU A 1 143 ? -56.988 2.805 46.550 1.00 74.62 143 LEU A N 1
ATOM 1123 C CA . LEU A 1 143 ? -58.367 3.296 46.511 1.00 74.62 143 LEU A CA 1
ATOM 1124 C C . LEU A 1 143 ? -59.336 2.326 47.196 1.00 74.62 143 LEU A C 1
ATOM 1126 O O . LEU A 1 143 ? -60.247 2.775 47.894 1.00 74.62 143 LEU A O 1
ATOM 1130 N N . GLU A 1 144 ? -59.147 1.017 47.041 1.00 81.50 144 GLU A N 1
ATOM 1131 C CA . GLU A 1 144 ? -59.952 0.006 47.734 1.00 81.50 144 GLU A CA 1
ATOM 1132 C C . GLU A 1 144 ? -59.741 0.032 49.250 1.00 81.50 144 GLU A C 1
ATOM 1134 O O . GLU A 1 144 ? -60.723 0.055 49.997 1.00 81.50 144 GLU A O 1
ATOM 1139 N N . ARG A 1 145 ? -58.488 0.132 49.719 1.00 82.75 145 ARG A N 1
ATOM 1140 C CA . ARG A 1 145 ? -58.185 0.317 51.150 1.00 82.75 145 ARG A CA 1
ATOM 1141 C C . ARG A 1 145 ? -58.804 1.603 51.689 1.00 82.75 145 ARG A C 1
ATOM 1143 O O . ARG A 1 145 ? -59.487 1.557 52.706 1.00 82.75 145 ARG A O 1
ATOM 1150 N N . GLY A 1 146 ? -58.683 2.717 50.964 1.00 80.25 146 GLY A N 1
ATOM 1151 C CA . GLY A 1 146 ? -59.319 3.981 51.347 1.00 80.25 146 GLY A CA 1
ATOM 1152 C C . GLY A 1 146 ? -60.851 3.894 51.414 1.00 80.25 146 GLY A C 1
ATOM 1153 O O . GLY A 1 146 ? -61.471 4.468 52.310 1.00 80.25 146 GLY A O 1
ATOM 1154 N N . ARG A 1 147 ? -61.490 3.131 50.514 1.00 84.31 147 ARG A N 1
ATOM 1155 C CA . ARG A 1 147 ? -62.939 2.859 50.572 1.00 84.31 147 ARG A CA 1
ATOM 1156 C C . ARG A 1 147 ? -63.306 2.002 51.784 1.00 84.31 147 ARG A C 1
ATOM 1158 O O . ARG A 1 147 ? -64.286 2.320 52.456 1.00 84.31 147 ARG A O 1
ATOM 1165 N N . ALA A 1 148 ? -62.537 0.956 52.080 1.00 85.81 148 ALA A N 1
ATOM 1166 C CA . ALA A 1 148 ? -62.765 0.089 53.235 1.00 85.81 148 ALA A CA 1
ATOM 1167 C C . ALA A 1 148 ? -62.586 0.846 54.564 1.00 85.81 148 ALA A C 1
ATOM 1169 O O . ALA A 1 148 ? -63.448 0.765 55.440 1.00 85.81 148 ALA A O 1
ATOM 1170 N N . GLU A 1 149 ? -61.531 1.654 54.684 1.00 85.38 149 GLU A N 1
ATOM 1171 C CA . GLU A 1 149 ? -61.284 2.524 55.839 1.00 85.38 149 GLU A CA 1
ATOM 1172 C C . GLU A 1 149 ? -62.403 3.563 56.011 1.00 85.38 149 GLU A C 1
ATOM 1174 O O . GLU A 1 149 ? -62.898 3.766 57.120 1.00 85.38 149 GLU A O 1
ATOM 1179 N N . ALA A 1 150 ? -62.889 4.171 54.923 1.00 80.94 150 ALA A N 1
ATOM 1180 C CA . ALA A 1 150 ? -64.017 5.101 54.978 1.00 80.94 150 ALA A CA 1
ATOM 1181 C C . ALA A 1 150 ? -65.326 4.428 55.435 1.00 80.94 150 ALA A C 1
ATOM 1183 O O . ALA A 1 150 ? -66.098 5.029 56.186 1.00 80.94 150 ALA A O 1
ATOM 1184 N N . VAL A 1 151 ? -65.587 3.186 55.011 1.00 88.00 151 VAL A N 1
ATOM 1185 C CA . VAL A 1 151 ? -66.736 2.395 55.488 1.00 88.00 151 VAL A CA 1
ATOM 1186 C C . VAL A 1 151 ? -66.586 2.066 56.975 1.00 88.00 151 VAL A C 1
ATOM 1188 O O . VAL A 1 151 ? -67.536 2.267 57.731 1.00 88.00 151 VAL A O 1
ATOM 1191 N N . PHE A 1 152 ? -65.397 1.651 57.412 1.00 88.94 152 PHE A N 1
ATOM 1192 C CA . PHE A 1 152 ? -65.102 1.371 58.819 1.00 88.94 152 PHE A CA 1
ATOM 1193 C C . PHE A 1 152 ? -65.292 2.608 59.712 1.00 88.94 152 PHE A C 1
ATOM 1195 O O . PHE A 1 152 ? -65.942 2.536 60.755 1.00 88.94 152 PHE A O 1
ATOM 1202 N N . HIS A 1 153 ? -64.798 3.775 59.289 1.00 83.44 153 HIS A N 1
ATOM 1203 C CA . HIS A 1 153 ? -64.998 5.023 60.027 1.00 83.44 153 HIS A CA 1
ATOM 1204 C C . HIS A 1 153 ? -66.469 5.449 60.084 1.00 83.44 153 HIS A C 1
ATOM 1206 O O . HIS A 1 153 ? -66.913 5.925 61.128 1.00 83.44 153 HIS A O 1
ATOM 1212 N N . ARG A 1 154 ? -67.248 5.239 59.013 1.00 86.06 154 ARG A N 1
ATOM 1213 C CA . ARG A 1 154 ? -68.703 5.472 59.037 1.00 86.06 154 ARG A CA 1
ATOM 1214 C C . ARG A 1 154 ? -69.415 4.547 60.021 1.00 86.06 154 ARG A C 1
ATOM 1216 O O . ARG A 1 154 ? -70.279 5.022 60.747 1.00 86.06 154 ARG A O 1
ATOM 1223 N N . GLN A 1 155 ? -69.039 3.269 60.077 1.00 88.88 155 GLN A N 1
ATOM 1224 C CA . GLN A 1 155 ? -69.600 2.317 61.041 1.00 88.88 155 GLN A CA 1
ATOM 1225 C C . GLN A 1 155 ? -69.272 2.716 62.484 1.00 88.88 155 GLN A C 1
ATOM 1227 O O . GLN A 1 155 ? -70.189 2.823 63.289 1.00 88.88 155 GLN A O 1
ATOM 1232 N N . ARG A 1 156 ? -68.016 3.068 62.800 1.00 85.94 156 ARG A N 1
ATOM 1233 C CA . ARG A 1 156 ? -67.654 3.580 64.140 1.00 85.94 156 ARG A CA 1
ATOM 1234 C C . ARG A 1 156 ? -68.379 4.873 64.505 1.00 85.94 156 ARG A C 1
ATOM 1236 O O . ARG A 1 156 ? -68.677 5.103 65.674 1.00 85.94 156 ARG A O 1
ATOM 1243 N N . LEU A 1 157 ? -68.648 5.737 63.526 1.00 85.50 157 LEU A N 1
ATOM 1244 C CA . LEU A 1 157 ? -69.396 6.967 63.765 1.00 85.50 157 LEU A CA 1
ATOM 1245 C C . LEU A 1 157 ? -70.865 6.652 64.071 1.00 85.50 157 LEU A C 1
ATOM 1247 O O . LEU A 1 157 ? -71.376 7.157 65.060 1.00 85.50 157 LEU A O 1
ATOM 1251 N N . GLN A 1 158 ? -71.489 5.730 63.332 1.00 85.94 158 GLN A N 1
ATOM 1252 C CA . GLN A 1 158 ? -72.833 5.228 63.641 1.00 85.94 158 GLN A CA 1
ATOM 1253 C C . GLN A 1 158 ? -72.891 4.538 65.010 1.00 85.94 158 GLN A C 1
ATOM 1255 O O . GLN A 1 158 ? -73.799 4.807 65.788 1.00 85.94 158 GLN A O 1
ATOM 1260 N N . GLU A 1 159 ? -71.912 3.696 65.346 1.00 88.06 159 GLU A N 1
ATOM 1261 C CA . GLU A 1 159 ? -71.803 3.067 66.666 1.00 88.06 159 GLU A CA 1
ATOM 1262 C C . GLU A 1 159 ? -71.709 4.127 67.764 1.00 88.06 159 GLU A C 1
ATOM 1264 O O . GLU A 1 159 ? -72.527 4.118 68.681 1.00 88.06 159 GLU A O 1
ATOM 1269 N N . SER A 1 160 ? -70.813 5.109 67.631 1.00 79.44 160 SER A N 1
ATOM 1270 C CA . SER A 1 160 ? -70.693 6.182 68.625 1.00 79.44 160 SER A CA 1
ATOM 1271 C C . SER A 1 160 ? -71.937 7.082 68.686 1.00 79.44 160 SER A C 1
ATOM 1273 O O . SER A 1 160 ? -72.342 7.496 69.769 1.00 79.44 160 SER A O 1
ATOM 1275 N N . GLU A 1 161 ? -72.633 7.328 67.572 1.00 82.50 161 GLU A N 1
ATOM 1276 C CA . GLU A 1 161 ? -73.938 7.997 67.563 1.00 82.50 161 GLU A CA 1
ATOM 1277 C C . GLU A 1 161 ? -74.992 7.179 68.325 1.00 82.50 161 GLU A C 1
ATOM 1279 O O . GLU A 1 161 ? -75.693 7.736 69.173 1.00 82.50 161 GLU A O 1
ATOM 1284 N N . THR A 1 162 ? -75.064 5.860 68.115 1.00 86.00 162 THR A N 1
ATOM 1285 C CA . THR A 1 162 ? -75.988 4.988 68.861 1.00 86.00 162 THR A CA 1
ATOM 1286 C C . THR A 1 162 ? -75.630 4.871 70.342 1.00 86.00 162 THR A C 1
ATOM 1288 O O . THR A 1 162 ? -76.522 4.868 71.186 1.00 86.00 162 THR A O 1
ATOM 1291 N N . GLU A 1 163 ? -74.346 4.839 70.693 1.00 82.62 163 GLU A N 1
ATOM 1292 C CA . GLU A 1 163 ? -73.881 4.856 72.080 1.00 82.62 163 GLU A CA 1
ATOM 1293 C C . GLU A 1 163 ? -74.199 6.193 72.749 1.00 82.62 163 GLU A C 1
ATOM 1295 O O . GLU A 1 163 ? -74.701 6.208 73.870 1.00 82.62 163 GLU A O 1
ATOM 1300 N N . THR A 1 164 ? -74.011 7.324 72.059 1.00 76.75 164 THR A N 1
ATOM 1301 C CA . THR A 1 164 ? -74.424 8.630 72.596 1.00 76.75 164 THR A CA 1
ATOM 1302 C C . THR A 1 164 ? -75.941 8.727 72.741 1.00 76.75 164 THR A C 1
ATOM 1304 O O . THR A 1 164 ? -76.414 9.377 73.668 1.00 76.75 164 THR A O 1
ATOM 1307 N N . ALA A 1 165 ? -76.728 8.085 71.871 1.00 73.94 165 ALA A N 1
ATOM 1308 C CA . ALA A 1 165 ? -78.177 7.989 72.037 1.00 73.94 165 ALA A CA 1
ATOM 1309 C C . ALA A 1 165 ? -78.547 7.155 73.279 1.00 73.94 165 ALA A C 1
ATOM 1311 O O . ALA A 1 165 ? -79.317 7.629 74.109 1.00 73.94 165 ALA A O 1
ATOM 1312 N N . ARG A 1 166 ? -77.918 5.987 73.473 1.00 80.31 166 ARG A N 1
ATOM 1313 C CA . ARG A 1 166 ? -78.106 5.137 74.665 1.00 80.31 166 ARG A CA 1
ATOM 1314 C C . ARG A 1 166 ? -77.675 5.819 75.961 1.00 80.31 166 ARG A C 1
ATOM 1316 O O . ARG A 1 166 ? -78.348 5.684 76.972 1.00 80.31 166 ARG A O 1
ATOM 1323 N N . LEU A 1 167 ? -76.570 6.563 75.955 1.00 78.25 167 LEU A N 1
ATOM 1324 C CA . LEU A 1 167 ? -76.108 7.306 77.132 1.00 78.25 167 LEU A CA 1
ATOM 1325 C C . LEU A 1 167 ? -77.037 8.479 77.469 1.00 78.25 167 LEU A C 1
ATOM 1327 O O . LEU A 1 167 ? -77.218 8.781 78.645 1.00 78.25 167 LEU A O 1
ATOM 1331 N N . ARG A 1 168 ? -77.659 9.118 76.467 1.00 77.38 168 ARG A N 1
ATOM 1332 C CA . ARG A 1 168 ? -78.713 10.121 76.704 1.00 77.38 168 ARG A CA 1
ATOM 1333 C C . ARG A 1 168 ? -79.960 9.492 77.339 1.00 77.38 168 ARG A C 1
ATOM 1335 O O . ARG A 1 168 ? -80.555 10.123 78.204 1.00 77.38 168 ARG A O 1
ATOM 1342 N N . GLU A 1 169 ? -80.312 8.267 76.956 1.00 76.12 169 GLU A N 1
ATOM 1343 C CA . GLU A 1 169 ? -81.416 7.494 77.545 1.00 76.12 169 GLU A CA 1
ATOM 1344 C C . GLU A 1 169 ? -81.089 7.040 78.983 1.00 76.12 169 GLU A C 1
ATOM 1346 O O . GLU A 1 169 ? -81.824 7.355 79.912 1.00 76.12 169 GLU A O 1
ATOM 1351 N N . ALA A 1 170 ? -79.909 6.454 79.216 1.00 75.81 170 ALA A N 1
ATOM 1352 C CA . ALA A 1 170 ? -79.471 6.014 80.544 1.00 75.81 170 ALA A CA 1
ATOM 1353 C C . ALA A 1 170 ? -79.266 7.170 81.541 1.00 75.81 170 ALA A C 1
ATOM 1355 O O . ALA A 1 170 ? -79.487 7.000 82.739 1.00 75.81 170 ALA A O 1
ATOM 1356 N N . LEU A 1 171 ? -78.851 8.355 81.076 1.00 72.38 171 LEU A N 1
ATOM 1357 C CA . LEU A 1 171 ? -78.823 9.556 81.916 1.00 72.38 171 LEU A CA 1
ATOM 1358 C C . LEU A 1 171 ? -80.234 10.055 82.246 1.00 72.38 171 LEU A C 1
ATOM 1360 O O . LEU A 1 171 ? -80.431 10.568 83.340 1.00 72.38 171 LEU A O 1
ATOM 1364 N N . ALA A 1 172 ? -81.223 9.892 81.365 1.00 65.81 172 ALA A N 1
ATOM 1365 C CA . ALA A 1 172 ? -82.611 10.179 81.725 1.00 65.81 172 ALA A CA 1
ATOM 1366 C C . ALA A 1 172 ? -83.117 9.203 82.809 1.00 65.81 172 ALA A C 1
ATOM 1368 O O . ALA A 1 172 ? -83.791 9.630 83.747 1.00 65.81 172 ALA A O 1
ATOM 1369 N N . ASP A 1 173 ? -82.701 7.934 82.744 1.00 62.78 173 ASP A N 1
ATOM 1370 C CA . ASP A 1 173 ? -83.082 6.894 83.708 1.00 62.78 173 ASP A CA 1
ATOM 1371 C C . ASP A 1 173 ? -82.365 7.024 85.066 1.00 62.78 173 ASP A C 1
ATOM 1373 O O . ASP A 1 173 ? -82.982 6.861 86.119 1.00 62.78 173 ASP A O 1
ATOM 1377 N N . SER A 1 174 ? -81.071 7.374 85.089 1.00 58.00 174 SER A N 1
ATOM 1378 C CA . SER A 1 174 ? -80.297 7.482 86.341 1.00 58.00 174 SER A CA 1
ATOM 1379 C C . SER A 1 174 ? -80.686 8.690 87.197 1.00 58.00 174 SER A C 1
ATOM 1381 O O . SER A 1 174 ? -80.341 8.744 88.379 1.00 58.00 174 SER A O 1
ATOM 1383 N N . TRP A 1 175 ? -81.371 9.676 86.620 1.00 56.56 175 TRP A N 1
ATOM 1384 C CA . TRP A 1 175 ? -81.936 10.795 87.372 1.00 56.56 175 TRP A CA 1
ATOM 1385 C C . TRP A 1 175 ? -83.251 10.415 88.075 1.00 56.56 175 TRP A C 1
ATOM 1387 O O . TRP A 1 175 ? -83.687 11.145 88.961 1.00 56.56 175 TRP A O 1
ATOM 1397 N N . ALA A 1 176 ? -83.847 9.257 87.761 1.00 48.81 176 ALA A N 1
ATOM 1398 C CA . ALA A 1 176 ? -85.094 8.781 88.362 1.00 48.81 176 ALA A CA 1
ATOM 1399 C C . ALA A 1 176 ? -84.912 7.874 89.601 1.00 48.81 176 ALA A C 1
ATOM 1401 O O . ALA A 1 176 ? -85.899 7.573 90.268 1.00 48.81 176 ALA A O 1
ATOM 1402 N N . SER A 1 177 ? -83.692 7.429 89.943 1.00 47.31 177 SER A N 1
ATOM 1403 C CA . SER A 1 177 ? -83.492 6.323 90.903 1.00 47.31 177 SER A CA 1
ATOM 1404 C C . SER A 1 177 ? -82.546 6.600 92.085 1.00 47.31 177 SER A C 1
ATOM 1406 O O . SER A 1 177 ? -81.859 5.684 92.540 1.00 47.31 177 SER A O 1
ATOM 1408 N N . ARG A 1 178 ? -82.469 7.832 92.608 1.00 34.97 178 ARG A N 1
ATOM 1409 C CA . ARG A 1 178 ? -81.587 8.144 93.751 1.00 34.97 178 ARG A CA 1
ATOM 1410 C C . ARG A 1 178 ? -82.337 8.763 94.933 1.00 34.97 178 ARG A C 1
ATOM 1412 O O . ARG A 1 178 ? -82.380 9.980 95.052 1.00 34.97 178 ARG A O 1
ATOM 1419 N N . ASP A 1 179 ? -82.834 7.897 95.822 1.00 30.84 179 ASP A N 1
ATOM 1420 C CA . ASP A 1 179 ? -83.191 8.223 97.209 1.00 30.84 179 ASP A CA 1
ATOM 1421 C C . ASP A 1 179 ? -83.031 6.991 98.144 1.00 30.84 179 ASP A C 1
ATOM 1423 O O . ASP A 1 179 ? -83.530 5.913 97.833 1.00 30.84 179 ASP A O 1
ATOM 1427 N N . GLN A 1 180 ? -82.373 7.213 99.299 1.00 33.38 180 GLN A N 1
ATOM 1428 C CA . GLN A 1 180 ? -82.523 6.552 100.623 1.00 33.38 180 GLN A CA 1
ATOM 1429 C C . GLN A 1 180 ? -81.733 5.283 101.098 1.00 33.38 180 GLN A C 1
ATOM 1431 O O . GLN A 1 180 ? -81.946 4.169 100.635 1.00 33.38 180 GLN A O 1
ATOM 1436 N N . VAL A 1 181 ? -80.961 5.518 102.192 1.00 36.62 181 VAL A N 1
ATOM 1437 C CA . VAL A 1 181 ? -80.893 4.811 103.517 1.00 36.62 181 VAL A CA 1
ATOM 1438 C C . VAL A 1 181 ? -79.801 3.747 103.815 1.00 36.62 181 VAL A C 1
ATOM 1440 O O . VAL A 1 181 ? -79.897 2.583 103.447 1.00 36.62 181 VAL A O 1
ATOM 1443 N N . ASP A 1 182 ? -78.753 4.198 104.525 1.00 29.12 182 ASP A N 1
ATOM 1444 C CA . ASP A 1 182 ? -78.323 3.927 105.924 1.00 29.12 182 ASP A CA 1
ATOM 1445 C C . ASP A 1 182 ? -78.535 2.570 106.664 1.00 29.12 182 ASP A C 1
ATOM 1447 O O . ASP A 1 182 ? -79.639 2.214 107.052 1.00 29.12 182 ASP A O 1
ATOM 1451 N N . SER A 1 183 ? -77.391 1.980 107.069 1.00 33.53 183 SER A N 1
ATOM 1452 C CA . SER A 1 183 ? -76.898 1.688 108.451 1.00 33.53 183 SER A CA 1
ATOM 1453 C C . SER A 1 183 ? -77.497 0.622 109.420 1.00 33.53 183 SER A C 1
ATOM 1455 O O . SER A 1 183 ? -78.703 0.438 109.516 1.00 33.53 183 SER A O 1
ATOM 1457 N N . VAL A 1 184 ? -76.576 0.101 110.276 1.00 33.44 184 VAL A N 1
ATOM 1458 C CA . VAL A 1 184 ? -76.697 -0.612 111.594 1.00 33.44 184 VAL A CA 1
ATOM 1459 C C . VAL A 1 184 ? -76.940 -2.139 111.531 1.00 33.44 184 VAL A C 1
ATOM 1461 O O . VAL A 1 184 ? -77.784 -2.579 110.771 1.00 33.44 184 VAL A O 1
ATOM 1464 N N . GLY A 1 185 ? -76.303 -3.055 112.284 1.00 33.78 185 GLY A N 1
ATOM 1465 C CA . GLY A 1 185 ? -75.286 -3.053 113.353 1.00 33.78 185 GLY A CA 1
ATOM 1466 C C . GLY A 1 185 ? -75.476 -4.266 114.313 1.00 33.78 185 GLY A C 1
ATOM 1467 O O . GLY A 1 185 ? -76.612 -4.699 114.467 1.00 33.78 185 GLY A O 1
ATOM 1468 N N . VAL A 1 186 ? -74.388 -4.713 114.993 1.00 33.84 186 VAL A N 1
ATOM 1469 C CA . VAL A 1 186 ? -74.333 -5.269 116.394 1.00 33.84 186 VAL A CA 1
ATOM 1470 C C . VAL A 1 186 ? -74.850 -6.733 116.605 1.00 33.84 186 VAL A C 1
ATOM 1472 O O . VAL A 1 186 ? -75.890 -7.065 116.061 1.00 33.84 186 VAL A O 1
ATOM 1475 N N . CYS A 1 187 ? -74.295 -7.697 117.383 1.00 34.41 187 CYS A N 1
ATOM 1476 C CA . CYS A 1 187 ? -73.095 -7.896 118.239 1.00 34.41 187 CYS A CA 1
ATOM 1477 C C . CYS A 1 187 ? -72.893 -9.399 118.644 1.00 34.41 187 CYS A C 1
ATOM 1479 O O . CYS A 1 187 ? -73.847 -10.172 118.613 1.00 34.41 187 CYS A O 1
ATOM 1481 N N . ASP A 1 188 ? -71.672 -9.709 119.125 1.00 37.16 188 ASP A N 1
ATOM 1482 C CA . ASP A 1 188 ? -71.195 -10.625 120.203 1.00 37.16 188 ASP A CA 1
ATOM 1483 C C . ASP A 1 188 ? -71.335 -12.170 120.202 1.00 37.16 188 ASP A C 1
ATOM 1485 O O . ASP A 1 188 ? -72.340 -12.736 120.630 1.00 37.16 188 ASP A O 1
ATOM 1489 N N . LEU A 1 189 ? -70.191 -12.842 119.961 1.00 42.97 189 LEU A N 1
ATOM 1490 C CA . LEU A 1 189 ? -69.812 -14.157 120.525 1.00 42.97 189 LEU A CA 1
ATOM 1491 C C . LEU A 1 189 ? -68.262 -14.280 120.648 1.00 42.97 189 LEU A C 1
ATOM 1493 O O . LEU A 1 189 ? -67.629 -15.158 120.074 1.00 42.97 189 LEU A O 1
ATOM 1497 N N . ALA A 1 190 ? -67.624 -13.341 121.356 1.00 53.97 190 ALA A N 1
ATOM 1498 C CA . ALA A 1 190 ? -66.224 -12.925 121.157 1.00 53.97 190 ALA A CA 1
ATOM 1499 C C . ALA A 1 190 ? -65.101 -13.661 121.942 1.00 53.97 190 ALA A C 1
ATOM 1501 O O . ALA A 1 190 ? -64.110 -13.031 122.299 1.00 53.97 190 ALA A O 1
ATOM 1502 N N . SER A 1 191 ? -65.184 -14.958 122.268 1.00 52.62 191 SER A N 1
ATOM 1503 C CA . SER A 1 191 ? -64.015 -15.626 122.908 1.00 52.62 191 SER A CA 1
ATOM 1504 C C . SER A 1 191 ? -63.768 -17.084 122.526 1.00 52.62 191 SER A C 1
ATOM 1506 O O . SER A 1 191 ? -62.608 -17.453 122.384 1.00 52.62 191 SER A O 1
ATOM 1508 N N . ASP A 1 192 ? -64.801 -17.874 122.225 1.00 47.78 192 ASP A N 1
ATOM 1509 C CA . ASP A 1 192 ? -64.611 -19.203 121.612 1.00 47.78 192 ASP A CA 1
ATOM 1510 C C . ASP A 1 192 ? -64.581 -19.130 120.073 1.00 47.78 192 ASP A C 1
ATOM 1512 O O . ASP A 1 192 ? -63.984 -19.987 119.423 1.00 47.78 192 ASP A O 1
ATOM 1516 N N . LEU A 1 193 ? -65.136 -18.052 119.493 1.00 53.84 193 LEU A N 1
ATOM 1517 C CA . LEU A 1 193 ? -64.845 -17.644 118.119 1.00 53.84 193 LEU A CA 1
ATOM 1518 C C . LEU A 1 193 ? -63.420 -17.127 117.976 1.00 53.84 193 LEU A C 1
ATOM 1520 O O . LEU A 1 193 ? -62.839 -17.401 116.955 1.00 53.84 193 LEU A O 1
ATOM 1524 N N . GLN A 1 194 ? -62.803 -16.493 118.979 1.00 57.59 194 GLN A N 1
ATOM 1525 C CA . GLN A 1 194 ? -61.462 -15.911 118.819 1.00 57.59 194 GLN A CA 1
ATOM 1526 C C . GLN A 1 194 ? -60.389 -16.973 118.501 1.00 57.59 194 GLN A C 1
ATOM 1528 O O . GLN A 1 194 ? -59.527 -16.742 117.669 1.00 57.59 194 GLN A O 1
ATOM 1533 N N . ALA A 1 195 ? -60.464 -18.168 119.103 1.00 60.03 195 ALA A N 1
ATOM 1534 C CA . ALA A 1 195 ? -59.525 -19.261 118.818 1.00 60.03 195 ALA A CA 1
ATOM 1535 C C . ALA A 1 195 ? -59.826 -19.992 117.493 1.00 60.03 195 ALA A C 1
ATOM 1537 O O . ALA A 1 195 ? -58.919 -20.537 116.863 1.00 60.03 195 ALA A O 1
ATOM 1538 N N . LEU A 1 196 ? -61.094 -20.012 117.067 1.00 64.94 196 LEU A N 1
ATOM 1539 C CA . LEU A 1 196 ? -61.501 -20.484 115.741 1.00 64.94 196 LEU A CA 1
ATOM 1540 C C . LEU A 1 196 ? -61.197 -19.447 114.655 1.00 64.94 196 LEU A C 1
ATOM 1542 O O . LEU A 1 196 ? -60.804 -19.857 113.576 1.00 64.94 196 LEU A O 1
ATOM 1546 N N . ASP A 1 197 ? -61.287 -18.157 114.966 1.00 70.00 197 ASP A N 1
ATOM 1547 C CA . ASP A 1 197 ? -60.932 -16.998 114.149 1.00 70.00 197 ASP A CA 1
ATOM 1548 C C . ASP A 1 197 ? -59.416 -16.934 113.996 1.00 70.00 197 ASP A C 1
ATOM 1550 O O . ASP A 1 197 ? -58.951 -16.736 112.891 1.00 70.00 197 ASP A O 1
ATOM 1554 N N . ASP A 1 198 ? -58.624 -17.217 115.034 1.00 74.81 198 ASP A N 1
ATOM 1555 C CA . ASP A 1 198 ? -57.162 -17.296 114.920 1.00 74.81 198 ASP A CA 1
ATOM 1556 C C . ASP A 1 198 ? -56.733 -18.480 114.026 1.00 74.81 198 ASP A C 1
ATOM 1558 O O . ASP A 1 198 ? -55.801 -18.372 113.222 1.00 74.81 198 ASP A O 1
ATOM 1562 N N . VAL A 1 199 ? -57.422 -19.628 114.121 1.00 76.62 199 VAL A N 1
ATOM 1563 C CA . VAL A 1 199 ? -57.192 -20.780 113.228 1.00 76.62 199 VAL A CA 1
ATOM 1564 C C . VAL A 1 199 ? -57.723 -20.498 111.821 1.00 76.62 199 VAL A C 1
ATOM 1566 O O . VAL A 1 199 ? -57.049 -20.832 110.848 1.00 76.62 199 VAL A O 1
ATOM 1569 N N . GLU A 1 200 ? -58.875 -19.852 111.683 1.00 80.00 200 GLU A N 1
ATOM 1570 C CA . GLU A 1 200 ? -59.464 -19.442 110.410 1.00 80.00 200 GLU A CA 1
ATOM 1571 C C . GLU A 1 200 ? -58.612 -18.368 109.730 1.00 80.00 200 GLU A C 1
ATOM 1573 O O . GLU A 1 200 ? -58.388 -18.451 108.529 1.00 80.00 200 GLU A O 1
ATOM 1578 N N . ASP A 1 201 ? -58.034 -17.439 110.480 1.00 81.62 201 ASP A N 1
ATOM 1579 C CA . ASP A 1 201 ? -57.105 -16.419 110.010 1.00 81.62 201 ASP A CA 1
ATOM 1580 C C . ASP A 1 201 ? -55.756 -17.041 109.649 1.00 81.62 201 ASP A C 1
ATOM 1582 O O . ASP A 1 201 ? -55.161 -16.667 108.638 1.00 81.62 201 ASP A O 1
ATOM 1586 N N . SER A 1 202 ? -55.298 -18.068 110.375 1.00 82.00 202 SER A N 1
ATOM 1587 C CA . SER A 1 202 ? -54.124 -18.848 109.966 1.00 82.00 202 SER A CA 1
ATOM 1588 C C . SER A 1 202 ? -54.381 -19.632 108.669 1.00 82.00 202 SER A C 1
ATOM 1590 O O . SER A 1 202 ? -53.539 -19.618 107.769 1.00 82.00 202 SER A O 1
ATOM 1592 N N . LEU A 1 203 ? -55.566 -20.234 108.507 1.00 82.12 203 LEU A N 1
ATOM 1593 C CA . LEU A 1 203 ? -55.980 -20.938 107.291 1.00 82.12 203 LEU A CA 1
ATOM 1594 C C . LEU A 1 203 ? -56.210 -19.975 106.123 1.00 82.12 203 LEU A C 1
ATOM 1596 O O . LEU A 1 203 ? -55.823 -20.293 105.001 1.00 82.12 203 LEU A O 1
ATOM 1600 N N . ARG A 1 204 ? -56.763 -18.784 106.371 1.00 86.31 204 ARG A N 1
ATOM 1601 C CA . ARG A 1 204 ? -56.868 -17.691 105.396 1.00 86.31 204 ARG A CA 1
ATOM 1602 C C . ARG A 1 204 ? -55.486 -17.189 105.003 1.00 86.31 204 ARG A C 1
ATOM 1604 O O . ARG A 1 204 ? -55.234 -17.054 103.816 1.00 86.31 204 ARG A O 1
ATOM 1611 N N . SER A 1 205 ? -54.556 -17.029 105.947 1.00 84.50 205 SER A N 1
ATOM 1612 C CA . SER A 1 205 ? -53.176 -16.629 105.646 1.00 84.50 205 SER A CA 1
ATOM 1613 C C . SER A 1 205 ? -52.437 -17.679 104.809 1.00 84.50 205 SER A C 1
ATOM 1615 O O . SER A 1 205 ? -51.717 -17.325 103.877 1.00 84.50 205 SER A O 1
ATOM 1617 N N . LEU A 1 206 ? -52.664 -18.973 105.071 1.00 85.00 206 LEU A N 1
ATOM 1618 C CA . LEU A 1 206 ? -52.130 -20.076 104.268 1.00 85.00 206 LEU A CA 1
ATOM 1619 C C . LEU A 1 206 ? -52.798 -20.152 102.891 1.00 85.00 206 LEU A C 1
ATOM 1621 O O . LEU A 1 206 ? -52.112 -20.385 101.899 1.00 85.00 206 LEU A O 1
ATOM 1625 N N . ALA A 1 207 ? -54.108 -19.916 102.799 1.00 88.69 207 ALA A N 1
ATOM 1626 C CA . ALA A 1 207 ? -54.830 -19.848 101.531 1.00 88.69 207 ALA A CA 1
ATOM 1627 C C . ALA A 1 207 ? -54.389 -18.639 100.691 1.00 88.69 207 ALA A C 1
ATOM 1629 O O . ALA A 1 207 ? -54.216 -18.759 99.478 1.00 88.69 207 ALA A O 1
ATOM 1630 N N . ASP A 1 208 ? -54.131 -17.498 101.327 1.00 89.06 208 ASP A N 1
ATOM 1631 C CA . ASP A 1 208 ? -53.582 -16.307 100.688 1.00 89.06 208 ASP A CA 1
ATOM 1632 C C . ASP A 1 208 ? -52.139 -16.546 100.238 1.00 89.06 208 ASP A C 1
ATOM 1634 O O . ASP A 1 208 ? -51.807 -16.209 99.104 1.00 89.06 208 ASP A O 1
ATOM 1638 N N . GLN A 1 209 ? -51.306 -17.224 101.037 1.00 87.56 209 GLN A N 1
ATOM 1639 C CA . GLN A 1 209 ? -49.969 -17.677 100.623 1.00 87.56 209 GLN A CA 1
ATOM 1640 C C . GLN A 1 209 ? -50.020 -18.698 99.471 1.00 87.56 209 GLN A C 1
ATOM 1642 O O . GLN A 1 209 ? -49.186 -18.682 98.562 1.00 87.56 209 GLN A O 1
ATOM 1647 N N . GLN A 1 210 ? -51.018 -19.583 99.453 1.00 88.81 210 GLN A N 1
ATOM 1648 C CA . GLN A 1 210 ? -51.238 -20.518 98.350 1.00 88.81 210 GLN A CA 1
ATOM 1649 C C . GLN A 1 210 ? -51.703 -19.785 97.082 1.00 88.81 210 GLN A C 1
ATOM 1651 O O . GLN A 1 210 ? -51.306 -20.127 95.969 1.00 88.81 210 GLN A O 1
ATOM 1656 N N . LYS A 1 211 ? -52.514 -18.737 97.232 1.00 90.62 211 LYS A N 1
ATOM 1657 C CA . LYS A 1 211 ? -52.993 -17.905 96.126 1.00 90.62 211 LYS A CA 1
ATOM 1658 C C . LYS A 1 211 ? -51.885 -17.017 95.562 1.00 90.62 211 LYS A C 1
ATOM 1660 O O . LYS A 1 211 ? -51.773 -16.905 94.339 1.00 90.62 211 LYS A O 1
ATOM 1665 N N . THR A 1 212 ? -51.042 -16.429 96.413 1.00 90.69 212 THR A N 1
ATOM 1666 C CA . THR A 1 212 ? -49.871 -15.658 95.975 1.00 90.69 212 THR A CA 1
ATOM 1667 C C . THR A 1 212 ? -48.868 -16.568 95.281 1.00 90.69 212 THR A C 1
ATOM 1669 O O . THR A 1 212 ? -48.509 -16.272 94.144 1.00 90.69 212 THR A O 1
ATOM 1672 N N . SER A 1 213 ? -48.529 -17.728 95.853 1.00 88.44 213 SER A N 1
ATOM 1673 C CA . SER A 1 213 ? -47.644 -18.703 95.195 1.00 88.44 213 SER A CA 1
ATOM 1674 C C . SER A 1 213 ? -48.217 -19.227 93.871 1.00 88.44 213 SER A C 1
ATOM 1676 O O . SER A 1 213 ? -47.491 -19.296 92.881 1.00 88.44 213 SER A O 1
ATOM 1678 N N . ALA A 1 214 ? -49.524 -19.494 93.768 1.00 90.31 214 ALA A N 1
ATOM 1679 C CA . ALA A 1 214 ? -50.155 -19.858 92.495 1.00 90.31 214 ALA A CA 1
ATOM 1680 C C . ALA A 1 214 ? -50.069 -18.727 91.451 1.00 90.31 214 ALA A C 1
ATOM 1682 O O . ALA A 1 214 ? -49.796 -18.985 90.272 1.00 90.31 214 ALA A O 1
ATOM 1683 N N . SER A 1 215 ? -50.262 -17.473 91.871 1.00 91.25 215 SER A N 1
ATOM 1684 C CA . SER A 1 215 ? -50.124 -16.300 91.000 1.00 91.25 215 SER A CA 1
ATOM 1685 C C . SER A 1 215 ? -48.672 -16.054 90.569 1.00 91.25 215 SER A C 1
ATOM 1687 O O . SER A 1 215 ? -48.428 -15.671 89.423 1.00 91.25 215 SER A O 1
ATOM 1689 N N . GLU A 1 216 ? -47.702 -16.351 91.436 1.00 92.62 216 GLU A N 1
ATOM 1690 C CA . GLU A 1 216 ? -46.273 -16.306 91.132 1.00 92.62 216 GLU A CA 1
ATOM 1691 C C . GLU A 1 216 ? -45.881 -17.403 90.148 1.00 92.62 216 GLU A C 1
ATOM 1693 O O . GLU A 1 216 ? -45.199 -17.105 89.173 1.00 92.62 216 GLU A O 1
ATOM 1698 N N . VAL A 1 217 ? -46.385 -18.630 90.311 1.00 93.44 217 VAL A N 1
ATOM 1699 C CA . VAL A 1 217 ? -46.207 -19.710 89.326 1.00 93.44 217 VAL A CA 1
ATOM 1700 C C . VAL A 1 217 ? -46.789 -19.300 87.971 1.00 93.44 217 VAL A C 1
ATOM 1702 O O . VAL A 1 217 ? -46.138 -19.474 86.944 1.00 93.44 217 VAL A O 1
ATOM 1705 N N . HIS A 1 218 ? -47.972 -18.677 87.940 1.00 92.50 218 HIS A N 1
ATOM 1706 C CA . HIS A 1 218 ? -48.542 -18.149 86.693 1.00 92.50 218 HIS A CA 1
ATOM 1707 C C . HIS A 1 218 ? -47.693 -17.015 86.102 1.00 92.50 218 HIS A C 1
ATOM 1709 O O . HIS A 1 218 ? -47.585 -16.899 84.880 1.00 92.50 218 HIS A O 1
ATOM 1715 N N . ARG A 1 219 ? -47.077 -16.175 86.942 1.00 94.94 219 ARG A N 1
ATOM 1716 C CA . ARG A 1 219 ? -46.150 -15.123 86.508 1.00 94.94 219 ARG A CA 1
ATOM 1717 C C . ARG A 1 219 ? -44.875 -15.720 85.918 1.00 94.94 219 ARG A C 1
ATOM 1719 O O . ARG A 1 219 ? -44.467 -15.277 84.851 1.00 94.94 219 ARG A O 1
ATOM 1726 N N . VAL A 1 220 ? -44.295 -16.733 86.558 1.00 95.38 220 VAL A N 1
ATOM 1727 C CA . VAL A 1 220 ? -43.114 -17.456 86.067 1.00 95.38 220 VAL A CA 1
ATOM 1728 C C . VAL A 1 220 ? -43.426 -18.134 84.737 1.00 95.38 220 VAL A C 1
ATOM 1730 O O . VAL A 1 220 ? -42.720 -17.887 83.773 1.00 95.38 220 VAL A O 1
ATOM 1733 N N . GLN A 1 221 ? -44.549 -18.843 84.611 1.00 95.00 221 GLN A N 1
ATOM 1734 C CA . GLN A 1 221 ? -44.955 -19.446 83.334 1.00 95.00 221 GLN A CA 1
ATOM 1735 C C . GLN A 1 221 ? -45.181 -18.408 82.225 1.00 95.00 221 GLN A C 1
ATOM 1737 O O . GLN A 1 221 ? -44.874 -18.656 81.059 1.00 95.00 221 GLN A O 1
ATOM 1742 N N . LYS A 1 222 ? -45.735 -17.231 82.551 1.00 95.44 222 LYS A N 1
ATOM 1743 C CA . LYS A 1 222 ? -45.844 -16.125 81.585 1.00 95.44 222 LYS A CA 1
ATOM 1744 C C . LYS A 1 222 ? -44.463 -15.621 81.168 1.00 95.44 222 LYS A C 1
ATOM 1746 O O . LYS A 1 222 ? -44.257 -15.408 79.977 1.00 95.44 222 LYS A O 1
ATOM 1751 N N . LEU A 1 223 ? -43.541 -15.471 82.120 1.00 94.75 223 LEU A N 1
ATOM 1752 C CA . LEU A 1 223 ? -42.165 -15.056 81.854 1.00 94.75 223 LEU A CA 1
ATOM 1753 C C . LEU A 1 223 ? -41.428 -16.086 80.993 1.00 94.75 223 LEU A C 1
ATOM 1755 O O . LEU A 1 223 ? -40.856 -15.695 79.984 1.00 94.75 223 LEU A O 1
ATOM 1759 N N . GLU A 1 224 ? -41.538 -17.379 81.296 1.00 95.75 224 GLU A N 1
ATOM 1760 C CA . GLU A 1 224 ? -40.978 -18.475 80.495 1.00 95.75 224 GLU A CA 1
ATOM 1761 C C . GLU A 1 224 ? -41.529 -18.466 79.066 1.00 95.75 224 GLU A C 1
ATOM 1763 O O . GLU A 1 224 ? -40.777 -18.597 78.105 1.00 95.75 224 GLU A O 1
ATOM 1768 N N . ARG A 1 225 ? -42.839 -18.241 78.883 1.00 95.81 225 ARG A N 1
ATOM 1769 C CA . ARG A 1 225 ? -43.427 -18.108 77.538 1.00 95.81 225 ARG A CA 1
ATOM 1770 C C . ARG A 1 225 ? -42.865 -16.901 76.795 1.00 95.81 225 ARG A C 1
ATOM 1772 O O . ARG A 1 225 ? -42.518 -17.029 75.625 1.00 95.81 225 ARG A O 1
ATOM 1779 N N . THR A 1 226 ? -42.761 -15.742 77.447 1.00 95.94 226 THR A N 1
ATOM 1780 C CA . THR A 1 226 ? -42.165 -14.557 76.812 1.00 95.94 226 THR A CA 1
ATOM 1781 C C . THR A 1 226 ? -40.679 -14.745 76.533 1.00 95.94 226 THR A C 1
ATOM 1783 O O . THR A 1 226 ? -40.214 -14.321 75.483 1.00 95.94 226 THR A O 1
ATOM 1786 N N . GLU A 1 227 ? -39.946 -15.433 77.408 1.00 95.50 227 GLU A N 1
ATOM 1787 C CA . GLU A 1 227 ? -38.538 -15.761 77.213 1.00 95.50 227 GLU A CA 1
ATOM 1788 C C . GLU A 1 227 ? -38.369 -16.699 76.020 1.00 95.50 227 GLU A C 1
ATOM 1790 O O . GLU A 1 227 ? -37.557 -16.422 75.146 1.00 95.50 227 GLU A O 1
ATOM 1795 N N . MET A 1 228 ? -39.186 -17.748 75.911 1.00 95.31 228 MET A N 1
ATOM 1796 C CA . MET A 1 228 ? -39.171 -18.656 74.762 1.00 95.31 228 MET A CA 1
ATOM 1797 C C . MET A 1 228 ? -39.484 -17.922 73.452 1.00 95.31 228 MET A C 1
ATOM 1799 O O . MET A 1 228 ? -38.821 -18.164 72.444 1.00 95.31 228 MET A O 1
ATOM 1803 N N . VAL A 1 229 ? -40.439 -16.984 73.461 1.00 96.44 229 VAL A N 1
ATOM 1804 C CA . VAL A 1 229 ? -40.742 -16.134 72.296 1.00 96.44 229 VAL A CA 1
ATOM 1805 C C . VAL A 1 229 ? -39.562 -15.223 71.953 1.00 96.44 229 VAL A C 1
ATOM 1807 O O . VAL A 1 229 ? -39.184 -15.141 70.787 1.00 96.44 229 VAL A O 1
ATOM 1810 N N . LEU A 1 230 ? -38.940 -14.576 72.941 1.00 96.06 230 LEU A N 1
ATOM 1811 C CA . LEU A 1 230 ? -37.776 -13.713 72.725 1.00 96.06 230 LEU A CA 1
ATOM 1812 C C . LEU A 1 230 ? -36.553 -14.508 72.250 1.00 96.06 230 LEU A C 1
ATOM 1814 O O . LEU A 1 230 ? -35.847 -14.056 71.354 1.00 96.06 230 LEU A O 1
ATOM 1818 N N . GLN A 1 231 ? -36.322 -15.709 72.781 1.00 96.62 231 GLN A N 1
ATOM 1819 C CA . GLN A 1 231 ? -35.267 -16.607 72.315 1.00 96.62 231 GLN A CA 1
ATOM 1820 C C . GLN A 1 231 ? -35.525 -17.071 70.875 1.00 96.62 231 GLN A C 1
ATOM 1822 O O . GLN A 1 231 ? -34.589 -17.125 70.079 1.00 96.62 231 GLN A O 1
ATOM 1827 N N . ALA A 1 232 ? -36.774 -17.374 70.509 1.00 95.75 232 ALA A N 1
ATOM 1828 C CA . ALA A 1 232 ? -37.136 -17.704 69.130 1.00 95.75 232 ALA A CA 1
ATOM 1829 C C . ALA A 1 232 ? -36.930 -16.509 68.184 1.00 95.75 232 ALA A C 1
ATOM 1831 O O . ALA A 1 232 ? -36.346 -16.672 67.115 1.00 95.75 232 ALA A O 1
ATOM 1832 N N . GLN A 1 233 ? -37.324 -15.300 68.599 1.00 96.38 233 GLN A N 1
ATOM 1833 C CA . GLN A 1 233 ? -37.067 -14.070 67.844 1.00 96.38 233 GLN A CA 1
ATOM 1834 C C . GLN A 1 233 ? -35.565 -13.792 67.696 1.00 96.38 233 GLN A C 1
ATOM 1836 O O . GLN A 1 233 ? -35.125 -13.415 66.614 1.00 96.38 233 GLN A O 1
ATOM 1841 N N . LEU A 1 234 ? -34.764 -14.018 68.742 1.00 96.50 234 LEU A N 1
ATOM 1842 C CA . LEU A 1 234 ? -33.311 -13.855 68.690 1.00 96.50 234 LEU A CA 1
ATOM 1843 C C . LEU A 1 234 ? -32.667 -14.847 67.713 1.00 96.50 234 LEU A C 1
ATOM 1845 O O . LEU A 1 234 ? -31.795 -14.448 66.942 1.00 96.50 234 LEU A O 1
ATOM 1849 N N . ARG A 1 235 ? -33.117 -16.111 67.706 1.00 96.62 235 ARG A N 1
ATOM 1850 C CA . ARG A 1 235 ? -32.669 -17.111 66.723 1.00 96.62 235 ARG A CA 1
ATOM 1851 C C . ARG A 1 235 ? -33.021 -16.673 65.303 1.00 96.62 235 ARG A C 1
ATOM 1853 O O . ARG A 1 235 ? -32.108 -16.553 64.491 1.00 96.62 235 ARG A O 1
ATOM 1860 N N . GLY A 1 236 ? -34.277 -16.297 65.051 1.00 96.88 236 GLY A N 1
ATOM 1861 C CA . GLY A 1 236 ? -34.706 -15.801 63.738 1.00 96.88 236 GLY A CA 1
ATOM 1862 C C . GLY A 1 236 ? -33.899 -14.584 63.269 1.00 96.88 236 GLY A C 1
ATOM 1863 O O . GLY A 1 236 ? -33.410 -14.558 62.147 1.00 96.88 236 GLY A O 1
ATOM 1864 N N . LYS A 1 237 ? -33.637 -13.607 64.149 1.00 95.88 237 LYS A N 1
ATOM 1865 C CA . LYS A 1 237 ? -32.775 -12.457 63.815 1.00 95.88 237 LYS A CA 1
ATOM 1866 C C . LYS A 1 237 ? -31.312 -12.826 63.588 1.00 95.88 237 LYS A C 1
ATOM 1868 O O . LYS A 1 237 ? -30.647 -12.183 62.778 1.00 95.88 237 LYS A O 1
ATOM 1873 N N . SER A 1 238 ? -30.793 -13.841 64.275 1.00 96.19 238 SER A N 1
ATOM 1874 C CA . SER A 1 238 ? -29.431 -14.326 64.037 1.00 96.19 238 SER A CA 1
ATOM 1875 C C . SER A 1 238 ? -29.290 -15.049 62.693 1.00 96.19 238 SER A C 1
ATOM 1877 O O . SER A 1 238 ? -28.266 -14.876 62.032 1.00 96.19 238 SER A O 1
ATOM 1879 N N . GLU A 1 239 ? -30.326 -15.779 62.270 1.00 97.00 239 GLU A N 1
ATOM 1880 C CA . GLU A 1 239 ? -30.420 -16.431 60.959 1.00 97.00 239 GLU A CA 1
ATOM 1881 C C . GLU A 1 239 ? -30.524 -15.383 59.846 1.00 97.00 239 GLU A C 1
ATOM 1883 O O . GLU A 1 239 ? -29.668 -15.365 58.964 1.00 97.00 239 GLU A O 1
ATOM 1888 N N . GLU A 1 240 ? -31.449 -14.419 59.960 1.00 96.75 240 GLU A N 1
ATOM 1889 C CA . GLU A 1 240 ? -31.555 -13.282 59.029 1.00 96.75 240 GLU A CA 1
ATOM 1890 C C . GLU A 1 240 ? -30.209 -12.545 58.887 1.00 96.75 240 GLU A C 1
ATOM 1892 O O . GLU A 1 240 ? -29.779 -12.184 57.794 1.00 96.75 240 GLU A O 1
ATOM 1897 N N . HIS A 1 241 ? -29.492 -12.323 59.992 1.00 96.88 241 HIS A N 1
ATOM 1898 C CA . HIS A 1 241 ? -28.188 -11.666 59.954 1.00 96.88 241 HIS A CA 1
ATOM 1899 C C . HIS A 1 241 ? -27.095 -12.531 59.304 1.00 96.88 241 HIS A C 1
ATOM 1901 O O . HIS A 1 241 ? -26.194 -11.986 58.661 1.00 96.88 241 HIS A O 1
ATOM 1907 N N . ALA A 1 242 ? -27.144 -13.857 59.455 1.00 96.12 242 ALA A N 1
ATOM 1908 C CA . ALA A 1 242 ? -26.241 -14.769 58.757 1.00 96.12 242 ALA A CA 1
ATOM 1909 C C . ALA A 1 242 ? -26.518 -14.780 57.244 1.00 96.12 242 ALA A C 1
ATOM 1911 O O . ALA A 1 242 ? -25.575 -14.685 56.458 1.00 96.12 242 ALA A O 1
ATOM 1912 N N . GLU A 1 243 ? -27.790 -14.791 56.842 1.00 96.38 243 GLU A N 1
ATOM 1913 C CA . GLU A 1 243 ? -28.215 -14.678 55.442 1.00 96.38 243 GLU A CA 1
ATOM 1914 C C . GLU A 1 243 ? -27.773 -13.346 54.828 1.00 96.38 243 GLU A C 1
ATOM 1916 O O . GLU A 1 243 ? -27.133 -13.328 53.777 1.00 96.38 243 GLU A O 1
ATOM 1921 N N . LEU A 1 244 ? -28.012 -12.225 55.519 1.00 96.69 244 LEU A N 1
ATOM 1922 C CA . LEU A 1 244 ? -27.567 -10.902 55.070 1.00 96.69 244 LEU A CA 1
ATOM 1923 C C . LEU A 1 244 ? -26.039 -10.806 54.972 1.00 96.69 244 LEU A C 1
ATOM 1925 O O . LEU A 1 244 ? -25.516 -10.144 54.074 1.00 96.69 244 LEU A O 1
ATOM 1929 N N . LYS A 1 245 ? -25.302 -11.465 55.874 1.00 96.94 245 LYS A N 1
ATOM 1930 C CA . LYS A 1 245 ? -23.839 -11.557 55.782 1.00 96.94 245 LYS A CA 1
ATOM 1931 C C . LYS A 1 245 ? -23.391 -12.368 54.570 1.00 96.94 245 LYS A C 1
ATOM 1933 O O . LYS A 1 245 ? -22.467 -11.917 53.900 1.00 96.94 245 LYS A O 1
ATOM 1938 N N . SER A 1 246 ? -24.032 -13.501 54.282 1.00 96.88 246 SER A N 1
ATOM 1939 C CA . SER A 1 246 ? -23.750 -14.295 53.078 1.00 96.88 246 SER A CA 1
ATOM 1940 C C . SER A 1 246 ? -24.006 -13.472 51.820 1.00 96.88 246 SER A C 1
ATOM 1942 O O . SER A 1 246 ? -23.093 -13.270 51.028 1.00 96.88 246 SER A O 1
ATOM 1944 N N . ALA A 1 247 ? -25.192 -12.865 51.714 1.00 96.12 247 ALA A N 1
ATOM 1945 C CA . ALA A 1 247 ? -25.554 -12.018 50.582 1.00 96.12 247 ALA A CA 1
ATOM 1946 C C . ALA A 1 247 ? -24.579 -10.842 50.400 1.00 96.12 247 ALA A C 1
ATOM 1948 O O . ALA A 1 247 ? -24.261 -10.457 49.277 1.00 96.12 247 ALA A O 1
ATOM 1949 N N . ARG A 1 248 ? -24.056 -10.268 51.493 1.00 96.25 248 ARG A N 1
ATOM 1950 C CA . ARG A 1 248 ? -23.031 -9.217 51.423 1.00 96.25 248 ARG A CA 1
ATOM 1951 C C . ARG A 1 248 ? -21.703 -9.725 50.854 1.00 96.25 248 ARG A C 1
ATOM 1953 O O . ARG A 1 248 ? -21.058 -8.968 50.130 1.00 96.25 248 ARG A O 1
ATOM 1960 N N . VAL A 1 249 ? -21.279 -10.940 51.201 1.00 97.38 249 VAL A N 1
ATOM 1961 C CA . VAL A 1 249 ? -20.069 -11.558 50.632 1.00 97.38 249 VAL A CA 1
ATOM 1962 C C . VAL A 1 249 ? -20.282 -11.827 49.145 1.00 97.38 249 VAL A C 1
ATOM 1964 O O . VAL A 1 249 ? -19.479 -11.359 48.346 1.00 97.38 249 VAL A O 1
ATOM 1967 N N . ASP A 1 250 ? -21.418 -12.412 48.763 1.00 97.19 250 ASP A N 1
ATOM 1968 C CA . ASP A 1 250 ? -21.754 -12.689 47.359 1.00 97.19 250 ASP A CA 1
ATOM 1969 C C . ASP A 1 250 ? -21.804 -11.401 46.511 1.00 97.19 250 ASP A C 1
ATOM 1971 O O . ASP A 1 250 ? -21.283 -11.337 45.394 1.00 97.19 250 ASP A O 1
ATOM 1975 N N . LEU A 1 251 ? -22.380 -10.319 47.049 1.00 96.31 251 LEU A N 1
ATOM 1976 C CA . LEU A 1 251 ? -22.360 -8.995 46.412 1.00 96.31 251 LEU A CA 1
ATOM 1977 C C . LEU A 1 251 ? -20.941 -8.405 46.323 1.00 96.31 251 LEU A C 1
ATOM 1979 O O . LEU A 1 251 ? -20.619 -7.680 45.380 1.00 96.31 251 LEU A O 1
ATOM 1983 N N . GLY A 1 252 ? -20.085 -8.706 47.299 1.00 97.62 252 GLY A N 1
ATOM 1984 C CA . GLY A 1 252 ? -18.672 -8.338 47.288 1.00 97.62 252 GLY A CA 1
ATOM 1985 C C . GLY A 1 252 ? -17.902 -9.045 46.175 1.00 97.62 252 GLY A C 1
ATOM 1986 O O . GLY A 1 252 ? -17.228 -8.373 45.389 1.00 97.62 252 GLY A O 1
ATOM 1987 N N . ASP A 1 253 ? -18.067 -10.363 46.073 1.00 97.06 253 ASP A N 1
ATOM 1988 C CA . ASP A 1 253 ? -17.405 -11.225 45.092 1.00 97.06 253 ASP A CA 1
ATOM 1989 C C . ASP A 1 253 ? -17.874 -10.906 43.670 1.00 97.06 253 ASP A C 1
ATOM 1991 O O . ASP A 1 253 ? -17.058 -10.704 42.770 1.00 97.06 253 ASP A O 1
ATOM 1995 N N . THR A 1 254 ? -19.185 -10.742 43.467 1.00 96.38 254 THR A N 1
ATOM 1996 C CA . THR A 1 254 ? -19.734 -10.280 42.179 1.00 96.38 254 THR A CA 1
ATOM 1997 C C . THR A 1 254 ? -19.239 -8.876 41.828 1.00 96.38 254 THR A C 1
ATOM 1999 O O . THR A 1 254 ? -18.862 -8.620 40.684 1.00 96.38 254 THR A O 1
ATOM 2002 N N . GLY A 1 255 ? -19.159 -7.968 42.805 1.00 96.56 255 GLY A N 1
ATOM 2003 C CA . GLY A 1 255 ? -18.583 -6.638 42.623 1.00 96.56 255 GLY A CA 1
ATOM 2004 C C . GLY A 1 255 ? -17.101 -6.670 42.238 1.00 96.56 255 GLY A C 1
ATOM 2005 O O . GLY A 1 255 ? -16.665 -5.869 41.410 1.00 96.56 255 GLY A O 1
ATOM 2006 N N . GLN A 1 256 ? -16.320 -7.583 42.816 1.00 97.38 256 GLN A N 1
ATOM 2007 C CA . GLN A 1 256 ? -14.918 -7.784 42.462 1.00 97.38 256 GLN A CA 1
ATOM 2008 C C . GLN A 1 256 ? -14.772 -8.377 41.057 1.00 97.38 256 GLN A C 1
ATOM 2010 O O . GLN A 1 256 ? -14.045 -7.802 40.248 1.00 97.38 256 GLN A O 1
ATOM 2015 N N . ALA A 1 257 ? -15.532 -9.422 40.729 1.00 97.19 257 ALA A N 1
ATOM 2016 C CA . ALA A 1 257 ? -15.544 -10.026 39.399 1.00 97.19 257 ALA A CA 1
ATOM 2017 C C . ALA A 1 257 ? -15.926 -9.010 38.308 1.00 97.19 257 ALA A C 1
ATOM 2019 O O . ALA A 1 257 ? -15.294 -8.962 37.254 1.00 97.19 257 ALA A O 1
ATOM 2020 N N . MET A 1 258 ? -16.906 -8.133 38.568 1.00 96.19 258 MET A N 1
ATOM 2021 C CA . MET A 1 258 ? -17.255 -7.047 37.644 1.00 96.19 258 MET A CA 1
ATOM 2022 C C . MET A 1 258 ? -16.110 -6.045 37.460 1.00 96.19 258 MET A C 1
ATOM 2024 O O . MET A 1 258 ? -15.842 -5.629 36.334 1.00 96.19 258 MET A O 1
ATOM 2028 N N . ARG A 1 259 ? -15.408 -5.658 38.535 1.00 97.56 259 ARG A N 1
ATOM 2029 C CA . ARG A 1 259 ? -14.248 -4.754 38.431 1.00 97.56 259 ARG A CA 1
ATOM 2030 C C . ARG A 1 259 ? -13.103 -5.384 37.638 1.00 97.56 259 ARG A C 1
ATOM 2032 O O . ARG A 1 259 ? -12.510 -4.700 36.810 1.00 97.56 259 ARG A O 1
ATOM 2039 N N . GLU A 1 260 ? -12.821 -6.667 37.844 1.00 97.81 260 GLU A N 1
ATOM 2040 C CA . GLU A 1 260 ? -11.789 -7.409 37.106 1.00 97.81 260 GLU A CA 1
ATOM 2041 C C . GLU A 1 260 ? -12.161 -7.597 35.623 1.00 97.81 260 GLU A C 1
ATOM 2043 O O . GLU A 1 260 ? -11.324 -7.415 34.734 1.00 97.81 260 GLU A O 1
ATOM 2048 N N . ALA A 1 261 ? -13.435 -7.869 35.324 1.00 97.38 261 ALA A N 1
ATOM 2049 C CA . ALA A 1 261 ? -13.940 -7.930 33.953 1.00 97.38 261 ALA A CA 1
ATOM 2050 C C . ALA A 1 261 ? -13.823 -6.573 33.237 1.00 97.38 261 ALA A C 1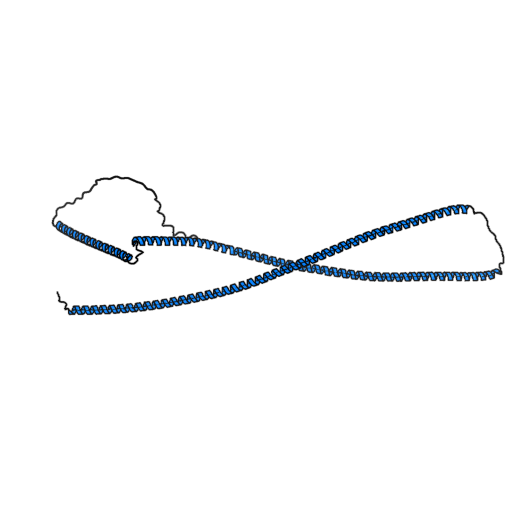
ATOM 2052 O O . ALA A 1 261 ? -13.372 -6.511 32.095 1.00 97.38 261 ALA A O 1
ATOM 2053 N N . LEU A 1 262 ? -14.160 -5.471 33.915 1.00 96.50 262 LEU A N 1
ATOM 2054 C CA . LEU A 1 262 ? -13.992 -4.123 33.365 1.00 96.50 262 LEU A CA 1
ATOM 2055 C C . LEU A 1 262 ? -12.515 -3.761 33.169 1.00 96.50 262 LEU A C 1
ATOM 2057 O O . LEU A 1 262 ? -12.167 -3.183 32.140 1.00 96.50 262 LEU A O 1
ATOM 2061 N N . ALA A 1 263 ? -11.639 -4.127 34.110 1.00 96.69 263 ALA A N 1
ATOM 2062 C CA . ALA A 1 263 ? -10.200 -3.903 33.992 1.00 96.69 263 ALA A CA 1
ATOM 2063 C C . ALA A 1 263 ? -9.621 -4.657 32.785 1.00 96.69 263 ALA A C 1
ATOM 2065 O O . ALA A 1 263 ? -9.046 -4.029 31.896 1.00 96.69 263 ALA A O 1
ATOM 2066 N N . SER A 1 264 ? -9.876 -5.964 32.679 1.00 96.69 264 SER A N 1
ATOM 2067 C CA . SER A 1 264 ? -9.421 -6.784 31.546 1.00 96.69 264 SER A CA 1
ATOM 2068 C C . SER A 1 264 ? -10.001 -6.320 30.204 1.00 96.69 264 SER A C 1
ATOM 2070 O O . SER A 1 264 ? -9.294 -6.283 29.194 1.00 96.69 264 SER A O 1
ATOM 2072 N N . GLN A 1 265 ? -11.265 -5.883 30.175 1.00 97.62 265 GLN A N 1
ATOM 2073 C CA . GLN A 1 265 ? -11.855 -5.272 28.986 1.00 97.62 265 GLN A CA 1
ATOM 2074 C C . GLN A 1 265 ? -11.136 -3.966 28.616 1.00 97.62 265 GLN A C 1
ATOM 2076 O O . GLN A 1 265 ? -10.808 -3.760 27.444 1.00 97.62 265 GLN A O 1
ATOM 2081 N N . SER A 1 266 ? -10.875 -3.093 29.593 1.00 95.69 266 SER A N 1
ATOM 2082 C CA . SER A 1 266 ? -10.191 -1.816 29.371 1.00 95.69 266 SER A CA 1
ATOM 2083 C C . SER A 1 266 ? -8.758 -2.011 28.861 1.00 95.69 266 SER A C 1
ATOM 2085 O O . SER A 1 266 ? -8.384 -1.389 27.868 1.00 95.69 266 SER A O 1
ATOM 2087 N N . GLU A 1 267 ? -8.001 -2.961 29.415 1.00 97.31 267 GLU A N 1
ATOM 2088 C CA . GLU A 1 267 ? -6.680 -3.367 28.916 1.00 97.31 267 GLU A CA 1
ATOM 2089 C C . GLU A 1 267 ? -6.765 -3.913 27.481 1.00 97.31 267 GLU A C 1
ATOM 2091 O O . GLU A 1 267 ? -5.966 -3.564 26.606 1.00 97.31 267 GLU A O 1
ATOM 2096 N N . GLY A 1 268 ? -7.793 -4.713 27.187 1.00 97.19 268 GLY A N 1
ATOM 2097 C CA . GLY A 1 268 ? -8.080 -5.202 25.839 1.00 97.19 268 GLY A CA 1
ATOM 2098 C C . GLY A 1 268 ? -8.399 -4.092 24.826 1.00 97.19 268 GLY A C 1
ATOM 2099 O O . GLY A 1 268 ? -8.139 -4.259 23.631 1.00 97.19 268 GLY A O 1
ATOM 2100 N N . HIS A 1 269 ? -8.962 -2.964 25.267 1.00 96.12 269 HIS A N 1
ATOM 2101 C CA . HIS A 1 269 ? -9.171 -1.782 24.427 1.00 96.12 269 HIS A CA 1
ATOM 2102 C C . HIS A 1 269 ? -7.887 -0.968 24.255 1.00 96.12 269 HIS A C 1
ATOM 2104 O O . HIS A 1 269 ? -7.579 -0.592 23.125 1.00 96.12 269 HIS A O 1
ATOM 2110 N N . VAL A 1 270 ? -7.113 -0.761 25.324 1.00 98.12 270 VAL A N 1
ATOM 2111 C CA . VAL A 1 270 ? -5.816 -0.061 25.273 1.00 98.12 270 VAL A CA 1
ATOM 2112 C C . VAL A 1 270 ? -4.859 -0.774 24.318 1.00 98.12 270 VAL A C 1
ATOM 2114 O O . VAL A 1 270 ? -4.378 -0.167 23.368 1.00 98.12 270 VAL A O 1
ATOM 2117 N N . THR A 1 271 ? -4.703 -2.092 24.445 1.00 97.69 271 THR A N 1
ATOM 2118 C CA . THR A 1 271 ? -3.847 -2.883 23.540 1.00 97.69 271 THR A CA 1
ATOM 2119 C C . THR A 1 271 ? -4.302 -2.837 22.078 1.00 97.69 271 THR A C 1
ATOM 2121 O O . THR A 1 271 ? -3.475 -2.875 21.165 1.00 97.69 271 THR A O 1
ATOM 2124 N N . ARG A 1 272 ? -5.613 -2.749 21.812 1.00 97.81 272 ARG A N 1
ATOM 2125 C CA . ARG A 1 272 ? -6.136 -2.535 20.451 1.00 97.81 272 ARG A CA 1
ATOM 2126 C C . ARG A 1 272 ? -5.798 -1.142 19.930 1.00 97.81 272 ARG A C 1
ATOM 2128 O O . ARG A 1 272 ? -5.418 -1.027 18.767 1.00 97.81 272 ARG A O 1
ATOM 2135 N N . ILE A 1 273 ? -5.924 -0.112 20.764 1.00 98.00 273 ILE A N 1
ATOM 2136 C CA . ILE A 1 273 ? -5.543 1.262 20.417 1.00 98.00 273 ILE A CA 1
ATOM 2137 C C . ILE A 1 273 ? -4.046 1.328 20.104 1.00 98.00 273 ILE A C 1
ATOM 2139 O O . ILE A 1 273 ? -3.688 1.869 19.061 1.00 98.00 273 ILE A O 1
ATOM 2143 N N . ASP A 1 274 ? -3.194 0.699 20.914 1.00 98.00 274 ASP A N 1
ATOM 2144 C CA . ASP A 1 274 ? -1.745 0.657 20.689 1.00 98.00 274 ASP A CA 1
ATOM 2145 C C . ASP A 1 274 ? -1.390 -0.048 19.374 1.00 98.00 274 ASP A C 1
ATOM 2147 O O . ASP A 1 274 ? -0.604 0.470 18.582 1.00 98.00 274 ASP A O 1
ATOM 2151 N N . LYS A 1 275 ? -2.031 -1.187 19.074 1.00 97.69 275 LYS A N 1
ATOM 2152 C CA . LYS A 1 275 ? -1.863 -1.877 17.782 1.00 97.69 275 LYS A CA 1
ATOM 2153 C C . LYS A 1 275 ? -2.287 -1.003 16.601 1.00 97.69 275 LYS A C 1
ATOM 2155 O O . LYS A 1 275 ? -1.598 -0.987 15.586 1.00 97.69 275 LYS A O 1
ATOM 2160 N N . MET A 1 276 ? -3.398 -0.273 16.718 1.00 97.12 276 MET A N 1
ATOM 2161 C CA . MET A 1 276 ? -3.826 0.667 15.676 1.00 97.12 276 MET A CA 1
ATOM 2162 C C . MET A 1 276 ? -2.868 1.857 15.545 1.00 97.12 276 MET A C 1
ATOM 2164 O O . MET A 1 276 ? -2.634 2.324 14.433 1.00 97.12 276 MET A O 1
ATOM 2168 N N . ALA A 1 277 ? -2.307 2.352 16.650 1.00 97.06 277 ALA A N 1
ATOM 2169 C CA . ALA A 1 277 ? -1.314 3.421 16.633 1.00 97.06 277 ALA A CA 1
ATOM 2170 C C . ALA A 1 277 ? -0.022 2.969 15.939 1.00 97.06 277 ALA A C 1
ATOM 2172 O O . ALA A 1 277 ? 0.517 3.707 15.118 1.00 97.06 277 ALA A O 1
ATOM 2173 N N . GLU A 1 278 ? 0.429 1.741 16.196 1.00 97.94 278 GLU A N 1
ATOM 2174 C CA . GLU A 1 278 ? 1.601 1.176 15.528 1.00 97.94 278 GLU A CA 1
ATOM 2175 C C . GLU A 1 278 ? 1.355 0.941 14.033 1.00 97.94 278 GLU A C 1
ATOM 2177 O O . GLU A 1 278 ? 2.180 1.313 13.204 1.00 97.94 278 GLU A O 1
ATOM 2182 N N . GLN A 1 279 ? 0.174 0.435 13.659 1.00 97.06 279 GLN A N 1
ATOM 2183 C CA . GLN A 1 279 ? -0.222 0.327 12.250 1.00 97.06 279 GLN A CA 1
ATOM 2184 C C . GLN A 1 279 ? -0.216 1.686 11.542 1.00 97.06 279 GLN A C 1
ATOM 2186 O O . GLN A 1 279 ? 0.261 1.779 10.413 1.00 97.06 279 GLN A O 1
ATOM 2191 N N . ARG A 1 280 ? -0.698 2.750 12.202 1.00 96.81 280 ARG A N 1
ATOM 2192 C CA . ARG A 1 280 ? -0.619 4.113 11.654 1.00 96.81 280 ARG A CA 1
ATOM 2193 C C . ARG A 1 280 ? 0.826 4.557 11.455 1.00 96.81 280 ARG A C 1
ATOM 2195 O O . ARG A 1 280 ? 1.135 5.063 10.386 1.00 96.81 280 ARG A O 1
ATOM 2202 N N . ARG A 1 281 ? 1.718 4.310 12.422 1.00 98.00 281 ARG A N 1
ATOM 2203 C CA . ARG A 1 281 ? 3.146 4.648 12.285 1.00 98.00 281 ARG A CA 1
ATOM 2204 C C . ARG A 1 281 ? 3.800 3.949 11.099 1.00 98.00 281 ARG A C 1
ATOM 2206 O O . ARG A 1 281 ? 4.536 4.598 10.366 1.00 98.00 281 ARG A O 1
ATOM 2213 N N . VAL A 1 282 ? 3.529 2.659 10.898 1.00 98.12 282 VAL A N 1
ATOM 2214 C CA . VAL A 1 282 ? 4.060 1.910 9.746 1.00 98.12 282 VAL A CA 1
ATOM 2215 C C . VAL A 1 282 ? 3.520 2.486 8.436 1.00 98.12 282 VAL A C 1
ATOM 2217 O O . VAL A 1 282 ? 4.297 2.774 7.534 1.00 98.12 282 VAL A O 1
ATOM 2220 N N . MET A 1 283 ? 2.213 2.759 8.355 1.00 96.88 283 MET A N 1
ATOM 2221 C CA . MET A 1 283 ? 1.626 3.389 7.167 1.00 96.88 283 MET A CA 1
ATOM 2222 C C . MET A 1 283 ? 2.199 4.783 6.881 1.00 96.88 283 MET A C 1
ATOM 2224 O O . MET A 1 283 ? 2.399 5.130 5.719 1.00 96.88 283 MET A O 1
ATOM 2228 N N . ASP A 1 284 ? 2.466 5.585 7.912 1.00 97.50 284 ASP A N 1
ATOM 2229 C CA . ASP A 1 284 ? 3.085 6.904 7.756 1.00 97.50 284 ASP A CA 1
ATOM 2230 C C . ASP A 1 284 ? 4.538 6.788 7.259 1.00 97.50 284 ASP A C 1
ATOM 2232 O O . ASP A 1 284 ? 4.963 7.585 6.423 1.00 97.50 284 ASP A O 1
ATOM 2236 N N . GLN A 1 285 ? 5.284 5.770 7.707 1.00 98.06 285 GLN A N 1
ATOM 2237 C CA . GLN A 1 285 ? 6.624 5.463 7.190 1.00 98.06 285 GLN A CA 1
ATOM 2238 C C . GLN A 1 285 ? 6.583 5.020 5.725 1.00 98.06 285 GLN A C 1
ATOM 2240 O O . GLN A 1 285 ? 7.375 5.508 4.922 1.00 98.06 285 GLN A O 1
ATOM 2245 N N . ASP A 1 286 ? 5.651 4.142 5.354 1.00 97.00 286 ASP A N 1
ATOM 2246 C CA . ASP A 1 286 ? 5.493 3.702 3.965 1.00 97.00 286 ASP A CA 1
ATOM 2247 C C . ASP A 1 286 ? 5.059 4.859 3.062 1.00 97.00 286 ASP A C 1
ATOM 2249 O O . ASP A 1 286 ? 5.570 5.018 1.955 1.00 97.00 286 ASP A O 1
ATOM 2253 N N . ARG A 1 287 ? 4.181 5.741 3.553 1.00 97.88 287 ARG A N 1
ATOM 2254 C CA . ARG A 1 287 ? 3.823 6.973 2.847 1.00 97.88 287 ARG A CA 1
ATOM 2255 C C . ARG A 1 287 ? 5.038 7.875 2.629 1.00 97.88 287 ARG A C 1
ATOM 2257 O O . ARG A 1 287 ? 5.158 8.428 1.540 1.00 97.88 287 ARG A O 1
ATOM 2264 N N . ALA A 1 288 ? 5.905 8.035 3.628 1.00 97.75 288 ALA A N 1
ATOM 2265 C CA . ALA A 1 288 ? 7.128 8.822 3.487 1.00 97.75 288 ALA A CA 1
ATOM 2266 C C . ALA A 1 288 ? 8.072 8.207 2.438 1.00 97.75 288 ALA A C 1
ATOM 2268 O O . ALA A 1 288 ? 8.518 8.918 1.545 1.00 97.75 288 ALA A O 1
ATOM 2269 N N . ARG A 1 289 ? 8.271 6.880 2.457 1.00 98.31 289 ARG A N 1
ATOM 2270 C CA . ARG A 1 289 ? 9.063 6.166 1.434 1.00 98.31 289 ARG A CA 1
ATOM 2271 C C . ARG A 1 289 ? 8.517 6.377 0.025 1.00 98.31 289 ARG A C 1
ATOM 2273 O O . ARG A 1 289 ? 9.269 6.723 -0.874 1.00 98.31 289 ARG A O 1
ATOM 2280 N N . LEU A 1 290 ? 7.202 6.238 -0.158 1.00 97.50 290 LEU A N 1
ATOM 2281 C CA . LEU A 1 290 ? 6.565 6.483 -1.455 1.00 97.50 290 LEU A CA 1
ATOM 2282 C C . LEU A 1 290 ? 6.706 7.946 -1.900 1.00 97.50 290 LEU A C 1
ATOM 2284 O O . LEU A 1 290 ? 6.824 8.219 -3.090 1.00 97.50 290 LEU A O 1
ATOM 2288 N N . GLN A 1 291 ? 6.685 8.903 -0.968 1.00 97.75 291 GLN A N 1
ATOM 2289 C CA . GLN A 1 291 ? 6.934 10.311 -1.285 1.00 97.75 291 GLN A CA 1
ATOM 2290 C C . GLN A 1 291 ? 8.381 10.547 -1.734 1.00 97.75 291 GLN A C 1
ATOM 2292 O O . GLN A 1 291 ? 8.581 11.277 -2.706 1.00 97.75 291 GLN A O 1
ATOM 2297 N N . ASP A 1 292 ? 9.351 9.902 -1.087 1.00 97.94 292 ASP A N 1
ATOM 2298 C CA . ASP A 1 292 ? 10.763 9.959 -1.475 1.00 97.94 292 ASP A CA 1
ATOM 2299 C C . ASP A 1 292 ? 10.982 9.315 -2.857 1.00 97.94 292 ASP A C 1
ATOM 2301 O O . ASP A 1 292 ? 11.586 9.930 -3.733 1.00 97.94 292 ASP A O 1
ATOM 2305 N N . GLU A 1 293 ? 10.390 8.145 -3.123 1.00 98.06 293 GLU A N 1
ATOM 2306 C CA . GLU A 1 293 ? 10.439 7.490 -4.440 1.00 98.06 293 GLU A CA 1
ATOM 2307 C C . GLU A 1 293 ? 9.817 8.355 -5.547 1.00 98.06 293 GLU A C 1
ATOM 2309 O O . GLU A 1 293 ? 10.353 8.444 -6.654 1.00 98.06 293 GLU A O 1
ATOM 2314 N N . ILE A 1 294 ? 8.695 9.029 -5.266 1.00 97.25 294 ILE A N 1
ATOM 2315 C CA . ILE A 1 294 ? 8.086 9.977 -6.209 1.00 97.25 294 ILE A CA 1
ATOM 2316 C C . ILE A 1 294 ? 9.036 11.148 -6.477 1.00 97.25 294 ILE A C 1
ATOM 2318 O O . ILE A 1 294 ? 9.171 11.553 -7.634 1.00 97.25 294 ILE A O 1
ATOM 2322 N N . ALA A 1 295 ? 9.689 11.689 -5.448 1.00 97.88 295 ALA A N 1
ATOM 2323 C CA . ALA A 1 295 ? 10.657 12.769 -5.608 1.00 97.88 295 ALA A CA 1
ATOM 2324 C C . ALA A 1 295 ? 11.865 12.323 -6.452 1.00 97.88 295 ALA A C 1
ATOM 2326 O O . ALA A 1 295 ? 12.268 13.045 -7.366 1.00 97.88 295 ALA A O 1
ATOM 2327 N N . ASP A 1 296 ? 12.375 11.110 -6.232 1.00 98.19 296 ASP A N 1
ATOM 2328 C CA . ASP A 1 296 ? 13.473 10.528 -7.008 1.00 98.19 296 ASP A CA 1
ATOM 2329 C C . ASP A 1 296 ? 13.082 10.286 -8.471 1.00 98.19 296 ASP A C 1
ATOM 2331 O O . ASP A 1 296 ? 13.831 10.623 -9.393 1.00 98.19 296 ASP A O 1
ATOM 2335 N N . LEU A 1 297 ? 11.888 9.739 -8.724 1.00 96.56 297 LEU A N 1
ATOM 2336 C CA . LEU A 1 297 ? 11.378 9.552 -10.084 1.00 96.56 297 LEU A CA 1
ATOM 2337 C C . LEU A 1 297 ? 11.166 10.892 -10.796 1.00 96.56 297 LEU A C 1
ATOM 2339 O O . LEU A 1 297 ? 11.517 11.020 -11.970 1.00 96.56 297 LEU A O 1
ATOM 2343 N N . GLN A 1 298 ? 10.655 11.909 -10.099 1.00 97.75 298 GLN A N 1
ATOM 2344 C CA . GLN A 1 298 ? 10.548 13.266 -10.638 1.00 97.75 298 GLN A CA 1
ATOM 2345 C C . GLN A 1 298 ? 11.926 13.847 -10.962 1.00 97.75 298 GLN A C 1
ATOM 2347 O O . GLN A 1 298 ? 12.108 14.379 -12.057 1.00 97.75 298 GLN A O 1
ATOM 2352 N N . ALA A 1 299 ? 12.913 13.683 -10.076 1.00 97.12 299 ALA A N 1
ATOM 2353 C CA . ALA A 1 299 ? 14.285 14.111 -10.324 1.00 97.12 299 ALA A CA 1
ATOM 2354 C C . ALA A 1 299 ? 14.866 13.421 -11.571 1.00 97.12 299 ALA A C 1
ATOM 2356 O O . ALA A 1 299 ? 15.377 14.096 -12.466 1.00 97.12 299 ALA A O 1
ATOM 2357 N N . ARG A 1 300 ? 14.693 12.100 -11.712 1.00 97.81 300 ARG A N 1
ATOM 2358 C CA . ARG A 1 300 ? 15.127 11.346 -12.903 1.00 97.81 300 ARG A CA 1
ATOM 2359 C C . ARG A 1 300 ? 14.455 11.845 -14.183 1.00 97.81 300 ARG A C 1
ATOM 2361 O O . ARG A 1 300 ? 15.144 12.046 -15.180 1.00 97.81 300 ARG A O 1
ATOM 2368 N N . ILE A 1 301 ? 13.147 12.114 -14.155 1.00 97.00 301 ILE A N 1
ATOM 2369 C CA . ILE A 1 301 ? 12.425 12.705 -15.295 1.00 97.00 301 ILE A CA 1
ATOM 2370 C C . ILE A 1 301 ? 13.005 14.081 -15.646 1.00 97.00 301 ILE A C 1
ATOM 2372 O O . ILE A 1 301 ? 13.249 14.361 -16.821 1.00 97.00 301 ILE A O 1
ATOM 2376 N N . THR A 1 302 ? 13.274 14.932 -14.650 1.00 97.25 302 THR A N 1
ATOM 2377 C CA . THR A 1 302 ? 13.886 16.247 -14.898 1.00 97.25 302 THR A CA 1
ATOM 2378 C C . THR A 1 302 ? 15.305 16.140 -15.457 1.00 97.25 302 THR A C 1
ATOM 2380 O O . THR A 1 302 ? 15.669 16.938 -16.317 1.00 97.25 302 THR A O 1
ATOM 2383 N N . CYS A 1 303 ? 16.081 15.128 -15.054 1.00 96.50 303 CYS A N 1
ATOM 2384 C CA . CYS A 1 303 ? 17.407 14.857 -15.611 1.00 96.50 303 CYS A CA 1
ATOM 2385 C C . CYS A 1 303 ? 17.357 14.357 -17.063 1.00 96.50 303 CYS A C 1
ATOM 2387 O O . CYS A 1 303 ? 18.240 14.707 -17.839 1.00 96.50 303 CYS A O 1
ATOM 2389 N N . MET A 1 304 ? 16.332 13.592 -17.456 1.00 94.62 304 MET A N 1
ATOM 2390 C CA . MET A 1 304 ? 16.166 13.121 -18.842 1.00 94.62 304 MET A CA 1
ATOM 2391 C C . MET A 1 304 ? 15.645 14.207 -19.800 1.00 94.62 304 MET A C 1
ATOM 2393 O O . MET A 1 304 ? 15.820 14.104 -21.014 1.00 94.62 304 MET A O 1
ATOM 2397 N N . ALA A 1 305 ? 15.010 15.267 -19.291 1.00 95.56 305 ALA A N 1
ATOM 2398 C CA . ALA A 1 305 ? 14.492 16.367 -20.107 1.00 95.56 305 ALA A CA 1
ATOM 2399 C C . ALA A 1 305 ? 15.535 17.020 -21.052 1.00 95.56 305 ALA A C 1
ATOM 2401 O O . ALA A 1 305 ? 15.222 17.168 -22.237 1.00 95.56 305 ALA A O 1
ATOM 2402 N N . PRO A 1 306 ? 16.760 17.382 -20.611 1.00 95.69 306 PRO A N 1
ATOM 2403 C CA . PRO A 1 306 ? 17.789 17.916 -21.508 1.00 95.69 306 PRO A CA 1
ATOM 2404 C C . PRO A 1 306 ? 18.291 16.897 -22.539 1.00 95.69 306 PRO A C 1
ATOM 2406 O O . PRO A 1 306 ? 18.602 17.280 -23.663 1.00 95.69 306 PRO A O 1
ATOM 2409 N N . GLU A 1 307 ? 18.344 15.603 -22.208 1.00 95.19 307 GLU A N 1
ATOM 2410 C CA . GLU A 1 307 ? 18.739 14.562 -23.170 1.00 95.19 307 GLU A CA 1
ATOM 2411 C C . GLU A 1 307 ? 17.729 14.462 -24.317 1.00 95.19 307 GLU A C 1
ATOM 2413 O O . GLU A 1 307 ? 18.113 14.400 -25.486 1.00 95.19 307 GLU A O 1
ATOM 2418 N N . LEU A 1 308 ? 16.432 14.528 -24.000 1.00 95.06 308 LEU A N 1
ATOM 2419 C CA . LEU A 1 308 ? 15.373 14.573 -25.008 1.00 95.06 308 LEU A CA 1
ATOM 2420 C C . LEU A 1 308 ? 15.464 15.830 -25.879 1.00 95.06 308 LEU A C 1
ATOM 2422 O O . LEU A 1 308 ? 15.210 15.751 -27.081 1.00 95.06 308 LEU A O 1
ATOM 2426 N N . GLU A 1 309 ? 15.844 16.971 -25.305 1.00 95.69 309 GLU A N 1
ATOM 2427 C CA . GLU A 1 309 ? 16.063 18.194 -26.079 1.00 95.69 309 GLU A CA 1
ATOM 2428 C C . GLU A 1 309 ? 17.267 18.061 -27.021 1.00 95.69 309 GLU A C 1
ATOM 2430 O O . GLU A 1 309 ? 17.154 18.364 -28.208 1.00 95.69 309 GLU A O 1
ATOM 2435 N N . ASN A 1 310 ? 18.371 17.469 -26.559 1.00 96.00 310 ASN A N 1
ATOM 2436 C CA . ASN A 1 310 ? 19.533 17.174 -27.403 1.00 96.00 310 ASN A CA 1
ATOM 2437 C C . ASN A 1 310 ? 19.181 16.238 -28.574 1.00 96.00 310 ASN A C 1
ATOM 2439 O O . ASN A 1 310 ? 19.642 16.444 -29.698 1.00 96.00 310 ASN A O 1
ATOM 2443 N N . VAL A 1 311 ? 18.339 15.223 -28.345 1.00 96.00 311 VAL A N 1
ATOM 2444 C CA . VAL A 1 311 ? 17.855 14.331 -29.414 1.00 96.00 311 VAL A CA 1
ATOM 2445 C C . VAL A 1 311 ? 16.992 15.094 -30.423 1.00 96.00 311 VAL A C 1
ATOM 2447 O O . VAL A 1 311 ? 17.131 14.879 -31.630 1.00 96.00 311 VAL A O 1
ATOM 2450 N N . ARG A 1 312 ? 16.136 16.022 -29.970 1.00 96.25 312 ARG A N 1
ATOM 2451 C CA . ARG A 1 312 ? 15.368 16.898 -30.873 1.00 96.25 312 ARG A CA 1
ATOM 2452 C C . ARG A 1 312 ? 16.288 17.778 -31.715 1.00 96.25 312 ARG A C 1
ATOM 2454 O O . ARG A 1 312 ? 16.088 17.869 -32.925 1.00 96.25 312 ARG A O 1
ATOM 2461 N N . GLU A 1 313 ? 17.316 18.373 -31.115 1.00 96.69 313 GLU A N 1
ATOM 2462 C CA . GLU A 1 313 ? 18.310 19.162 -31.848 1.00 96.69 313 GLU A CA 1
ATOM 2463 C C . GLU A 1 313 ? 19.076 18.328 -32.881 1.00 96.69 313 GLU A C 1
ATOM 2465 O O . GLU A 1 313 ? 19.308 18.788 -34.001 1.00 96.69 313 GLU A O 1
ATOM 2470 N N . LEU A 1 314 ? 19.468 17.100 -32.528 1.00 96.19 314 LEU A N 1
ATOM 2471 C CA . LEU A 1 314 ? 20.131 16.174 -33.447 1.00 96.19 314 LEU A CA 1
ATOM 2472 C C . LEU A 1 314 ? 19.229 15.802 -34.621 1.00 96.19 314 LEU A C 1
ATOM 2474 O O . LEU A 1 314 ? 19.689 15.829 -35.760 1.00 96.19 314 LEU A O 1
ATOM 2478 N N . LYS A 1 315 ? 17.944 15.535 -34.367 1.00 96.81 315 LYS A N 1
ATOM 2479 C CA . LYS A 1 315 ? 16.967 15.281 -35.429 1.00 96.81 315 LYS A CA 1
ATOM 2480 C C . LYS A 1 315 ? 16.846 16.476 -36.375 1.00 96.81 315 LYS A C 1
ATOM 2482 O O . LYS A 1 315 ? 16.949 16.303 -37.580 1.00 96.81 315 LYS A O 1
ATOM 2487 N N . LEU A 1 316 ? 16.751 17.695 -35.841 1.00 97.38 316 LEU A N 1
ATOM 2488 C CA . LEU A 1 316 ? 16.724 18.910 -36.663 1.00 97.38 316 LEU A CA 1
ATOM 2489 C C . LEU A 1 316 ? 17.999 19.087 -37.503 1.00 97.38 316 LEU A C 1
ATOM 2491 O O . LEU A 1 316 ? 17.929 19.580 -38.627 1.00 97.38 316 LEU A O 1
ATOM 2495 N N . LYS A 1 317 ? 19.173 18.720 -36.973 1.00 96.81 317 LYS A N 1
ATOM 2496 C CA . LYS A 1 317 ? 20.437 18.745 -37.731 1.00 96.81 317 LYS A CA 1
ATOM 2497 C C . LYS A 1 317 ? 20.450 17.684 -38.832 1.00 96.81 317 LYS A C 1
ATOM 2499 O O . LYS A 1 317 ? 20.866 17.995 -39.942 1.00 96.81 317 LYS A O 1
ATOM 2504 N N . HIS A 1 318 ? 19.980 16.476 -38.539 1.00 97.25 318 HIS A N 1
ATOM 2505 C CA . HIS A 1 318 ? 19.860 15.402 -39.521 1.00 97.25 318 HIS A CA 1
ATOM 2506 C C . HIS A 1 318 ? 18.915 15.792 -40.661 1.00 97.25 318 HIS A C 1
ATOM 2508 O O . HIS A 1 318 ? 19.333 15.745 -41.812 1.00 97.25 318 HIS A O 1
ATOM 2514 N N . ASP A 1 319 ? 17.724 16.307 -40.344 1.00 97.38 319 ASP A N 1
ATOM 2515 C CA . ASP A 1 319 ? 16.750 16.762 -41.342 1.00 97.38 319 ASP A CA 1
ATOM 2516 C C . ASP A 1 319 ? 17.353 17.840 -42.271 1.00 97.38 319 ASP A C 1
ATOM 2518 O O . ASP A 1 319 ? 17.115 17.840 -43.478 1.00 97.38 319 ASP A O 1
ATOM 2522 N N . ARG A 1 320 ? 18.180 18.755 -41.738 1.00 97.75 320 ARG A N 1
ATOM 2523 C CA . ARG A 1 320 ? 18.897 19.759 -42.551 1.00 97.75 320 ARG A CA 1
ATOM 2524 C C . ARG A 1 320 ? 19.938 19.127 -43.473 1.00 97.75 320 ARG A C 1
ATOM 2526 O O . ARG A 1 320 ? 19.977 19.467 -44.652 1.00 97.75 320 ARG A O 1
ATOM 2533 N N . LEU A 1 321 ? 20.761 18.221 -42.946 1.00 96.94 321 LEU A N 1
ATOM 2534 C CA . LEU A 1 321 ? 21.776 17.517 -43.732 1.00 96.94 321 LEU A CA 1
ATOM 2535 C C . LEU A 1 321 ? 21.144 16.643 -44.822 1.00 96.94 321 LEU A C 1
ATOM 2537 O O . LEU A 1 321 ? 21.687 16.549 -45.918 1.00 96.94 321 LEU A O 1
ATOM 2541 N N . ASP A 1 322 ? 19.979 16.054 -44.565 1.00 97.56 322 ASP A N 1
ATOM 2542 C CA . ASP A 1 322 ? 19.239 15.277 -45.557 1.00 97.56 322 ASP A CA 1
ATOM 2543 C C . ASP A 1 322 ? 18.726 16.153 -46.702 1.00 97.56 322 ASP A C 1
ATOM 2545 O O . ASP A 1 322 ? 18.838 15.769 -47.868 1.00 97.56 322 ASP A O 1
ATOM 2549 N N . VAL A 1 323 ? 18.232 17.359 -46.400 1.00 97.75 323 VAL A N 1
ATOM 2550 C CA . VAL A 1 323 ? 17.851 18.343 -47.426 1.00 97.75 323 VAL A CA 1
ATOM 2551 C C . VAL A 1 323 ? 19.066 18.770 -48.259 1.00 97.75 323 VAL A C 1
ATOM 2553 O O . VAL A 1 323 ? 18.971 18.850 -49.485 1.00 97.75 323 VAL A O 1
ATOM 2556 N N . GLU A 1 324 ? 20.220 19.006 -47.630 1.00 96.38 324 GLU A N 1
ATOM 2557 C CA . GLU A 1 324 ? 21.467 19.330 -48.339 1.00 96.38 324 GLU A CA 1
ATOM 2558 C C . GLU A 1 324 ? 21.938 18.168 -49.227 1.00 96.38 324 GLU A C 1
ATOM 2560 O O . GLU A 1 324 ? 22.254 18.373 -50.400 1.00 96.38 324 GLU A O 1
ATOM 2565 N N . ASN A 1 325 ? 21.909 16.934 -48.719 1.00 96.06 325 ASN A N 1
ATOM 2566 C CA . ASN A 1 325 ? 22.239 15.734 -49.487 1.00 96.06 325 ASN A CA 1
ATOM 2567 C C . ASN A 1 325 ? 21.308 15.551 -50.688 1.00 96.06 325 ASN A C 1
ATOM 2569 O O . ASN A 1 325 ? 21.780 15.273 -51.791 1.00 96.06 325 ASN A O 1
ATOM 2573 N N . GLN A 1 326 ? 20.001 15.759 -50.517 1.00 97.25 326 GLN A N 1
ATOM 2574 C CA . GLN A 1 326 ? 19.052 15.739 -51.632 1.00 97.25 326 GLN A CA 1
ATOM 2575 C C . GLN A 1 326 ? 19.379 16.818 -52.670 1.00 97.25 326 GLN A C 1
ATOM 2577 O O . GLN A 1 326 ? 19.343 16.540 -53.868 1.00 97.25 326 GLN A O 1
ATOM 2582 N N . ALA A 1 327 ? 19.757 18.026 -52.243 1.00 96.06 327 ALA A N 1
ATOM 2583 C CA . ALA A 1 327 ? 20.192 19.078 -53.157 1.00 96.06 327 ALA A CA 1
ATOM 2584 C C . ALA A 1 327 ? 21.463 18.683 -53.934 1.00 96.06 327 ALA A C 1
ATOM 2586 O O . ALA A 1 327 ? 21.520 18.893 -55.147 1.00 96.06 327 ALA A O 1
ATOM 2587 N N . PHE A 1 328 ? 22.445 18.050 -53.281 1.00 95.88 328 PHE A N 1
ATOM 2588 C CA . PHE A 1 328 ? 23.642 17.533 -53.952 1.00 95.88 328 PHE A CA 1
ATOM 2589 C C . PHE A 1 328 ? 23.333 16.400 -54.934 1.00 95.88 328 PHE A C 1
ATOM 2591 O O . PHE A 1 328 ? 23.896 16.376 -56.028 1.00 95.88 328 PHE A O 1
ATOM 2598 N N . ILE A 1 329 ? 22.423 15.485 -54.592 1.00 97.12 329 ILE A N 1
ATOM 2599 C CA . ILE A 1 329 ? 21.969 14.422 -55.501 1.00 97.12 329 ILE A CA 1
ATOM 2600 C C . ILE A 1 329 ? 21.273 15.034 -56.724 1.00 97.12 329 ILE A C 1
ATOM 2602 O O . ILE A 1 329 ? 21.563 14.654 -57.860 1.00 97.12 329 ILE A O 1
ATOM 2606 N N . ASN A 1 330 ? 20.404 16.025 -56.516 1.00 97.31 330 ASN A N 1
ATOM 2607 C CA . ASN A 1 330 ? 19.728 16.739 -57.599 1.00 97.31 330 ASN A CA 1
ATOM 2608 C C . ASN A 1 330 ? 20.725 17.473 -58.509 1.00 97.31 330 ASN A C 1
ATOM 2610 O O . ASN A 1 330 ? 20.600 17.434 -59.730 1.00 97.31 330 ASN A O 1
ATOM 2614 N N . GLU A 1 331 ? 21.755 18.101 -57.943 1.00 96.81 331 GLU A N 1
ATOM 2615 C CA . GLU A 1 331 ? 22.794 18.763 -58.734 1.00 96.81 331 GLU A CA 1
ATOM 2616 C C . GLU A 1 331 ? 23.675 17.752 -59.481 1.00 96.81 331 GLU A C 1
ATOM 2618 O O . GLU A 1 331 ? 23.968 17.940 -60.659 1.00 96.81 331 GLU A O 1
ATOM 2623 N N . SER A 1 332 ? 24.043 16.641 -58.842 1.00 95.50 332 SER A N 1
ATOM 2624 C CA . SER A 1 332 ? 24.807 15.558 -59.471 1.00 95.50 332 SER A CA 1
ATOM 2625 C C . SER A 1 332 ? 24.053 14.947 -60.655 1.00 95.50 332 SER A C 1
ATOM 2627 O O . SER A 1 332 ? 24.602 14.830 -61.750 1.00 95.50 332 SER A O 1
ATOM 2629 N N . THR A 1 333 ? 22.763 14.642 -60.481 1.00 96.50 333 THR A N 1
ATOM 2630 C CA . THR A 1 333 ? 21.903 14.134 -61.564 1.00 96.50 333 THR A CA 1
ATOM 2631 C C . THR A 1 333 ? 21.730 15.164 -62.682 1.00 96.50 333 THR A C 1
ATOM 2633 O O . THR A 1 333 ? 21.806 14.803 -63.858 1.00 96.50 333 THR A O 1
ATOM 2636 N N . ARG A 1 334 ? 21.594 16.457 -62.355 1.00 97.44 334 ARG A N 1
ATOM 2637 C CA . ARG A 1 334 ? 21.570 17.550 -63.342 1.00 97.44 334 ARG A CA 1
ATOM 2638 C C . ARG A 1 334 ? 22.875 17.635 -64.135 1.00 97.44 334 ARG A C 1
ATOM 2640 O O . ARG A 1 334 ? 22.834 17.769 -65.358 1.00 97.44 334 ARG A O 1
ATOM 2647 N N . LEU A 1 335 ? 24.027 17.549 -63.468 1.00 96.25 335 LEU A N 1
ATOM 2648 C CA . LEU A 1 335 ? 25.344 17.555 -64.111 1.00 96.25 335 LEU A CA 1
ATOM 2649 C C . LEU A 1 335 ? 25.558 16.308 -64.970 1.00 96.25 335 LEU A C 1
ATOM 2651 O O . LEU A 1 335 ? 26.073 16.423 -66.078 1.00 96.25 335 LEU A O 1
ATOM 2655 N N . GLN A 1 336 ? 25.124 15.133 -64.512 1.00 95.56 336 GLN A N 1
ATOM 2656 C CA . GLN A 1 336 ? 25.158 13.903 -65.299 1.00 95.56 336 GLN A CA 1
ATOM 2657 C C . GLN A 1 336 ? 24.288 14.024 -66.556 1.00 95.56 336 GLN A C 1
ATOM 2659 O O . GLN A 1 336 ? 24.753 13.695 -67.646 1.00 95.56 336 GLN A O 1
ATOM 2664 N N . ALA A 1 337 ? 23.069 14.557 -66.432 1.00 94.38 337 ALA A N 1
ATOM 2665 C CA . ALA A 1 337 ? 22.189 14.821 -67.568 1.00 94.38 337 ALA A CA 1
ATOM 2666 C C . ALA A 1 337 ? 22.826 15.820 -68.550 1.00 94.38 337 ALA A C 1
ATOM 2668 O O . ALA A 1 337 ? 22.876 15.564 -69.752 1.00 94.38 337 ALA A O 1
ATOM 2669 N N . MET A 1 338 ? 23.401 16.915 -68.049 1.00 93.44 338 MET A N 1
ATOM 2670 C CA . MET A 1 338 ? 24.095 17.908 -68.870 1.00 93.44 338 MET A CA 1
ATOM 2671 C C . MET A 1 338 ? 25.322 17.312 -69.581 1.00 93.44 338 MET A C 1
ATOM 2673 O O . MET A 1 338 ? 25.498 17.523 -70.779 1.00 93.44 338 MET A O 1
ATOM 2677 N N . ASN A 1 339 ? 26.132 16.514 -68.881 1.00 90.75 339 ASN A N 1
ATOM 2678 C CA . ASN A 1 339 ? 27.274 15.808 -69.462 1.00 90.75 339 ASN A CA 1
ATOM 2679 C C . ASN A 1 339 ? 26.834 14.780 -70.509 1.00 90.75 339 ASN A C 1
ATOM 2681 O O . ASN A 1 339 ? 27.490 14.658 -71.539 1.00 90.75 339 ASN A O 1
ATOM 2685 N N . SER A 1 340 ? 25.717 14.079 -70.290 1.00 87.94 340 SER A N 1
ATOM 2686 C CA . SER A 1 340 ? 25.153 13.159 -71.284 1.00 87.94 340 SER A CA 1
ATOM 2687 C C . SER A 1 340 ? 24.684 13.896 -72.543 1.00 87.94 340 SER A C 1
ATOM 2689 O O . SER A 1 340 ? 24.989 13.462 -73.651 1.00 87.94 340 SER A O 1
ATOM 2691 N N . ALA A 1 341 ? 24.047 15.064 -72.391 1.00 87.44 341 ALA A N 1
ATOM 2692 C CA . ALA A 1 341 ? 23.616 15.903 -73.505 1.00 87.44 341 ALA A CA 1
ATOM 2693 C C . ALA A 1 341 ? 24.808 16.478 -74.287 1.00 87.44 341 ALA A C 1
ATOM 2695 O O . ALA A 1 341 ? 24.818 16.433 -75.516 1.00 87.44 341 ALA A O 1
ATOM 2696 N N . PHE A 1 342 ? 25.844 16.968 -73.596 1.00 85.62 342 PHE A N 1
ATOM 2697 C CA . PHE A 1 342 ? 27.083 17.400 -74.248 1.00 85.62 342 PHE A CA 1
ATOM 2698 C C . PHE A 1 342 ? 27.815 16.238 -74.918 1.00 85.62 342 PHE A C 1
ATOM 2700 O O . PHE A 1 342 ? 28.338 16.412 -76.015 1.00 85.62 342 PHE A O 1
ATOM 2707 N N . GLY A 1 343 ? 27.815 15.054 -74.304 1.00 82.44 343 GLY A N 1
ATOM 2708 C CA . GLY A 1 343 ? 28.321 13.827 -74.911 1.00 82.44 343 GLY A CA 1
ATOM 2709 C C . GLY A 1 343 ? 27.612 13.523 -76.229 1.00 82.44 343 GLY A C 1
ATOM 2710 O O . GLY A 1 343 ? 28.279 13.375 -77.247 1.00 82.44 343 GLY A O 1
ATOM 2711 N N . ALA A 1 344 ? 26.277 13.534 -76.241 1.00 79.69 344 ALA A N 1
ATOM 2712 C CA . ALA A 1 344 ? 25.481 13.337 -77.452 1.00 79.69 344 ALA A CA 1
ATOM 2713 C C . ALA A 1 344 ? 25.717 14.433 -78.511 1.00 79.69 344 ALA A C 1
ATOM 2715 O O . ALA A 1 344 ? 25.797 14.134 -79.696 1.00 79.69 344 ALA A O 1
ATOM 2716 N N . GLN A 1 345 ? 25.886 15.700 -78.119 1.00 79.81 345 GLN A N 1
ATOM 2717 C CA . GLN A 1 345 ? 26.186 16.784 -79.067 1.00 79.81 345 GLN A CA 1
ATOM 2718 C C . GLN A 1 345 ? 27.598 16.693 -79.663 1.00 79.81 345 GLN A C 1
ATOM 2720 O O . GLN A 1 345 ? 27.781 16.964 -80.849 1.00 79.81 345 GLN A O 1
ATOM 2725 N N . LEU A 1 346 ? 28.603 16.339 -78.856 1.00 75.62 346 LEU A N 1
ATOM 2726 C CA . LEU A 1 346 ? 30.002 16.256 -79.288 1.00 75.62 346 LEU A CA 1
ATOM 2727 C C . LEU A 1 346 ? 30.299 14.976 -80.073 1.00 75.62 346 LEU A C 1
ATOM 2729 O O . LEU A 1 346 ? 31.112 15.002 -80.995 1.00 75.62 346 LEU A O 1
ATOM 2733 N N . LEU A 1 347 ? 29.661 13.865 -79.702 1.00 71.44 347 LEU A N 1
ATOM 2734 C CA . LEU A 1 347 ? 29.889 12.547 -80.298 1.00 71.44 347 LEU A CA 1
ATOM 2735 C C . LEU A 1 347 ? 28.809 12.161 -81.326 1.00 71.44 347 LEU A C 1
ATOM 2737 O O . LEU A 1 347 ? 29.008 11.204 -82.069 1.00 71.44 347 LEU A O 1
ATOM 2741 N N . GLY A 1 348 ? 27.724 12.937 -81.430 1.00 56.25 348 GLY A N 1
ATOM 2742 C CA . GLY A 1 348 ? 26.529 12.612 -82.214 1.00 56.25 348 GLY A CA 1
ATOM 2743 C C . GLY A 1 348 ? 25.599 11.644 -81.468 1.00 56.25 348 GLY A C 1
ATOM 2744 O O . GLY A 1 348 ? 26.061 10.828 -80.671 1.00 56.25 348 GLY A O 1
ATOM 2745 N N . GLU A 1 349 ? 24.285 11.722 -81.716 1.00 55.66 349 GLU A N 1
ATOM 2746 C CA . GLU A 1 349 ? 23.306 10.693 -81.322 1.00 55.66 349 GLU A CA 1
ATOM 2747 C C . GLU A 1 349 ? 23.683 9.364 -81.982 1.00 55.66 349 GLU A C 1
ATOM 2749 O O . GLU A 1 349 ? 23.300 9.066 -83.109 1.00 55.66 349 GLU A O 1
ATOM 2754 N N . ALA A 1 350 ? 24.519 8.589 -81.308 1.00 51.22 350 ALA A N 1
ATOM 2755 C CA . ALA A 1 350 ? 25.003 7.325 -81.828 1.00 51.22 350 ALA A CA 1
ATOM 2756 C C . ALA A 1 350 ? 25.269 6.356 -80.670 1.00 51.22 350 ALA A C 1
ATOM 2758 O O . ALA A 1 350 ? 26.321 5.727 -80.567 1.00 51.22 350 ALA A O 1
ATOM 2759 N N . LEU A 1 351 ? 24.296 6.284 -79.760 1.00 51.53 351 LEU A N 1
ATOM 2760 C CA . LEU A 1 351 ? 24.299 5.375 -78.615 1.00 51.53 351 LEU A CA 1
ATOM 2761 C C . LEU A 1 351 ? 23.340 4.186 -78.773 1.00 51.53 351 LEU A C 1
ATOM 2763 O O . LEU A 1 351 ? 23.094 3.512 -77.783 1.00 51.53 351 LEU A O 1
ATOM 2767 N N . ASP A 1 352 ? 22.889 3.878 -79.994 1.00 53.81 352 ASP A N 1
ATOM 2768 C CA . ASP A 1 352 ? 22.269 2.573 -80.293 1.00 53.81 352 ASP A CA 1
ATOM 2769 C C . ASP A 1 352 ? 23.171 1.633 -81.123 1.00 53.81 352 ASP A C 1
ATOM 2771 O O . ASP A 1 352 ? 22.944 0.429 -81.115 1.00 53.81 352 ASP A O 1
ATOM 2775 N N . ASP A 1 353 ? 24.273 2.120 -81.718 1.00 51.72 353 ASP A N 1
ATOM 2776 C CA . ASP A 1 353 ? 25.269 1.295 -82.435 1.00 51.72 353 ASP A CA 1
ATOM 2777 C C . ASP A 1 353 ? 26.697 1.570 -81.913 1.00 51.72 353 ASP A C 1
ATOM 2779 O O . ASP A 1 353 ? 27.550 2.184 -82.566 1.00 51.72 353 ASP A O 1
ATOM 2783 N N . GLY A 1 354 ? 26.957 1.120 -80.681 1.00 56.78 354 GLY A N 1
ATOM 2784 C CA . GLY A 1 354 ? 28.115 1.481 -79.844 1.00 56.78 354 GLY A CA 1
ATOM 2785 C C . GLY A 1 354 ? 29.526 1.128 -80.347 1.00 56.78 354 GLY A C 1
ATOM 2786 O O . GLY A 1 354 ? 30.498 1.419 -79.656 1.00 56.78 354 GLY A O 1
ATOM 2787 N N . THR A 1 355 ? 29.696 0.542 -81.533 1.00 57.22 355 THR A N 1
ATOM 2788 C CA . THR A 1 355 ? 31.026 0.248 -82.112 1.00 57.22 355 THR A CA 1
ATOM 2789 C C . THR A 1 355 ? 31.276 0.971 -83.436 1.00 57.22 355 THR A C 1
ATOM 2791 O O . THR A 1 355 ? 32.391 1.442 -83.673 1.00 57.22 355 THR A O 1
ATOM 2794 N N . ALA A 1 356 ? 30.245 1.153 -84.265 1.00 55.25 356 ALA A N 1
ATOM 2795 C CA . ALA A 1 356 ? 30.350 1.876 -85.531 1.00 55.25 356 ALA A CA 1
ATOM 2796 C C . ALA A 1 356 ? 30.492 3.390 -85.303 1.00 55.25 356 ALA A C 1
ATOM 2798 O O . ALA A 1 356 ? 31.375 4.025 -85.882 1.00 55.25 356 ALA A O 1
ATOM 2799 N N . ALA A 1 357 ? 29.718 3.943 -84.369 1.00 57.91 357 ALA A N 1
ATOM 2800 C CA . ALA A 1 357 ? 29.728 5.357 -84.008 1.00 57.91 357 ALA A CA 1
ATOM 2801 C C . ALA A 1 357 ? 31.078 5.852 -83.471 1.00 57.91 357 ALA A C 1
ATOM 2803 O O . ALA A 1 357 ? 31.587 6.899 -83.873 1.00 57.91 357 ALA A O 1
ATOM 2804 N N . VAL A 1 358 ? 31.693 5.063 -82.585 1.00 60.28 358 VAL A N 1
ATOM 2805 C CA . VAL A 1 358 ? 33.007 5.365 -82.003 1.00 60.28 358 VAL A CA 1
ATOM 2806 C C . VAL A 1 358 ? 34.086 5.311 -83.083 1.00 60.28 358 VAL A C 1
ATOM 2808 O O . VAL A 1 358 ? 34.956 6.180 -83.126 1.00 60.28 358 VAL A O 1
ATOM 2811 N N . SER A 1 359 ? 34.003 4.348 -84.008 1.00 63.16 359 SER A N 1
ATOM 2812 C CA . SER A 1 359 ? 34.931 4.262 -85.140 1.00 63.16 359 SER A CA 1
ATOM 2813 C C . SER A 1 359 ? 34.793 5.454 -86.097 1.00 63.16 359 SER A C 1
ATOM 2815 O O . SER A 1 359 ? 35.799 5.999 -86.556 1.00 63.16 359 SER A O 1
ATOM 2817 N N . GLU A 1 360 ? 33.568 5.937 -86.326 1.00 64.50 360 GLU A N 1
ATOM 2818 C CA . GLU A 1 360 ? 33.318 7.092 -87.181 1.00 64.50 360 GLU A CA 1
ATOM 2819 C C . GLU A 1 360 ? 33.761 8.398 -86.503 1.00 64.50 360 GLU A C 1
ATOM 2821 O O . GLU A 1 360 ? 34.428 9.218 -87.134 1.00 64.50 360 GLU A O 1
ATOM 2826 N N . ALA A 1 361 ? 33.509 8.570 -85.203 1.00 67.75 361 ALA A N 1
ATOM 2827 C CA . ALA A 1 361 ? 33.990 9.714 -84.425 1.00 67.75 361 ALA A CA 1
ATOM 2828 C C . ALA A 1 361 ? 35.527 9.773 -84.369 1.00 67.75 361 ALA A C 1
ATOM 2830 O O . ALA A 1 361 ? 36.116 10.837 -84.577 1.00 67.75 361 ALA A O 1
ATOM 2831 N N . VAL A 1 362 ? 36.190 8.628 -84.180 1.00 74.81 362 VAL A N 1
ATOM 2832 C CA . VAL A 1 362 ? 37.656 8.524 -84.249 1.00 74.81 362 VAL A CA 1
ATOM 2833 C C . VAL A 1 362 ? 38.153 8.836 -85.662 1.00 74.81 362 VAL A C 1
ATOM 2835 O O . VAL A 1 362 ? 39.115 9.586 -85.815 1.00 74.81 362 VAL A O 1
ATOM 2838 N N . SER A 1 363 ? 37.473 8.370 -86.713 1.00 75.75 363 SER A N 1
ATOM 2839 C CA . SER A 1 363 ? 37.833 8.706 -88.100 1.00 75.75 363 SER A CA 1
ATOM 2840 C C . SER A 1 363 ? 37.647 10.200 -88.424 1.00 75.75 363 SER A C 1
ATOM 2842 O O . SER A 1 363 ? 38.477 10.800 -89.114 1.00 75.75 363 SER A O 1
ATOM 2844 N N . ARG A 1 364 ? 36.616 10.850 -87.865 1.00 78.00 364 ARG A N 1
ATOM 2845 C CA . ARG A 1 364 ? 36.379 12.300 -87.969 1.00 78.00 364 ARG A CA 1
ATOM 2846 C C . ARG A 1 364 ? 37.442 13.100 -87.210 1.00 78.00 364 ARG A C 1
ATOM 2848 O O . ARG A 1 364 ? 37.932 14.107 -87.717 1.00 78.00 364 ARG A O 1
ATOM 2855 N N . LEU A 1 365 ? 37.866 12.629 -86.037 1.00 79.44 365 LEU A N 1
ATOM 2856 C CA . LEU A 1 365 ? 38.995 13.207 -85.301 1.00 79.44 365 LEU A CA 1
ATOM 2857 C C . LEU A 1 365 ? 40.310 13.076 -86.079 1.00 79.44 365 LEU A C 1
ATOM 2859 O O . LEU A 1 365 ? 41.033 14.061 -86.225 1.00 79.44 365 LEU A O 1
ATOM 2863 N N . LEU A 1 366 ? 40.590 11.901 -86.645 1.00 80.25 366 LEU A N 1
ATOM 2864 C CA . LEU A 1 366 ? 41.794 11.658 -87.443 1.00 80.25 366 LEU A CA 1
ATOM 2865 C C . LEU A 1 366 ? 41.814 12.488 -88.737 1.00 80.25 366 LEU A C 1
ATOM 2867 O O . LEU A 1 366 ? 42.861 13.020 -89.100 1.00 80.25 366 LEU A O 1
ATOM 2871 N N . THR A 1 367 ? 40.671 12.674 -89.402 1.00 82.94 367 THR A N 1
ATOM 2872 C CA . THR A 1 367 ? 40.560 13.536 -90.597 1.00 82.94 367 THR A CA 1
ATOM 2873 C C . THR A 1 367 ? 40.660 15.027 -90.270 1.00 82.94 367 THR A C 1
ATOM 2875 O O . THR A 1 367 ? 41.232 15.800 -91.040 1.00 82.94 367 THR A O 1
ATOM 2878 N N . LEU A 1 368 ? 40.166 15.469 -89.111 1.00 84.00 368 LEU A N 1
ATOM 2879 C CA . LEU A 1 368 ? 40.411 16.832 -88.635 1.00 84.00 368 LEU A CA 1
ATOM 2880 C C . LEU A 1 368 ? 41.887 17.047 -88.291 1.00 84.00 368 LEU A C 1
ATOM 2882 O O . LEU A 1 368 ? 42.448 18.094 -88.626 1.00 84.00 368 LEU A O 1
ATOM 2886 N N . GLN A 1 369 ? 42.528 16.054 -87.675 1.00 84.50 369 GLN A N 1
ATOM 2887 C CA . GLN A 1 369 ? 43.948 16.094 -87.354 1.00 84.50 369 GLN A CA 1
ATOM 2888 C C . GLN A 1 369 ? 44.815 16.103 -88.619 1.00 84.50 369 GLN A C 1
ATOM 2890 O O . GLN A 1 369 ? 45.724 16.929 -88.707 1.00 84.50 369 GLN A O 1
ATOM 2895 N N . SER A 1 370 ? 44.501 15.292 -89.635 1.00 83.88 370 SER A N 1
ATOM 2896 C CA . SER A 1 370 ? 45.209 15.329 -90.922 1.00 83.88 370 SER A CA 1
ATOM 2897 C C . SER A 1 370 ? 45.042 16.685 -91.612 1.00 83.88 370 SER A C 1
ATOM 2899 O O . SER A 1 370 ? 46.028 17.303 -92.007 1.00 83.88 370 SER A O 1
ATOM 2901 N N . ARG A 1 371 ? 43.822 17.235 -91.643 1.00 88.06 371 ARG A N 1
ATOM 2902 C CA . ARG A 1 371 ? 43.543 18.557 -92.227 1.00 88.06 371 ARG A CA 1
ATOM 2903 C C . ARG A 1 371 ? 44.221 19.705 -91.470 1.00 88.06 371 ARG A C 1
ATOM 2905 O O . ARG A 1 371 ? 44.513 20.750 -92.062 1.00 88.06 371 ARG A O 1
ATOM 2912 N N . LEU A 1 372 ? 44.455 19.556 -90.164 1.00 87.88 372 LEU A N 1
ATOM 2913 C CA . LEU A 1 372 ? 45.262 20.488 -89.372 1.00 87.88 372 LEU A CA 1
ATOM 2914 C C . LEU A 1 372 ? 46.750 20.373 -89.712 1.00 87.88 372 LEU A C 1
ATOM 2916 O O . LEU A 1 372 ? 47.401 21.406 -89.875 1.00 87.88 372 LEU A O 1
ATOM 2920 N N . CYS A 1 373 ? 47.276 19.156 -89.861 1.00 86.19 373 CYS A N 1
ATOM 2921 C CA . CYS A 1 373 ? 48.648 18.930 -90.315 1.00 86.19 373 CYS A CA 1
ATOM 2922 C C . CYS A 1 373 ? 48.878 19.519 -91.715 1.00 86.19 373 CYS A C 1
ATOM 2924 O O . CYS A 1 373 ? 49.785 20.331 -91.877 1.00 86.19 373 CYS A O 1
ATOM 2926 N N . GLU A 1 374 ? 47.989 19.260 -92.677 1.00 87.12 374 GLU A N 1
ATOM 2927 C CA . GLU A 1 374 ? 48.065 19.839 -94.027 1.00 87.12 374 GLU A CA 1
ATOM 2928 C C . GLU A 1 374 ? 48.046 21.372 -94.012 1.00 87.12 374 GLU A C 1
ATOM 2930 O O . GLU A 1 374 ? 48.768 22.027 -94.764 1.00 87.12 374 GLU A O 1
ATOM 2935 N N . ARG A 1 375 ? 47.212 21.987 -93.161 1.00 89.00 375 ARG A N 1
ATOM 2936 C CA . ARG A 1 375 ? 47.192 23.451 -93.016 1.00 89.00 375 ARG A CA 1
ATOM 2937 C C . ARG A 1 375 ? 48.489 23.981 -92.418 1.00 89.00 375 ARG A C 1
ATOM 2939 O O . ARG A 1 375 ? 48.967 25.021 -92.864 1.00 89.00 375 ARG A O 1
ATOM 2946 N N . ARG A 1 376 ? 49.069 23.281 -91.440 1.00 88.44 376 ARG A N 1
ATOM 2947 C CA . ARG A 1 376 ? 50.378 23.639 -90.874 1.00 88.44 376 ARG A CA 1
ATOM 2948 C C . ARG A 1 376 ? 51.477 23.532 -91.925 1.00 88.44 376 ARG A C 1
ATOM 2950 O O . ARG A 1 376 ? 52.275 24.455 -92.032 1.00 88.44 376 ARG A O 1
ATOM 2957 N N . GLU A 1 377 ? 51.479 22.481 -92.736 1.00 89.31 377 GLU A N 1
ATOM 2958 C CA . GLU A 1 377 ? 52.427 22.304 -93.840 1.00 89.31 377 GLU A CA 1
ATOM 2959 C C . GLU A 1 377 ? 52.274 23.386 -94.911 1.00 89.31 377 GLU A C 1
ATOM 2961 O O . GLU A 1 377 ? 53.268 24.000 -95.294 1.00 89.31 377 GLU A O 1
ATOM 2966 N N . LYS A 1 378 ? 51.041 23.697 -95.339 1.00 89.06 378 LYS A N 1
ATOM 2967 C CA . LYS A 1 378 ? 50.761 24.806 -96.271 1.00 89.06 378 LYS A CA 1
ATOM 2968 C C . LYS A 1 378 ? 51.258 26.135 -95.721 1.00 89.06 378 LYS A C 1
ATOM 2970 O O . LYS A 1 378 ? 51.940 26.865 -96.431 1.00 89.06 378 LYS A O 1
ATOM 2975 N N . HIS A 1 379 ? 50.997 26.412 -94.449 1.00 88.44 379 HIS A N 1
ATOM 2976 C CA . HIS A 1 379 ? 51.475 27.623 -93.793 1.00 88.44 379 HIS A CA 1
ATOM 2977 C C . HIS A 1 379 ? 53.009 27.653 -93.664 1.00 88.44 379 HIS A C 1
ATOM 2979 O O . HIS A 1 379 ? 53.621 28.702 -93.847 1.00 88.44 379 HIS A O 1
ATOM 2985 N N . CYS A 1 380 ? 53.666 26.519 -93.404 1.00 87.31 380 CYS A N 1
ATOM 2986 C CA . CYS A 1 380 ? 55.127 26.419 -93.438 1.00 87.31 380 CYS A CA 1
ATOM 2987 C C . CYS A 1 380 ? 55.683 26.645 -94.854 1.00 87.31 380 CYS A C 1
ATOM 2989 O O . CYS A 1 380 ? 56.659 27.373 -95.012 1.00 87.31 380 CYS A O 1
ATOM 2991 N N . ALA A 1 381 ? 55.043 26.092 -95.888 1.00 87.56 381 ALA A N 1
ATOM 2992 C CA . ALA A 1 381 ? 55.418 26.309 -97.282 1.00 87.56 381 ALA A CA 1
ATOM 2993 C C . ALA A 1 381 ? 55.203 27.769 -97.714 1.00 87.56 381 ALA A C 1
ATOM 2995 O O . ALA A 1 381 ? 56.033 28.331 -98.423 1.00 87.56 381 ALA A O 1
ATOM 2996 N N . GLU A 1 382 ? 54.125 28.412 -97.269 1.00 86.75 382 GLU A N 1
ATOM 2997 C CA . GLU A 1 382 ? 53.879 29.843 -97.471 1.00 86.75 382 GLU A CA 1
ATOM 2998 C C . GLU A 1 382 ? 54.914 30.697 -96.744 1.00 86.75 382 GLU A C 1
ATOM 3000 O O . GLU A 1 382 ? 55.478 31.606 -97.350 1.00 86.75 382 GLU A O 1
ATOM 3005 N N . LYS A 1 383 ? 55.247 30.369 -95.490 1.00 90.00 383 LYS A N 1
ATOM 3006 C CA . LYS A 1 383 ? 56.352 31.007 -94.765 1.00 90.00 383 LYS A CA 1
ATOM 3007 C C . LYS A 1 383 ? 57.675 30.865 -95.509 1.00 90.00 383 LYS A C 1
ATOM 3009 O O . LYS A 1 383 ? 58.398 31.849 -95.614 1.00 90.00 383 LYS A O 1
ATOM 3014 N N . GLN A 1 384 ? 57.971 29.691 -96.064 1.00 87.50 384 GLN A N 1
ATOM 3015 C CA . GLN A 1 384 ? 59.179 29.472 -96.858 1.00 87.50 384 GLN A CA 1
ATOM 3016 C C . GLN A 1 384 ? 59.156 30.290 -98.155 1.00 87.50 384 GLN A C 1
ATOM 3018 O O . GLN A 1 384 ? 60.131 30.970 -98.451 1.00 87.50 384 GLN A O 1
ATOM 3023 N N . LYS A 1 385 ? 58.030 30.320 -98.883 1.00 89.50 385 LYS A N 1
ATOM 3024 C CA . LYS A 1 385 ? 57.853 31.168 -100.077 1.00 89.50 385 LYS A CA 1
ATOM 3025 C C . LYS A 1 385 ? 58.036 32.649 -99.756 1.00 89.50 385 LYS A C 1
ATOM 3027 O O . LYS A 1 385 ? 58.654 33.368 -100.535 1.00 89.50 385 LYS A O 1
ATOM 3032 N N . LEU A 1 386 ? 57.503 33.115 -98.627 1.00 88.06 386 LEU A N 1
ATOM 3033 C CA . LEU A 1 386 ? 57.682 34.489 -98.164 1.00 88.06 386 LEU A CA 1
ATOM 3034 C C . LEU A 1 386 ? 59.134 34.752 -97.765 1.00 88.06 386 LEU A C 1
ATOM 3036 O O . LEU A 1 386 ? 59.666 35.785 -98.148 1.00 88.06 386 LEU A O 1
ATOM 3040 N N . ALA A 1 387 ? 59.797 33.819 -97.081 1.00 86.75 387 ALA A N 1
ATOM 3041 C CA . ALA A 1 387 ? 61.217 33.922 -96.757 1.00 86.75 387 ALA A CA 1
ATOM 3042 C C . ALA A 1 387 ? 62.091 33.957 -98.021 1.00 86.75 387 ALA A C 1
ATOM 3044 O O . ALA A 1 387 ? 62.992 34.782 -98.115 1.00 86.75 387 ALA A O 1
ATOM 3045 N N . ASP A 1 388 ? 61.804 33.129 -99.025 1.00 87.31 388 ASP A N 1
ATOM 3046 C CA . ASP A 1 388 ? 62.507 33.141 -100.310 1.00 87.31 388 ASP A CA 1
ATOM 3047 C C . ASP A 1 388 ? 62.237 34.434 -101.082 1.00 87.31 388 ASP A C 1
ATOM 3049 O O . ASP A 1 388 ? 63.167 35.022 -101.633 1.00 87.31 388 ASP A O 1
ATOM 3053 N N . LYS A 1 389 ? 60.993 34.931 -101.062 1.00 88.50 389 LYS A N 1
ATOM 3054 C CA . LYS A 1 389 ? 60.634 36.226 -101.647 1.00 88.50 389 LYS A CA 1
ATOM 3055 C C . LYS A 1 389 ? 61.364 37.373 -100.947 1.00 88.50 389 LYS A C 1
ATOM 3057 O O . LYS A 1 389 ? 61.904 38.239 -101.629 1.00 88.50 389 LYS A O 1
ATOM 3062 N N . ILE A 1 390 ? 61.458 37.345 -99.617 1.00 85.00 390 ILE A N 1
ATOM 3063 C CA . ILE A 1 390 ? 62.269 38.283 -98.833 1.00 85.00 390 ILE A CA 1
ATOM 3064 C C . ILE A 1 390 ? 63.735 38.170 -99.252 1.00 85.00 390 ILE A C 1
ATOM 3066 O O . ILE A 1 390 ? 64.293 39.177 -99.653 1.00 85.00 390 ILE A O 1
ATOM 3070 N N . ARG A 1 391 ? 64.330 36.972 -99.332 1.00 86.69 391 ARG A N 1
ATOM 3071 C CA . ARG A 1 391 ? 65.717 36.802 -99.816 1.00 86.69 391 ARG A CA 1
ATOM 3072 C C . ARG A 1 391 ? 65.923 37.286 -101.254 1.00 86.69 391 ARG A C 1
ATOM 3074 O O . ARG A 1 391 ? 67.018 37.720 -101.603 1.00 86.69 391 ARG A O 1
ATOM 3081 N N . THR A 1 392 ? 64.927 37.167 -102.137 1.00 83.06 392 THR A N 1
ATOM 3082 C CA . THR A 1 392 ? 65.008 37.734 -103.498 1.00 83.06 392 THR A CA 1
ATOM 3083 C C . THR A 1 392 ? 64.886 39.250 -103.494 1.00 83.06 392 THR A C 1
ATOM 3085 O O . THR A 1 392 ? 65.614 39.897 -104.236 1.00 83.06 392 THR A O 1
ATOM 3088 N N . LEU A 1 393 ? 64.027 39.821 -102.645 1.00 82.00 393 LEU A N 1
ATOM 3089 C CA . LEU A 1 393 ? 63.898 41.266 -102.475 1.00 82.00 393 LEU A CA 1
ATOM 3090 C C . LEU A 1 393 ? 65.136 41.852 -101.796 1.00 82.00 393 LEU A C 1
ATOM 3092 O O . LEU A 1 393 ? 65.597 42.898 -102.211 1.00 82.00 393 LEU A O 1
ATOM 3096 N N . GLU A 1 394 ? 65.733 41.167 -100.826 1.00 80.25 394 GLU A N 1
ATOM 3097 C CA . GLU A 1 394 ? 67.001 41.538 -100.194 1.00 80.25 394 GLU A CA 1
ATOM 3098 C C . GLU A 1 394 ? 68.161 41.463 -101.185 1.00 80.25 394 GLU A C 1
ATOM 3100 O O . GLU A 1 394 ? 68.979 42.373 -101.217 1.00 80.25 394 GLU A O 1
ATOM 3105 N N . ARG A 1 395 ? 68.216 40.442 -102.053 1.00 78.62 395 ARG A N 1
ATOM 3106 C CA . ARG A 1 395 ? 69.191 40.397 -103.158 1.00 78.62 395 ARG A CA 1
ATOM 3107 C C . ARG A 1 395 ? 68.933 41.476 -104.209 1.00 78.62 395 ARG A C 1
ATOM 3109 O O . ARG A 1 395 ? 69.890 42.058 -104.699 1.00 78.62 395 ARG A O 1
ATOM 3116 N N . GLY A 1 396 ? 67.671 41.770 -104.518 1.00 71.81 396 GLY A N 1
ATOM 3117 C CA . GLY A 1 396 ? 67.270 42.853 -105.416 1.00 71.81 396 GLY A CA 1
ATOM 3118 C C . GLY A 1 396 ? 67.572 44.238 -104.841 1.00 71.81 396 GLY A C 1
ATOM 3119 O O . GLY A 1 396 ? 68.027 45.103 -105.570 1.00 71.81 396 GLY A O 1
ATOM 3120 N N . MET A 1 397 ? 67.424 44.433 -103.529 1.00 64.94 397 MET A N 1
ATOM 3121 C CA . MET A 1 397 ? 67.861 45.636 -102.817 1.00 64.94 397 MET A CA 1
ATOM 3122 C C . MET A 1 397 ? 69.387 45.693 -102.718 1.00 64.94 397 MET A C 1
ATOM 3124 O O . MET A 1 397 ? 69.953 46.756 -102.902 1.00 64.94 397 MET A O 1
ATOM 3128 N N . ALA A 1 398 ? 70.081 44.571 -102.516 1.00 59.59 398 ALA A N 1
ATOM 3129 C CA . ALA A 1 398 ? 71.544 44.524 -102.553 1.00 59.59 398 ALA A CA 1
ATOM 3130 C C . ALA A 1 398 ? 72.108 44.786 -103.966 1.00 59.59 398 ALA A C 1
ATOM 3132 O O . ALA A 1 398 ? 73.197 45.337 -104.090 1.00 59.59 398 ALA A O 1
ATOM 3133 N N . GLN A 1 399 ? 71.364 44.447 -105.026 1.00 58.22 399 GLN A N 1
ATOM 3134 C CA . GLN A 1 399 ? 71.682 44.801 -106.416 1.00 58.22 399 GLN A CA 1
ATOM 3135 C C . GLN A 1 399 ? 71.245 46.235 -106.773 1.00 58.22 399 GLN A C 1
ATOM 3137 O O . GLN A 1 399 ? 71.960 46.908 -107.507 1.00 58.22 399 GLN A O 1
ATOM 3142 N N . GLY A 1 400 ? 70.159 46.748 -106.185 1.00 54.53 400 GLY A N 1
ATOM 3143 C CA . GLY A 1 400 ? 69.721 48.148 -106.289 1.00 54.53 400 GLY A CA 1
ATOM 3144 C C . GLY A 1 400 ? 70.563 49.132 -105.465 1.00 54.53 400 GLY A C 1
ATOM 3145 O O . GLY A 1 400 ? 70.644 50.302 -105.799 1.00 54.53 400 GLY A O 1
ATOM 3146 N N . ILE A 1 401 ? 71.286 48.668 -104.442 1.00 52.38 401 ILE A N 1
ATOM 3147 C CA . ILE A 1 401 ? 72.281 49.473 -103.707 1.00 52.38 401 ILE A CA 1
ATOM 3148 C C . ILE A 1 401 ? 73.591 49.625 -104.516 1.00 52.38 401 ILE A C 1
ATOM 3150 O O . ILE A 1 401 ? 74.398 50.503 -104.217 1.00 52.38 401 ILE A O 1
ATOM 3154 N N . ALA A 1 402 ? 73.792 48.840 -105.584 1.00 51.03 402 ALA A N 1
ATOM 3155 C CA . ALA A 1 402 ? 74.902 49.011 -106.530 1.00 51.03 402 ALA A CA 1
ATOM 3156 C C . ALA A 1 402 ? 74.530 49.832 -107.788 1.00 51.03 402 ALA A C 1
ATOM 3158 O O . ALA A 1 402 ? 75.422 50.218 -108.543 1.00 51.03 402 ALA A O 1
ATOM 3159 N N . GLN A 1 403 ? 73.244 50.125 -108.007 1.00 49.22 403 GLN A N 1
ATOM 3160 C CA . GLN A 1 403 ? 72.724 50.953 -109.102 1.00 49.22 403 GLN A CA 1
ATOM 3161 C C . GLN A 1 403 ? 71.498 51.730 -108.609 1.00 49.22 403 GLN A C 1
ATOM 3163 O O . GLN A 1 403 ? 70.376 51.332 -108.882 1.00 49.22 403 GLN A O 1
ATOM 3168 N N . ASP A 1 404 ? 71.733 52.756 -107.791 1.00 40.09 404 ASP A N 1
ATOM 3169 C CA . ASP A 1 404 ? 70.936 53.992 -107.701 1.00 40.09 404 ASP A CA 1
ATOM 3170 C C . ASP A 1 404 ? 71.479 54.828 -106.537 1.00 40.09 404 ASP A C 1
ATOM 3172 O O . ASP A 1 404 ? 70.923 54.948 -105.443 1.00 40.09 404 ASP A O 1
ATOM 3176 N N . ALA A 1 405 ? 72.644 55.417 -106.801 1.00 48.00 405 ALA A N 1
ATOM 3177 C CA . ALA A 1 405 ? 73.042 56.651 -106.160 1.00 48.00 405 ALA A CA 1
ATOM 3178 C C . ALA A 1 405 ? 72.256 57.784 -106.834 1.00 48.00 405 ALA A C 1
ATOM 3180 O O . ALA A 1 405 ? 72.757 58.372 -107.777 1.00 48.00 405 ALA A O 1
ATOM 3181 N N . GLU A 1 406 ? 71.022 58.029 -106.389 1.00 36.22 406 GLU A N 1
ATOM 3182 C CA . GLU A 1 406 ? 70.393 59.357 -106.327 1.00 36.22 406 GLU A CA 1
ATOM 3183 C C . GLU A 1 406 ? 69.006 59.255 -105.658 1.00 36.22 406 GLU A C 1
ATOM 3185 O O . GLU A 1 406 ? 68.045 58.676 -106.150 1.00 36.22 406 GLU A O 1
ATOM 3190 N N . LEU A 1 407 ? 68.966 59.796 -104.443 1.00 41.69 407 LEU A N 1
ATOM 3191 C CA . LEU A 1 407 ? 67.829 60.021 -103.542 1.00 41.69 407 LEU A CA 1
ATOM 3192 C C . LEU A 1 407 ? 66.737 60.915 -104.200 1.00 41.69 407 LEU A C 1
ATOM 3194 O O . LEU A 1 407 ? 67.082 61.667 -105.107 1.00 41.69 407 LEU A O 1
ATOM 3198 N N . PRO A 1 408 ? 65.466 60.964 -103.711 1.00 46.34 408 PRO A N 1
ATOM 3199 C CA . PRO A 1 408 ? 65.208 61.314 -102.315 1.00 46.34 408 PRO A CA 1
ATOM 3200 C C . PRO A 1 408 ? 64.005 60.696 -101.591 1.00 46.34 408 PRO A C 1
ATOM 3202 O O . PRO A 1 408 ? 62.928 60.427 -102.114 1.00 46.34 408 PRO A O 1
ATOM 3205 N N . ARG A 1 409 ? 64.215 60.610 -100.274 1.00 44.19 409 ARG A N 1
ATOM 3206 C CA . ARG A 1 409 ? 63.192 60.560 -99.232 1.00 44.19 409 ARG A CA 1
ATOM 3207 C C . ARG A 1 409 ? 62.257 61.767 -99.340 1.00 44.19 409 ARG A C 1
ATOM 3209 O O . ARG A 1 409 ? 62.723 62.903 -99.344 1.00 44.19 409 ARG A O 1
ATOM 3216 N N . SER A 1 410 ? 60.954 61.537 -99.245 1.00 33.16 410 SER A N 1
ATOM 3217 C CA . SER A 1 410 ? 60.084 62.342 -98.377 1.00 33.16 410 SER A CA 1
ATOM 3218 C C . SER A 1 410 ? 58.739 61.652 -98.154 1.00 33.16 410 SER A C 1
ATOM 3220 O O . SER A 1 410 ? 57.962 61.382 -99.060 1.00 33.16 410 SER A O 1
ATOM 3222 N N . SER A 1 411 ? 58.506 61.382 -96.878 1.00 40.47 411 SER A N 1
ATOM 3223 C CA . SER A 1 411 ? 57.220 61.317 -96.198 1.00 40.47 411 SER A CA 1
ATOM 3224 C C . SER A 1 411 ? 56.200 62.348 -96.689 1.00 40.47 411 SER A C 1
ATOM 3226 O O . SER A 1 411 ? 56.525 63.531 -96.750 1.00 40.47 411 SER A O 1
ATOM 3228 N N . THR A 1 412 ? 54.947 61.926 -96.875 1.00 37.00 412 THR A N 1
ATOM 3229 C CA . THR A 1 412 ? 53.768 62.794 -96.733 1.00 37.00 412 THR A CA 1
ATOM 3230 C C . THR A 1 412 ? 52.597 62.039 -96.104 1.00 37.00 412 THR A C 1
ATOM 3232 O O . THR A 1 412 ? 52.417 60.834 -96.261 1.00 37.00 412 THR A O 1
ATOM 3235 N N . THR A 1 413 ? 51.870 62.805 -95.307 1.00 35.16 413 THR A N 1
ATOM 3236 C CA . THR A 1 413 ? 50.718 62.519 -94.458 1.00 35.16 413 THR A CA 1
ATOM 3237 C C . THR A 1 413 ? 49.382 62.718 -95.191 1.00 35.16 413 THR A C 1
ATOM 3239 O O . THR A 1 413 ? 49.333 63.459 -96.168 1.00 35.16 413 THR A O 1
ATOM 3242 N N . SER A 1 414 ? 48.309 62.194 -94.579 1.00 32.38 414 SER A N 1
ATOM 3243 C CA . SER A 1 414 ? 46.946 62.771 -94.490 1.00 32.38 414 SER A CA 1
ATOM 3244 C C . SER A 1 414 ? 45.780 62.192 -95.324 1.00 32.38 414 SER A C 1
ATOM 3246 O O . SER A 1 414 ? 45.824 62.096 -96.544 1.00 32.38 414 SER A O 1
ATOM 3248 N N . THR A 1 415 ? 44.686 61.972 -94.566 1.00 33.66 415 THR A N 1
ATOM 3249 C CA . THR A 1 415 ? 43.254 62.297 -94.814 1.00 33.66 415 THR A CA 1
ATOM 3250 C C . THR A 1 415 ? 42.370 61.463 -95.762 1.00 33.66 415 THR A C 1
ATOM 3252 O O . THR A 1 415 ? 42.453 61.566 -96.976 1.00 33.66 415 THR A O 1
ATOM 3255 N N . GLU A 1 416 ? 41.456 60.693 -95.146 1.00 35.97 416 GLU A N 1
ATOM 3256 C CA . GLU A 1 416 ? 39.995 60.954 -95.035 1.00 35.97 416 GLU A CA 1
ATOM 3257 C C . GLU A 1 416 ? 39.134 61.219 -96.303 1.00 35.97 416 GLU A C 1
ATOM 3259 O O . GLU A 1 416 ? 39.247 62.258 -96.940 1.00 35.97 416 GLU A O 1
ATOM 3264 N N . SER A 1 417 ? 38.182 60.309 -96.592 1.00 37.22 417 SER A N 1
ATOM 3265 C CA . SER A 1 417 ? 36.803 60.542 -97.121 1.00 37.22 417 SER A CA 1
ATOM 3266 C C . SER A 1 417 ? 36.063 59.179 -97.203 1.00 37.22 417 SER A C 1
ATOM 3268 O O . SER A 1 417 ? 36.618 58.217 -97.719 1.00 37.22 417 SER A O 1
ATOM 3270 N N . GLN A 1 418 ? 35.004 58.902 -96.426 1.00 36.97 418 GLN A N 1
ATOM 3271 C CA . GLN A 1 418 ? 33.570 59.278 -96.492 1.00 36.97 418 GLN A CA 1
ATOM 3272 C C . GLN A 1 418 ? 32.650 58.335 -97.308 1.00 36.97 418 GLN A C 1
ATOM 3274 O O . GLN A 1 418 ? 32.910 58.047 -98.469 1.00 36.97 418 GLN A O 1
ATOM 3279 N N . GLY A 1 419 ? 31.516 57.957 -96.682 1.00 31.86 419 GLY A N 1
ATOM 3280 C CA . GLY A 1 419 ? 30.291 57.404 -97.300 1.00 31.86 419 GLY A CA 1
ATOM 3281 C C . GLY A 1 419 ? 29.760 56.123 -96.617 1.00 31.86 419 GLY A C 1
ATOM 3282 O O . GLY A 1 419 ? 30.115 55.034 -97.040 1.00 31.86 419 GLY A O 1
ATOM 3283 N N . ALA A 1 420 ? 29.102 56.149 -95.447 1.00 33.91 420 ALA A N 1
ATOM 3284 C CA . ALA A 1 420 ? 27.703 56.530 -95.158 1.00 33.91 420 ALA A CA 1
ATOM 3285 C C . ALA A 1 420 ? 26.628 55.534 -95.646 1.00 33.91 420 ALA A C 1
ATOM 3287 O O . ALA A 1 420 ? 26.313 55.592 -96.819 1.00 33.91 420 ALA A O 1
ATOM 3288 N N . TRP A 1 421 ? 26.004 54.750 -94.740 1.00 34.59 421 TRP A N 1
ATOM 3289 C CA . TRP A 1 421 ? 24.581 54.325 -94.780 1.00 34.59 421 TRP A CA 1
ATOM 3290 C C . TRP A 1 421 ? 24.047 54.079 -93.341 1.00 34.59 421 TRP A C 1
ATOM 3292 O O . TRP A 1 421 ? 24.413 53.117 -92.677 1.00 34.59 421 TRP A O 1
ATOM 3302 N N . THR A 1 422 ? 23.250 55.039 -92.857 1.00 35.00 422 THR A N 1
ATOM 3303 C CA . THR A 1 422 ? 21.969 54.934 -92.108 1.00 35.00 422 THR A CA 1
ATOM 3304 C C . THR A 1 422 ? 21.682 53.783 -91.105 1.00 35.00 422 THR A C 1
ATOM 3306 O O . THR A 1 422 ? 21.528 52.631 -91.494 1.00 35.00 422 THR A O 1
ATOM 3309 N N . SER A 1 423 ? 21.410 54.156 -89.840 1.00 38.16 423 SER A N 1
ATOM 3310 C CA . SER A 1 423 ? 20.470 53.510 -88.870 1.00 38.16 423 SER A CA 1
ATOM 3311 C C . SER A 1 423 ? 19.003 53.518 -89.394 1.00 38.16 423 SER A C 1
ATOM 3313 O O . SER A 1 423 ? 18.811 54.207 -90.400 1.00 38.16 423 SER A O 1
ATOM 3315 N N . PRO A 1 424 ? 17.936 52.924 -88.766 1.00 46.88 424 PRO A N 1
ATOM 3316 C CA . PRO A 1 424 ? 17.759 52.504 -87.350 1.00 46.88 424 PRO A CA 1
ATOM 3317 C C . PRO A 1 424 ? 16.839 51.272 -87.041 1.00 46.88 424 PRO A C 1
ATOM 3319 O O . PRO A 1 424 ? 16.142 50.745 -87.900 1.00 46.88 424 PRO A O 1
ATOM 3322 N N . GLY A 1 425 ? 16.738 50.923 -85.744 1.00 34.03 425 GLY A N 1
ATOM 3323 C CA . GLY A 1 425 ? 15.598 50.217 -85.112 1.00 34.03 425 GLY A CA 1
ATOM 3324 C C . GLY A 1 425 ? 15.863 48.740 -84.769 1.00 34.03 425 GLY A C 1
ATOM 3325 O O . GLY A 1 425 ? 16.439 48.027 -85.569 1.00 34.03 425 GLY A O 1
ATOM 3326 N N . SER A 1 426 ? 15.459 48.164 -83.632 1.00 30.55 426 SER A N 1
ATOM 3327 C CA . SER A 1 426 ? 14.484 48.584 -82.625 1.00 30.55 426 SER A CA 1
ATOM 3328 C C . SER A 1 426 ? 14.413 47.519 -81.502 1.00 30.55 426 SER A C 1
ATOM 3330 O O . SER A 1 426 ? 14.284 46.342 -81.815 1.00 30.55 426 SER A O 1
ATOM 3332 N N . LEU A 1 427 ? 14.388 47.980 -80.239 1.00 36.62 427 LEU A N 1
ATOM 3333 C CA . LEU A 1 427 ? 13.747 47.401 -79.032 1.00 36.62 427 LEU A CA 1
ATOM 3334 C C . LEU A 1 427 ? 14.283 46.120 -78.345 1.00 36.62 427 LEU A C 1
ATOM 3336 O O . LEU A 1 427 ? 14.486 45.086 -78.967 1.00 36.62 427 LEU A O 1
ATOM 3340 N N . GLY A 1 428 ? 14.330 46.183 -77.000 1.00 33.28 428 GLY A N 1
ATOM 3341 C CA . GLY A 1 428 ? 14.228 45.018 -76.102 1.00 33.28 428 GLY A CA 1
ATOM 3342 C C . GLY A 1 428 ? 15.356 44.869 -75.067 1.00 33.28 428 GLY A C 1
ATOM 3343 O O . GLY A 1 428 ? 16.213 44.022 -75.243 1.00 33.28 428 GLY A O 1
ATOM 3344 N N . THR A 1 429 ? 15.534 45.770 -74.095 1.00 33.72 429 THR A N 1
ATOM 3345 C CA . THR A 1 429 ? 14.994 45.663 -72.714 1.00 33.72 429 THR A CA 1
ATOM 3346 C C . THR A 1 429 ? 15.760 44.691 -71.780 1.00 33.72 429 THR A C 1
ATOM 3348 O O . THR A 1 429 ? 15.724 43.482 -71.949 1.00 33.72 429 THR A O 1
ATOM 3351 N N . THR A 1 430 ? 16.372 45.290 -70.741 1.00 38.88 430 THR A N 1
ATOM 3352 C CA . THR A 1 430 ? 16.680 44.785 -69.375 1.00 38.88 430 THR A CA 1
ATOM 3353 C C . THR A 1 430 ? 17.665 43.621 -69.173 1.00 38.88 430 THR A C 1
ATOM 3355 O O . THR A 1 430 ? 17.370 42.479 -69.485 1.00 38.88 430 THR A O 1
ATOM 3358 N N . VAL A 1 431 ? 18.799 43.881 -68.511 1.00 38.84 431 VAL A N 1
ATOM 3359 C CA . VAL A 1 431 ? 19.043 43.728 -67.052 1.00 38.84 431 VAL A CA 1
ATOM 3360 C C . VAL A 1 431 ? 20.560 43.846 -66.849 1.00 38.84 431 VAL A C 1
ATOM 3362 O O . VAL A 1 431 ? 21.328 42.962 -67.216 1.00 38.84 431 VAL A O 1
ATOM 3365 N N . SER A 1 432 ? 20.999 44.958 -66.260 1.00 40.69 432 SER A N 1
ATOM 3366 C CA . SER A 1 432 ? 22.341 45.089 -65.688 1.00 40.69 432 SER A CA 1
ATOM 3367 C C . SER A 1 432 ? 22.234 44.738 -64.210 1.00 40.69 432 SER A C 1
ATOM 3369 O O . SER A 1 432 ? 21.581 45.454 -63.453 1.00 40.69 432 SER A O 1
ATOM 3371 N N . GLY A 1 433 ? 22.818 43.609 -63.815 1.00 39.69 433 GLY A N 1
ATOM 3372 C CA . GLY A 1 433 ? 22.779 43.146 -62.434 1.00 39.69 433 GLY A CA 1
ATOM 3373 C C . GLY A 1 433 ? 23.407 41.771 -62.258 1.00 39.69 433 GLY A C 1
ATOM 3374 O O . GLY A 1 433 ? 22.685 40.808 -62.057 1.00 39.69 433 GLY A O 1
ATOM 3375 N N . ALA A 1 434 ? 24.738 41.679 -62.331 1.00 34.53 434 ALA A N 1
ATOM 3376 C CA . ALA A 1 434 ? 25.505 40.591 -61.713 1.00 34.53 434 ALA A CA 1
ATOM 3377 C C . ALA A 1 434 ? 27.006 40.921 -61.725 1.00 34.53 434 ALA A C 1
ATOM 3379 O O . ALA A 1 434 ? 27.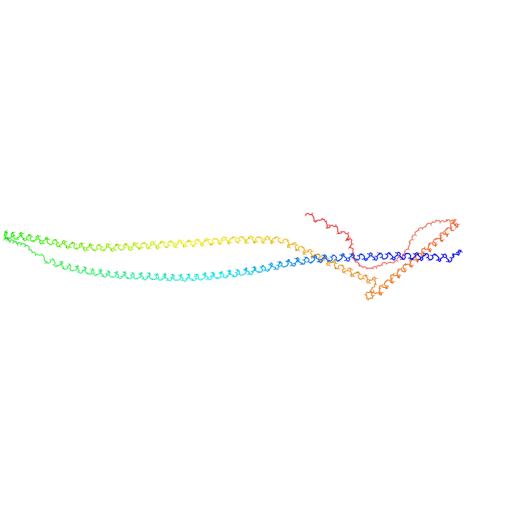753 40.520 -62.614 1.00 34.53 434 ALA A O 1
ATOM 3380 N N . LYS A 1 435 ? 27.467 41.660 -60.712 1.00 43.56 435 LYS A N 1
ATOM 3381 C CA . LYS A 1 435 ? 28.891 41.741 -60.363 1.00 43.56 435 LYS A CA 1
ATOM 3382 C C . LYS A 1 435 ? 29.062 41.626 -58.851 1.00 43.56 435 LYS A C 1
ATOM 3384 O O . LYS A 1 435 ? 29.610 42.520 -58.230 1.00 43.56 435 LYS A O 1
ATOM 3389 N N . THR A 1 436 ? 28.575 40.530 -58.268 1.00 48.81 436 THR A N 1
ATOM 3390 C CA . THR A 1 436 ? 28.830 40.144 -56.868 1.00 48.81 436 THR A CA 1
ATOM 3391 C C . THR A 1 436 ? 28.579 38.644 -56.685 1.00 48.81 436 THR A C 1
ATOM 3393 O O . THR A 1 436 ? 27.462 38.246 -56.376 1.00 48.81 436 THR A O 1
ATOM 3396 N N . ALA A 1 437 ? 29.601 37.809 -56.884 1.00 43.38 437 ALA A N 1
ATOM 3397 C CA . ALA A 1 437 ? 29.601 36.416 -56.419 1.00 43.38 437 ALA A CA 1
ATOM 3398 C C . ALA A 1 437 ? 31.023 35.831 -56.433 1.00 43.38 437 ALA A C 1
ATOM 3400 O O . ALA A 1 437 ? 31.276 34.861 -57.125 1.00 43.38 437 ALA A O 1
ATOM 3401 N N . PHE A 1 438 ? 31.973 36.444 -55.719 1.00 38.94 438 PHE A N 1
ATOM 3402 C CA . PHE A 1 438 ? 33.257 35.804 -55.378 1.00 38.94 438 PHE A CA 1
ATOM 3403 C C . PHE A 1 438 ? 33.879 36.477 -54.142 1.00 38.94 438 PHE A C 1
ATOM 3405 O O . PHE A 1 438 ? 34.984 36.999 -54.197 1.00 38.94 438 PHE A O 1
ATOM 3412 N N . GLN A 1 439 ? 33.139 36.532 -53.026 1.00 44.00 439 GLN A N 1
ATOM 3413 C CA . GLN A 1 439 ? 33.701 36.845 -51.699 1.00 44.00 439 GLN A CA 1
ATOM 3414 C C . GLN A 1 439 ? 32.669 36.614 -50.575 1.00 44.00 439 GLN A C 1
ATOM 3416 O O . GLN A 1 439 ? 32.190 37.553 -49.952 1.00 44.00 439 GLN A O 1
ATOM 3421 N N . SER A 1 440 ? 32.281 35.365 -50.291 1.00 44.19 440 SER A N 1
ATOM 3422 C CA . SER A 1 440 ? 31.582 35.073 -49.019 1.00 44.19 440 SER A CA 1
ATOM 3423 C C . SER A 1 440 ? 31.816 33.664 -48.458 1.00 44.19 440 SER A C 1
ATOM 3425 O O . SER A 1 440 ? 31.000 33.162 -47.693 1.00 44.19 440 SER A O 1
ATOM 3427 N N . GLY A 1 441 ? 32.929 33.015 -48.813 1.00 43.88 441 GLY A N 1
ATOM 3428 C CA . GLY A 1 441 ? 33.230 31.646 -48.368 1.00 43.88 441 GLY A CA 1
ATOM 3429 C C . GLY A 1 441 ? 34.145 31.511 -47.143 1.00 43.88 441 GLY A C 1
ATOM 3430 O O . GLY A 1 441 ? 34.450 30.391 -46.764 1.00 43.88 441 GLY A O 1
ATOM 3431 N N . LEU A 1 442 ? 34.633 32.600 -46.530 1.00 45.81 442 LEU A N 1
ATOM 3432 C CA . LEU A 1 442 ? 35.751 32.522 -45.565 1.00 45.81 442 LEU A CA 1
ATOM 3433 C C . LEU A 1 442 ? 35.606 33.398 -44.302 1.00 45.81 442 LEU A C 1
ATOM 3435 O O . LEU A 1 442 ? 36.602 33.859 -43.753 1.00 45.81 442 LEU A O 1
ATOM 3439 N N . SER A 1 443 ? 34.387 33.631 -43.798 1.00 47.59 443 SER A N 1
ATOM 3440 C CA . SER A 1 443 ? 34.184 34.404 -42.551 1.00 47.59 443 SER A CA 1
ATOM 3441 C C . SER A 1 443 ? 33.319 33.741 -41.467 1.00 47.59 443 SER A C 1
ATOM 3443 O O . SER A 1 443 ? 33.096 34.348 -40.423 1.00 47.59 443 SER A O 1
ATOM 3445 N N . MET A 1 444 ? 32.910 32.480 -41.625 1.00 46.66 444 MET A N 1
ATOM 3446 C CA . MET A 1 444 ? 32.093 31.751 -40.634 1.00 46.66 444 MET A CA 1
ATOM 3447 C C . MET A 1 444 ? 32.902 30.728 -39.811 1.00 46.66 444 MET A C 1
ATOM 3449 O O . MET A 1 444 ? 32.453 29.614 -39.585 1.00 46.66 444 MET A O 1
ATOM 3453 N N . LEU A 1 445 ? 34.109 31.086 -39.352 1.00 47.59 445 LEU A N 1
ATOM 3454 C CA . LEU A 1 445 ? 34.908 30.228 -38.452 1.00 47.59 445 LEU A CA 1
ATOM 3455 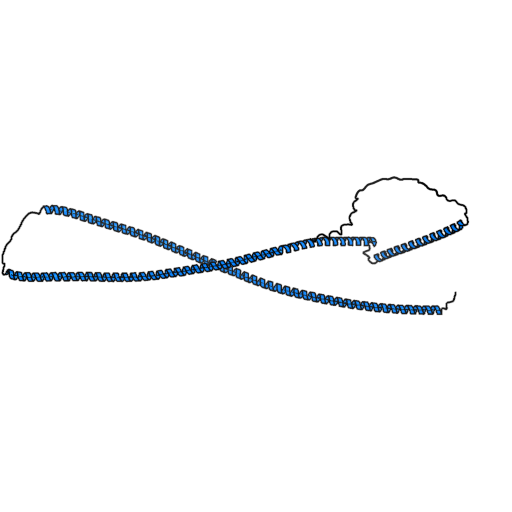C C . LEU A 1 445 ? 35.615 30.998 -37.326 1.00 47.59 445 LEU A C 1
ATOM 3457 O O . LEU A 1 445 ? 36.702 30.641 -36.877 1.00 47.59 445 LEU A O 1
ATOM 3461 N N . ARG A 1 446 ? 35.003 32.081 -36.836 1.00 52.41 446 ARG A N 1
ATOM 3462 C CA . ARG A 1 446 ? 35.505 32.753 -35.632 1.00 52.41 446 ARG A CA 1
ATOM 3463 C C . ARG A 1 446 ? 34.393 33.461 -34.862 1.00 52.41 446 ARG A C 1
ATOM 3465 O O . ARG A 1 446 ? 34.383 34.684 -34.802 1.00 52.41 446 ARG A O 1
ATOM 3472 N N . LYS A 1 447 ? 33.439 32.697 -34.313 1.00 52.09 447 LYS A N 1
ATOM 3473 C CA . LYS A 1 447 ? 32.511 33.161 -33.258 1.00 52.09 447 LYS A CA 1
ATOM 3474 C C . LYS A 1 447 ? 31.733 32.014 -32.588 1.00 52.09 447 LYS A C 1
ATOM 3476 O O . LYS A 1 447 ? 30.518 32.051 -32.520 1.00 52.09 447 LYS A O 1
ATOM 3481 N N . THR A 1 448 ? 32.442 31.013 -32.070 1.00 50.00 448 THR A N 1
ATOM 3482 C CA . THR A 1 448 ? 31.917 30.083 -31.047 1.00 50.00 448 THR A CA 1
ATOM 3483 C C . THR A 1 448 ? 33.065 29.592 -30.161 1.00 50.00 448 THR A C 1
ATOM 3485 O O . THR A 1 448 ? 33.388 28.412 -30.143 1.00 50.00 448 THR A O 1
ATOM 3488 N N . VAL A 1 449 ? 33.732 30.527 -29.480 1.00 46.94 449 VAL A N 1
ATOM 3489 C CA . VAL A 1 449 ? 34.428 30.283 -28.207 1.00 46.94 449 VAL A CA 1
ATOM 3490 C C . VAL A 1 449 ? 34.252 31.556 -27.385 1.00 46.94 449 VAL A C 1
ATOM 3492 O O . VAL A 1 449 ? 34.966 32.535 -27.599 1.00 46.94 449 VAL A O 1
ATOM 3495 N N . SER A 1 450 ? 33.218 31.553 -26.549 1.00 39.97 450 SER A N 1
ATOM 3496 C CA . SER A 1 450 ? 33.150 32.172 -25.223 1.00 39.97 450 SER A CA 1
ATOM 3497 C C . SER A 1 450 ? 31.841 31.761 -24.576 1.00 39.97 450 SER A C 1
ATOM 3499 O O . SER A 1 450 ? 30.797 31.952 -25.239 1.00 39.97 450 SER A O 1
#